Protein AF-A0A9E2LIK5-F1 (afdb_monomer)

Secondary structure (DSSP, 8-state):
-HHHHHHHHHHHHHHTT-S---S--TTS-EEEEEEEEEEEEEPTTB-S-SSS--SS--STT--EEEEEEEEEEEEEETTEEEEEEEEEEEEE-TTT--EEEEEEEEEEEEEE----BTTBEEEEEEEEEEEEEEETTTEEEEEEEEEEEEEEEEEEETTEEEEEEEEEEEEEBGGG-EEEEEEEEEEEEEEEE--SSSS-SSS-TTT-SSTTS----SSSSTTSSS--SSTT-SSS-TTT-SS----TT-TT-HHHHS---SSSSTTSSS--SSSS-SSS-TTT-TT----S-TTSSHHHHS---SSSSTTSS---SSTT-SSS-TTT-SS---TTSSS--HHHHS---SSSSTTSS---SSTT-SSS-TTT-SS---TTGGGGTTTTTS---SSSSTTS-S--SS--SEEE-SSEEEESSPPPB-TTS-PBPGGGHHHHHHHHHHHHT-TTEEEEEEEEE--SSS-HHHHHHHHHHHHHHHHHHHHHTT--GGGEEEEEEETSS-SSPPPTTS-HHHHHHHHHHHS-EEEEEEEEPPPP-

Sequence (541 aa):
MHRTAVILLSLVLTVATTAPAAAVDREDFRFRAGGLLGFRLFDGHQDLYNGSQDVLRNPADTPAHAPLGGLFFGVDYLQLTLEALVEVLPTSLDESDESALAFAGTLGVLWRLPVKLWKFTPYGKFEAGVLGLSADTAGTDLDLHAGLGAGVLFPIHKAWFGRLEGVVQMTDGYEANFATNFSLRVGVGYAWGFNPDRDGDGILNKVDRCPDNPEDKDGFEDLDGCPDADNDADGVTDTTDKCPGVDADARDLFVKTKEDKDGFQDDDGCPDADNDADGVLDETDKCRGVDADAADQFAKTREDKDGFQDLDGCPDADNDADGVLDETDKCRGVDTDAADQFAATREDKDGFQDTDGCPDADNDTDGIPDDTDKCRGTDADLADNFAKTRETINGFEDDDGCPDSGKSKVQMEQAQIKILEKVFFENNEAVIMPVSFNLLNQVALTLKANPQLLLVEVQGHAGTDGEEDYNDKLSAKRANAVRQYLINRGVAPARLVAKWYGFSRPVKTCSSSLARRARHVCEELNRRVEFIILQRREPLP

Radius of gyration: 58.85 Å; Cα contacts (8 Å, |Δi|>4): 1136; chains: 1; bounding box: 123×57×153 Å

Foldseek 3Di:
DVVVVVVVVVVVVCVVVPPPPPDDPQAQKKKKKWKKKWKKWWFPQAPQAPDPWAFFDDDPPGTGMWIKIKMKMWIDGQQKIWMWMKMWTWGAIPPPRFIKIKIWIKIKMWGFDPDPPDQKTKTKMKMWTKIKIDGPPRHIDIKIKIKIKIWIWGDDDDFKIKIWMKMWMWIDGPPPDIIIMIITMIIMMGMDTHDQQQCNLRAGPVQAPCSNAAADPQLAPRRRGDHDQQRLPLPDGLVQAPQRNHDNPDPPCSVQQRDDPPQAPSRHRGHDQQRLPQPAGPVQAPQGDHDDPPDPPSQAQRDDPPQAPNRRRGHDQQRLPLPAGPVQAPQGDHPVPPPDVSVQQHDDPPAAPSHRSGHDQQRLLQLAGPVQAPLRDHPVCVVVSCPQFADALALPPRRHRGHDDDHHQWDDDPWFTDGVDFFDDDDLALHTDPVCLSNLLSVLSNLSSAVQLQAKEKEFEAFPPDDQVSLQVRSQSNSVSSLVSSVVSPRDNRRYDYDYDYHVDAPDDQDPPDDPVSSVVRRVNRGGITMTRPGGRDPDD

Structure (mmCIF, N/CA/C/O backbone):
data_AF-A0A9E2LIK5-F1
#
_entry.id   AF-A0A9E2LIK5-F1
#
loop_
_atom_site.group_PDB
_atom_site.id
_atom_site.type_symbol
_atom_site.label_atom_id
_atom_site.label_alt_id
_atom_site.label_comp_id
_atom_site.label_asym_id
_atom_site.label_entity_id
_atom_site.label_seq_id
_atom_site.pdbx_PDB_ins_code
_atom_site.Cartn_x
_atom_site.Cartn_y
_atom_site.Cartn_z
_atom_site.occupancy
_atom_site.B_iso_or_equiv
_atom_site.auth_seq_id
_atom_site.auth_comp_id
_atom_site.auth_asym_id
_atom_site.auth_atom_id
_atom_site.pdbx_PDB_model_num
ATOM 1 N N . MET A 1 1 ? -69.349 -16.450 73.383 1.00 37.19 1 MET A N 1
ATOM 2 C CA . MET A 1 1 ? -68.294 -15.422 73.158 1.00 37.19 1 MET A CA 1
ATOM 3 C C . MET A 1 1 ? -66.917 -15.732 73.774 1.00 37.19 1 MET A C 1
ATOM 5 O O . MET A 1 1 ? -65.977 -15.905 73.011 1.00 37.19 1 MET A O 1
ATOM 9 N N . HIS A 1 2 ? -66.733 -15.854 75.101 1.00 34.59 2 HIS A N 1
ATOM 10 C CA . HIS A 1 2 ? -65.386 -16.070 75.693 1.00 34.59 2 HIS A CA 1
ATOM 11 C C . HIS A 1 2 ? -64.687 -17.387 75.295 1.00 34.59 2 HIS A C 1
ATOM 13 O O . HIS A 1 2 ? -63.468 -17.415 75.177 1.00 34.59 2 HIS A O 1
ATOM 19 N N . ARG A 1 3 ? -65.424 -18.481 75.061 1.00 35.97 3 ARG A N 1
ATOM 20 C CA . ARG A 1 3 ? -64.816 -19.774 74.689 1.00 35.97 3 ARG A CA 1
ATOM 21 C C . ARG A 1 3 ? -64.273 -19.789 73.256 1.00 35.97 3 ARG A C 1
ATOM 23 O O . ARG A 1 3 ? -63.194 -20.319 73.040 1.00 35.97 3 ARG A O 1
ATOM 30 N N . THR A 1 4 ? -64.965 -19.162 72.307 1.00 38.41 4 THR A N 1
ATOM 31 C CA . THR A 1 4 ? -64.583 -19.125 70.884 1.00 38.41 4 THR A CA 1
ATOM 32 C C . THR A 1 4 ? -63.350 -18.248 70.643 1.00 38.41 4 THR A C 1
ATOM 34 O O . THR A 1 4 ? -62.428 -18.665 69.951 1.00 38.41 4 THR A O 1
ATOM 37 N N . ALA A 1 5 ? -63.273 -17.088 71.309 1.00 35.62 5 ALA A N 1
ATOM 38 C CA . ALA A 1 5 ? -62.098 -16.213 71.267 1.00 35.62 5 ALA A CA 1
ATOM 39 C C . ALA A 1 5 ? -60.850 -16.872 71.890 1.00 35.62 5 ALA A C 1
ATOM 41 O O . ALA A 1 5 ? -59.754 -16.751 71.352 1.00 35.62 5 ALA A O 1
ATOM 42 N N . VAL A 1 6 ? -61.014 -17.624 72.987 1.00 41.56 6 VAL A N 1
ATOM 43 C CA . VAL A 1 6 ? -59.918 -18.382 73.619 1.00 41.56 6 VAL A CA 1
ATOM 44 C C . VAL A 1 6 ? -59.459 -19.551 72.742 1.00 41.56 6 VAL A C 1
ATOM 46 O O . VAL A 1 6 ? -58.263 -19.827 72.691 1.00 41.56 6 VAL A O 1
ATOM 49 N N . ILE A 1 7 ? -60.365 -20.214 72.016 1.00 43.84 7 ILE A N 1
ATOM 50 C CA . ILE A 1 7 ? -60.019 -21.301 71.084 1.00 43.84 7 ILE A CA 1
ATOM 51 C C . ILE A 1 7 ? -59.270 -20.764 69.858 1.00 43.84 7 ILE A C 1
ATOM 53 O O . ILE A 1 7 ? -58.238 -21.329 69.512 1.00 43.84 7 ILE A O 1
ATOM 57 N N . LEU A 1 8 ? -59.710 -19.654 69.253 1.00 39.75 8 LEU A N 1
ATOM 58 C CA . LEU A 1 8 ? -59.010 -19.009 68.129 1.00 39.75 8 LEU A CA 1
ATOM 59 C C . LEU A 1 8 ? -57.620 -18.500 68.536 1.00 39.75 8 LEU A C 1
ATOM 61 O O . LEU A 1 8 ? -56.643 -18.764 67.840 1.00 39.75 8 LEU A O 1
ATOM 65 N N . LEU A 1 9 ? -57.503 -17.862 69.706 1.00 39.47 9 LEU A N 1
ATOM 66 C CA . LEU A 1 9 ? -56.216 -17.416 70.247 1.00 39.47 9 LEU A CA 1
ATOM 67 C C . LEU A 1 9 ? -55.286 -18.602 70.556 1.00 39.47 9 LEU A C 1
ATOM 69 O O . LEU A 1 9 ? -54.087 -18.525 70.302 1.00 39.47 9 LEU A O 1
ATOM 73 N N . SER A 1 10 ? -55.836 -19.720 71.043 1.00 40.44 10 SER A N 1
ATOM 74 C CA . SER A 1 10 ? -55.075 -20.954 71.280 1.00 40.44 10 SER A CA 1
ATOM 75 C C . SER A 1 10 ? -54.650 -21.622 69.971 1.00 40.44 10 SER A C 1
ATOM 77 O O . SER A 1 10 ? -53.532 -22.120 69.891 1.00 40.44 10 SER A O 1
ATOM 79 N N . LEU A 1 11 ? -55.485 -21.601 68.926 1.00 39.38 11 LEU A N 1
ATOM 80 C CA . LEU A 1 11 ? -55.158 -22.147 67.607 1.00 39.38 11 LEU A CA 1
ATOM 81 C C . LEU A 1 11 ? -54.021 -21.349 66.948 1.00 39.38 11 LEU A C 1
ATOM 83 O O . LEU A 1 11 ? -53.072 -21.947 66.453 1.00 39.38 11 LEU A O 1
ATOM 87 N N . VAL A 1 12 ? -54.059 -20.013 67.040 1.00 42.88 12 VAL A N 1
ATOM 88 C CA . VAL A 1 12 ? -52.988 -19.114 66.566 1.00 42.88 12 VAL A CA 1
ATOM 89 C C . VAL A 1 12 ? -51.681 -19.366 67.325 1.00 42.88 12 VAL A C 1
ATOM 91 O O . VAL A 1 12 ? -50.624 -19.479 66.707 1.00 42.88 12 VAL A O 1
ATOM 94 N N . LEU A 1 13 ? -51.741 -19.537 68.652 1.00 40.69 13 LEU A N 1
ATOM 95 C CA . LEU A 1 13 ? -50.559 -19.849 69.465 1.00 40.69 13 LEU A CA 1
ATOM 96 C C . LEU A 1 13 ? -49.998 -21.252 69.178 1.00 40.69 13 LEU A C 1
ATOM 98 O O . LEU A 1 13 ? -48.790 -21.465 69.258 1.00 40.69 13 LEU A O 1
ATOM 102 N N . THR A 1 14 ? -50.861 -22.210 68.829 1.00 41.59 14 THR A N 1
ATOM 103 C CA . THR A 1 14 ? -50.454 -23.585 68.505 1.00 41.59 14 THR A CA 1
ATOM 104 C C . THR A 1 14 ? -49.816 -23.642 67.116 1.00 41.59 14 THR A C 1
ATOM 106 O O . THR A 1 14 ? -48.722 -24.171 66.980 1.00 41.59 14 THR A O 1
ATOM 109 N N . VAL A 1 15 ? -50.402 -22.990 66.106 1.00 40.44 15 VAL A N 1
ATOM 110 C CA . VAL A 1 15 ? -49.812 -22.886 64.755 1.00 40.44 15 VAL A CA 1
ATOM 111 C C . VAL A 1 15 ? -48.464 -22.152 64.786 1.00 40.44 15 VAL A C 1
ATOM 113 O O . VAL A 1 15 ? -47.528 -22.575 64.111 1.00 40.44 15 VAL A O 1
ATOM 116 N N . ALA A 1 16 ? -48.315 -21.130 65.637 1.00 37.94 16 ALA A N 1
ATOM 117 C CA . ALA A 1 16 ? -47.040 -20.438 65.847 1.00 37.94 16 ALA A CA 1
ATOM 118 C C . ALA A 1 16 ? -45.967 -21.291 66.558 1.00 37.94 16 ALA A C 1
ATOM 120 O O . ALA A 1 16 ? -44.785 -20.962 66.486 1.00 37.94 16 ALA A O 1
ATOM 121 N N . THR A 1 17 ? -46.350 -22.372 67.253 1.00 40.81 17 THR A N 1
ATOM 122 C CA . THR A 1 17 ? -45.432 -23.214 68.047 1.00 40.81 17 THR A CA 1
ATOM 123 C C . THR A 1 17 ? -45.209 -24.619 67.481 1.00 40.81 17 THR A C 1
ATOM 125 O O . THR A 1 17 ? -44.238 -25.264 67.870 1.00 40.81 17 THR A O 1
ATOM 128 N N . THR A 1 18 ? -46.048 -25.095 66.552 1.00 39.56 18 THR A N 1
ATOM 129 C CA . THR A 1 18 ? -45.976 -26.458 65.990 1.00 39.56 18 THR A CA 1
ATOM 130 C C . THR A 1 18 ? -45.556 -26.522 64.522 1.00 39.56 18 THR A C 1
ATOM 132 O O . THR A 1 18 ? -45.725 -27.573 63.901 1.00 39.56 18 THR A O 1
ATOM 135 N N . ALA A 1 19 ? -45.003 -25.448 63.945 1.00 36.25 19 ALA A N 1
ATOM 136 C CA . ALA A 1 19 ? -44.315 -25.555 62.658 1.00 36.25 19 ALA A CA 1
ATOM 137 C C . ALA A 1 19 ? -43.250 -26.670 62.767 1.00 36.25 19 ALA A C 1
ATOM 139 O O . ALA A 1 19 ? -42.439 -26.645 63.700 1.00 36.25 19 ALA A O 1
ATOM 140 N N . PRO A 1 20 ? -43.296 -27.702 61.905 1.00 36.31 20 PRO A N 1
ATOM 141 C CA . PRO A 1 20 ? -42.522 -28.915 62.105 1.00 36.31 20 PRO A CA 1
ATOM 142 C C . PRO A 1 20 ? -41.030 -28.593 62.085 1.00 36.31 20 PRO A C 1
ATOM 144 O O . PRO A 1 20 ? -40.502 -28.047 61.121 1.00 36.31 20 PRO A O 1
ATOM 147 N N . ALA A 1 21 ? -40.353 -28.982 63.164 1.00 37.44 21 ALA A N 1
ATOM 148 C CA . ALA A 1 21 ? -38.904 -29.010 63.294 1.00 37.44 21 ALA A CA 1
ATOM 149 C C . ALA A 1 21 ? -38.306 -30.124 62.411 1.00 37.44 21 ALA A C 1
ATOM 151 O O . ALA A 1 21 ? -37.727 -31.087 62.910 1.00 37.44 21 ALA A O 1
ATOM 152 N N . ALA A 1 22 ? -38.489 -30.026 61.096 1.00 35.72 22 ALA A N 1
ATOM 153 C CA . ALA A 1 22 ? -37.882 -30.913 60.118 1.00 35.72 22 ALA A CA 1
ATOM 154 C C . ALA A 1 22 ? -36.786 -30.144 59.372 1.00 35.72 22 ALA A C 1
ATOM 156 O O . ALA A 1 22 ? -37.095 -29.310 58.538 1.00 35.72 22 ALA A O 1
ATOM 157 N N . ALA A 1 23 ? -35.526 -30.413 59.733 1.00 37.66 23 ALA A N 1
ATOM 158 C CA . ALA A 1 23 ? -34.311 -30.254 58.921 1.00 37.66 23 ALA A CA 1
ATOM 159 C C . ALA A 1 23 ? -34.286 -29.111 57.881 1.00 37.66 23 ALA A C 1
ATOM 161 O O . ALA A 1 23 ? -34.082 -29.354 56.695 1.00 37.66 23 ALA A O 1
ATOM 162 N N . VAL A 1 24 ? -34.455 -27.871 58.332 1.00 44.06 24 VAL A N 1
ATOM 163 C CA . VAL A 1 24 ? -34.210 -26.670 57.529 1.00 44.06 24 VAL A CA 1
ATOM 164 C C . VAL A 1 24 ? -33.131 -25.864 58.248 1.00 44.06 24 VAL A C 1
ATOM 166 O O . VAL A 1 24 ? -33.274 -25.592 59.446 1.00 44.06 24 VAL A O 1
ATOM 169 N N . ASP A 1 25 ? -32.029 -25.559 57.556 1.00 47.53 25 ASP A N 1
ATOM 170 C CA . ASP A 1 25 ? -30.930 -24.771 58.116 1.00 47.53 25 ASP A CA 1
ATOM 171 C C . ASP A 1 25 ? -31.473 -23.410 58.570 1.00 47.53 25 ASP A C 1
ATOM 173 O O . ASP A 1 25 ? -32.211 -22.727 57.859 1.00 47.53 25 ASP A O 1
ATOM 177 N N . ARG A 1 26 ? -31.160 -23.024 59.810 1.00 51.38 26 ARG A N 1
ATOM 178 C CA . ARG A 1 26 ? -31.755 -21.848 60.474 1.00 51.38 26 ARG A CA 1
ATOM 179 C C . ARG A 1 26 ? -31.377 -20.506 59.830 1.00 51.38 26 ARG A C 1
ATOM 181 O O . ARG A 1 26 ? -31.877 -19.477 60.282 1.00 51.38 26 ARG A O 1
ATOM 188 N N . GLU A 1 27 ? -30.504 -20.513 58.828 1.00 57.44 27 GLU A N 1
ATOM 189 C CA . GLU A 1 27 ? -29.919 -19.323 58.201 1.00 57.44 27 GLU A CA 1
ATOM 190 C C . GLU A 1 27 ? -30.630 -18.891 56.906 1.00 57.44 27 GLU A C 1
ATOM 192 O O . GLU A 1 27 ? -30.424 -17.769 56.454 1.00 57.44 27 GLU A O 1
ATOM 197 N N . ASP A 1 28 ? -31.542 -19.709 56.369 1.00 61.41 28 ASP A N 1
ATOM 198 C CA . ASP A 1 28 ? -32.180 -19.448 55.066 1.00 61.41 28 ASP A CA 1
ATOM 199 C C . ASP A 1 28 ? -33.485 -18.634 55.152 1.00 61.41 28 ASP A C 1
ATOM 201 O O . ASP A 1 28 ? -34.036 -18.215 54.132 1.00 61.41 28 ASP A O 1
ATOM 205 N N . PHE A 1 29 ? -34.015 -18.417 56.361 1.00 71.81 29 PHE A N 1
ATOM 206 C CA . PHE A 1 29 ? -35.361 -17.874 56.552 1.00 71.81 29 PHE A CA 1
ATOM 207 C C . PHE A 1 29 ? -35.400 -16.702 57.531 1.00 71.81 29 PHE A C 1
ATOM 209 O O . PHE A 1 29 ? -34.891 -16.762 58.657 1.00 71.81 29 PHE A O 1
ATOM 216 N N . ARG A 1 30 ? -36.127 -15.656 57.127 1.00 83.19 30 ARG A N 1
ATOM 217 C CA . ARG A 1 30 ? -36.557 -14.565 58.004 1.00 83.19 30 ARG A CA 1
ATOM 218 C C . ARG A 1 30 ? -38.040 -14.731 58.315 1.00 83.19 30 ARG A C 1
ATOM 220 O O . ARG A 1 30 ? -38.873 -14.837 57.424 1.00 83.19 30 ARG A O 1
ATOM 227 N N . PHE A 1 31 ? -38.380 -14.724 59.593 1.00 86.75 31 PHE A N 1
ATOM 228 C CA . PHE A 1 31 ? -39.749 -14.828 60.080 1.00 86.75 31 PHE A CA 1
ATOM 229 C C . PHE A 1 31 ? -40.314 -13.445 60.390 1.00 86.75 31 PHE A C 1
ATOM 231 O O . PHE A 1 31 ? -39.581 -12.533 60.782 1.00 86.75 31 PHE A O 1
ATOM 238 N N . ARG A 1 32 ? -41.629 -13.292 60.247 1.00 88.62 32 ARG A N 1
ATOM 239 C CA . ARG A 1 32 ? -42.370 -12.071 60.570 1.00 88.62 32 ARG A CA 1
ATOM 240 C C . ARG A 1 32 ? -43.612 -12.420 61.367 1.00 88.62 32 ARG A C 1
ATOM 242 O O . ARG A 1 32 ? -44.295 -13.384 61.051 1.00 88.62 32 ARG A O 1
ATOM 249 N N . ALA A 1 33 ? -43.951 -11.607 62.355 1.00 92.94 33 ALA A N 1
ATOM 250 C CA . ALA A 1 33 ? -45.240 -11.687 63.027 1.00 92.94 33 ALA A CA 1
ATOM 251 C C . ALA A 1 33 ? -45.679 -10.309 63.493 1.00 92.94 33 ALA A C 1
ATOM 253 O O . ALA A 1 33 ? -44.847 -9.450 63.788 1.00 92.94 33 ALA A O 1
ATOM 254 N N . GLY A 1 34 ? -46.982 -10.086 63.571 1.00 93.31 34 GLY A N 1
ATOM 255 C CA . GLY A 1 34 ? -47.489 -8.781 63.956 1.00 93.31 34 GLY A CA 1
ATOM 256 C C . GLY A 1 34 ? -48.996 -8.707 64.049 1.00 93.31 34 GLY A C 1
ATOM 257 O O . GLY A 1 34 ? -49.704 -9.700 63.883 1.00 93.31 34 GLY A O 1
ATOM 258 N N . GLY A 1 35 ? -49.458 -7.493 64.328 1.00 92.12 35 GLY A N 1
ATOM 259 C CA . GLY A 1 35 ? -50.869 -7.151 64.401 1.00 92.12 35 GLY A CA 1
ATOM 260 C C . GLY A 1 35 ? -51.264 -6.188 63.289 1.00 92.12 35 GLY A C 1
ATOM 261 O O . GLY A 1 35 ? -50.487 -5.309 62.907 1.00 92.12 35 GLY A O 1
ATOM 262 N N . LEU A 1 36 ? -52.487 -6.350 62.798 1.00 93.25 36 LEU A N 1
ATOM 263 C CA . LEU A 1 36 ? -53.132 -5.490 61.812 1.00 93.25 36 LEU A CA 1
ATOM 264 C C . LEU A 1 36 ? -54.433 -4.941 62.400 1.00 93.25 36 LEU A C 1
ATOM 266 O O . LEU A 1 36 ? -55.147 -5.637 63.122 1.00 93.25 36 LEU A O 1
ATOM 270 N N . LEU A 1 37 ? -54.736 -3.694 62.071 1.00 92.94 37 LEU A N 1
ATOM 271 C CA . LEU A 1 37 ? -56.013 -3.042 62.313 1.00 92.94 37 LEU A CA 1
ATOM 272 C C . LEU A 1 37 ? -56.524 -2.484 60.990 1.00 92.94 37 LEU A C 1
ATOM 274 O O . LEU A 1 37 ? -55.739 -2.107 60.121 1.00 92.94 37 LEU A O 1
ATOM 278 N N . GLY A 1 38 ? -57.832 -2.403 60.821 1.00 90.75 38 GLY A N 1
ATOM 279 C CA . GLY A 1 38 ? -58.376 -1.917 59.567 1.00 90.75 38 GLY A CA 1
ATOM 280 C C . GLY A 1 38 ? -59.884 -1.882 59.544 1.00 90.75 38 GLY A C 1
ATOM 281 O O . GLY A 1 38 ? -60.548 -1.897 60.581 1.00 90.75 38 GLY A O 1
ATOM 282 N N . PHE A 1 39 ? -60.410 -1.858 58.332 1.00 88.06 39 PHE A N 1
ATOM 283 C CA . PHE A 1 39 ? -61.824 -2.049 58.076 1.00 88.06 39 PHE A CA 1
ATOM 284 C C . PHE A 1 39 ? -62.010 -2.913 56.834 1.00 88.06 39 PHE A C 1
ATOM 286 O O . PHE A 1 39 ? -61.185 -2.885 55.915 1.00 88.06 39 PHE A O 1
ATOM 293 N N . ARG A 1 40 ? -63.113 -3.659 56.812 1.00 87.69 40 ARG A N 1
ATOM 294 C CA . ARG A 1 40 ? -63.616 -4.342 55.622 1.00 87.69 40 ARG A CA 1
ATOM 295 C C . ARG A 1 40 ? -64.909 -3.677 55.182 1.00 87.69 40 ARG A C 1
ATOM 297 O O . ARG A 1 40 ? -65.785 -3.452 56.013 1.00 87.69 40 ARG A O 1
ATOM 304 N N . LEU A 1 41 ? -64.984 -3.352 53.899 1.00 86.19 41 LEU A N 1
ATOM 305 C CA . LEU A 1 41 ? -66.196 -2.974 53.192 1.00 86.19 41 LEU A CA 1
ATOM 306 C C . LEU A 1 41 ? -66.750 -4.230 52.531 1.00 86.19 41 LEU A C 1
ATOM 308 O O . LEU A 1 41 ? -66.063 -4.842 51.711 1.00 86.19 41 LEU A O 1
ATOM 312 N N . PHE A 1 42 ? -67.958 -4.605 52.925 1.00 80.31 42 PHE A N 1
ATOM 313 C CA . PHE A 1 42 ? -68.684 -5.718 52.346 1.00 80.31 42 PHE A CA 1
ATOM 314 C C . PHE A 1 42 ? -69.525 -5.251 51.164 1.00 80.31 42 PHE A C 1
ATOM 316 O O . PHE A 1 42 ? -70.144 -4.182 51.224 1.00 80.31 42 PHE A O 1
ATOM 323 N N . ASP A 1 43 ? -69.525 -6.055 50.105 1.00 75.38 43 ASP A N 1
ATOM 324 C CA . ASP A 1 43 ? -70.428 -5.887 48.970 1.00 75.38 43 ASP A CA 1
ATOM 325 C C . ASP A 1 43 ? -71.893 -6.047 49.414 1.00 75.38 43 ASP A C 1
ATOM 327 O O . ASP A 1 43 ? -72.182 -6.793 50.351 1.00 75.38 43 ASP A O 1
ATOM 331 N N . GLY A 1 44 ? -72.824 -5.370 48.737 1.00 65.50 44 GLY A N 1
ATOM 332 C CA . GLY A 1 44 ? -74.259 -5.505 49.014 1.00 65.50 44 GLY A CA 1
ATOM 333 C C . GLY A 1 44 ? -74.828 -6.891 48.677 1.00 65.50 44 GLY A C 1
ATOM 334 O O . GLY A 1 44 ? -75.908 -7.231 49.145 1.00 65.50 44 GLY A O 1
ATOM 335 N N . HIS A 1 45 ? -74.105 -7.691 47.890 1.00 68.19 45 HIS A N 1
ATOM 336 C CA . HIS A 1 45 ? -74.429 -9.076 47.547 1.00 68.19 45 HIS A CA 1
ATOM 337 C C . HIS A 1 45 ? -73.731 -10.109 48.447 1.00 68.19 45 HIS A C 1
ATOM 339 O O . HIS A 1 45 ? -73.819 -11.308 48.169 1.00 68.19 45 HIS A O 1
ATOM 345 N N . GLN A 1 46 ? -73.014 -9.674 49.493 1.00 71.69 46 GLN A N 1
ATOM 346 C CA . GLN A 1 46 ? -72.372 -10.587 50.436 1.00 71.69 46 GLN A CA 1
ATOM 347 C C . GLN A 1 46 ? -73.426 -11.353 51.241 1.00 71.69 46 GLN A C 1
ATOM 349 O O . GLN A 1 46 ? -74.164 -10.759 52.023 1.00 71.69 46 GLN A O 1
ATOM 354 N N . ASP A 1 47 ? -73.416 -12.677 51.115 1.00 66.44 47 ASP A N 1
ATOM 355 C CA . ASP A 1 47 ? -74.330 -13.569 51.827 1.00 66.44 47 ASP A CA 1
ATOM 356 C C . ASP A 1 47 ? -73.617 -14.265 52.987 1.00 66.44 47 ASP A C 1
ATOM 358 O O . ASP A 1 47 ? -73.373 -15.462 52.957 1.00 66.44 47 ASP A O 1
ATOM 362 N N . LEU A 1 48 ? -73.258 -13.505 54.026 1.00 67.19 48 LEU A N 1
ATOM 363 C CA . LEU A 1 48 ? -72.870 -14.116 55.302 1.00 67.19 48 LEU A CA 1
ATOM 364 C C . LEU A 1 48 ? -74.136 -14.507 56.080 1.00 67.19 48 LEU A C 1
ATOM 366 O O . LEU A 1 48 ? -74.374 -13.930 57.144 1.00 67.19 48 LEU A O 1
ATOM 370 N N . TYR A 1 49 ? -74.952 -15.401 55.502 1.00 61.06 49 TYR A N 1
ATOM 371 C CA . TYR A 1 49 ? -75.888 -16.350 56.127 1.00 61.06 49 TYR A CA 1
ATOM 372 C C . TYR A 1 49 ? -77.146 -16.630 55.273 1.00 61.06 49 TYR A C 1
ATOM 374 O O . TYR A 1 49 ? -78.052 -15.808 55.145 1.00 61.06 49 TYR A O 1
ATOM 382 N N . ASN A 1 50 ? -77.316 -17.893 54.870 1.00 54.91 50 ASN A N 1
ATOM 383 C CA . ASN A 1 50 ? -78.512 -18.393 54.187 1.00 54.91 50 ASN A CA 1
ATOM 384 C C . ASN A 1 50 ? -79.662 -18.714 55.170 1.00 54.91 50 ASN A C 1
ATOM 386 O O . ASN A 1 50 ? -79.797 -19.845 55.652 1.00 54.91 50 ASN A O 1
ATOM 390 N N . GLY A 1 51 ? -80.529 -17.734 55.452 1.00 50.12 51 GLY A N 1
ATOM 391 C CA . GLY A 1 51 ? -81.804 -17.995 56.132 1.00 50.12 51 GLY A CA 1
ATOM 392 C C . GLY A 1 51 ? -82.497 -16.782 56.747 1.00 50.12 51 GLY A C 1
ATOM 393 O O . GLY A 1 51 ? -82.448 -16.623 57.955 1.00 50.12 51 GLY A O 1
ATOM 394 N N . SER A 1 52 ? -83.197 -15.970 55.947 1.00 51.88 52 SER A N 1
ATOM 395 C CA . SER A 1 52 ? -84.104 -14.863 56.344 1.00 51.88 52 SER A CA 1
ATOM 396 C C . SER A 1 52 ? -83.619 -13.840 57.392 1.00 51.88 52 SER A C 1
ATOM 398 O O . SER A 1 52 ? -84.404 -12.972 57.750 1.00 51.88 52 SER A O 1
ATOM 400 N N . GLN A 1 53 ? -82.385 -13.927 57.890 1.00 54.19 53 GLN A N 1
ATOM 401 C CA . GLN A 1 53 ? -81.794 -13.031 58.878 1.00 54.19 53 GLN A CA 1
ATOM 402 C C . GLN A 1 53 ? -80.441 -12.565 58.353 1.00 54.19 53 GLN A C 1
ATOM 404 O O . GLN A 1 53 ? -79.437 -13.259 58.508 1.00 54.19 53 GLN A O 1
ATOM 409 N N . ASP A 1 54 ? -80.422 -11.391 57.734 1.00 56.91 54 ASP A N 1
ATOM 410 C CA . ASP A 1 54 ? -79.185 -10.800 57.241 1.00 56.91 54 ASP A CA 1
ATOM 411 C C . ASP A 1 54 ? -78.382 -10.242 58.424 1.00 56.91 54 ASP A C 1
ATOM 413 O O . ASP A 1 54 ? -78.898 -9.569 59.322 1.00 56.91 54 ASP A O 1
ATOM 417 N N . VAL A 1 55 ? -77.089 -10.562 58.466 1.00 55.38 55 VAL A N 1
ATOM 418 C CA . VAL A 1 55 ? -76.203 -10.174 59.577 1.00 55.38 55 VAL A CA 1
ATOM 419 C C . VAL A 1 55 ? -75.555 -8.812 59.335 1.00 55.38 55 VAL A C 1
ATOM 421 O O . VAL A 1 55 ? -75.027 -8.193 60.252 1.00 55.38 55 VAL A O 1
ATOM 424 N N . LEU A 1 56 ? -75.583 -8.315 58.103 1.00 56.06 56 LEU A N 1
ATOM 425 C CA . LEU A 1 56 ? -74.987 -7.039 57.741 1.00 56.06 56 LEU A CA 1
ATOM 426 C C . LEU A 1 56 ? -76.046 -6.168 57.080 1.00 56.06 56 LEU A C 1
ATOM 428 O O . LEU A 1 56 ? -76.498 -6.434 55.974 1.00 56.06 56 LEU A O 1
ATOM 432 N N . ARG A 1 57 ? -76.424 -5.096 57.773 1.00 45.16 57 ARG A N 1
ATOM 433 C CA . ARG A 1 57 ? -77.376 -4.110 57.275 1.00 45.16 57 ARG A CA 1
ATOM 434 C C . ARG A 1 57 ? -76.867 -3.465 55.985 1.00 45.16 57 ARG A C 1
ATOM 436 O O . ARG A 1 57 ? -75.832 -2.796 56.020 1.00 45.16 57 ARG A O 1
ATOM 443 N N . ASN A 1 58 ? -77.658 -3.514 54.912 1.00 48.75 58 ASN A N 1
ATOM 444 C CA . ASN A 1 58 ? -77.902 -2.310 54.118 1.00 48.75 58 ASN A CA 1
ATOM 445 C C . ASN A 1 58 ? -79.205 -2.360 53.297 1.00 48.75 58 ASN A C 1
ATOM 447 O O . ASN A 1 58 ? -79.560 -3.406 52.760 1.00 48.75 58 ASN A O 1
ATOM 451 N N . PRO A 1 59 ? -79.912 -1.218 53.150 1.00 41.50 59 PRO A N 1
ATOM 452 C CA . PRO A 1 59 ? -80.875 -1.040 52.069 1.00 41.50 59 PRO A CA 1
ATOM 453 C C . PRO A 1 59 ? -80.163 -1.343 50.751 1.00 41.50 59 PRO A C 1
ATOM 455 O O . PRO A 1 59 ? -78.994 -0.982 50.620 1.00 41.50 59 PRO A O 1
ATOM 458 N N . ALA A 1 60 ? -80.850 -1.984 49.804 1.00 42.91 60 ALA A N 1
ATOM 459 C CA . ALA A 1 60 ? -80.312 -2.272 48.476 1.00 42.91 60 ALA A CA 1
ATOM 460 C C . ALA A 1 60 ? -79.390 -1.132 47.976 1.00 42.91 60 ALA A C 1
ATOM 462 O O . ALA A 1 60 ? -79.824 0.021 47.913 1.00 42.91 60 ALA A O 1
ATOM 463 N N . ASP A 1 61 ? -78.132 -1.482 47.678 1.00 48.56 61 ASP A N 1
ATOM 464 C CA . ASP A 1 61 ? -77.063 -0.647 47.096 1.00 48.56 61 ASP A CA 1
ATOM 465 C C . ASP A 1 61 ? -76.118 0.175 48.014 1.00 48.56 61 ASP A C 1
ATOM 467 O O . ASP A 1 61 ? -75.433 1.069 47.508 1.00 48.56 61 ASP A O 1
ATOM 471 N N . THR A 1 62 ? -75.957 -0.114 49.319 1.00 42.8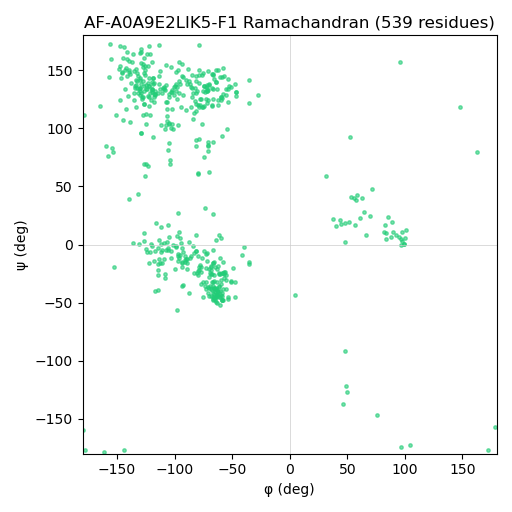1 62 THR A N 1
ATOM 472 C CA . THR A 1 62 ? -74.859 0.492 50.124 1.00 42.81 62 THR A CA 1
ATOM 473 C C . THR A 1 62 ? -73.854 -0.526 50.714 1.00 42.81 62 THR A C 1
ATOM 475 O O . THR A 1 62 ? -74.259 -1.608 51.135 1.00 42.81 62 THR A O 1
ATOM 478 N N . PRO A 1 63 ? -72.536 -0.217 50.797 1.00 52.69 63 PRO A N 1
ATOM 479 C CA . PRO A 1 63 ? -71.540 -1.100 51.432 1.00 52.69 63 PRO A CA 1
ATOM 480 C C . PRO A 1 63 ? -71.626 -1.091 52.967 1.00 52.69 63 PRO A C 1
ATOM 482 O O . PRO A 1 63 ? -71.716 -0.017 53.572 1.00 52.69 63 PRO A O 1
ATOM 485 N N . ALA A 1 64 ? -71.550 -2.258 53.614 1.00 61.12 64 ALA A N 1
ATOM 486 C CA . ALA A 1 64 ? -71.431 -2.364 55.074 1.00 61.12 64 ALA A CA 1
ATOM 487 C C . ALA A 1 64 ? -69.952 -2.315 55.502 1.00 61.12 64 ALA A C 1
ATOM 489 O O . ALA A 1 64 ? -69.098 -2.901 54.845 1.00 61.12 64 ALA A O 1
ATOM 490 N N . HIS A 1 65 ? -69.624 -1.630 56.602 1.00 67.88 65 HIS A N 1
ATOM 491 C CA . HIS A 1 65 ? -68.257 -1.562 57.144 1.00 67.88 65 HIS A CA 1
ATOM 492 C C . HIS A 1 65 ? -68.138 -2.266 58.503 1.00 67.88 65 HIS A C 1
ATOM 494 O O . HIS A 1 65 ? -68.990 -2.073 59.371 1.00 67.88 65 HIS A O 1
ATOM 500 N N . ALA A 1 66 ? -67.064 -3.025 58.722 1.00 69.31 66 ALA A N 1
ATOM 501 C CA . ALA A 1 66 ? -66.739 -3.584 60.036 1.00 69.31 66 ALA A CA 1
ATOM 502 C C . ALA A 1 66 ? -65.279 -3.289 60.410 1.00 69.31 66 ALA A C 1
ATOM 504 O O . ALA A 1 66 ? -64.393 -3.460 59.561 1.00 69.31 66 ALA A O 1
ATOM 505 N N . PRO A 1 67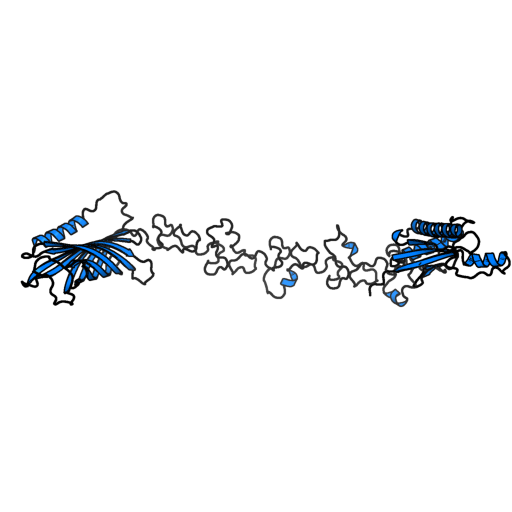 ? -64.997 -2.848 61.655 1.00 74.44 67 PRO A N 1
ATOM 506 C CA . PRO A 1 67 ? -63.628 -2.731 62.129 1.00 74.44 67 PRO A CA 1
ATOM 507 C C . PRO A 1 67 ? -62.995 -4.119 62.189 1.00 74.44 67 PRO A C 1
ATOM 509 O O . PRO A 1 67 ? -63.621 -5.093 62.605 1.00 74.44 67 PRO A O 1
ATOM 512 N N . LEU A 1 68 ? -61.735 -4.194 61.785 1.00 83.69 68 LEU A N 1
ATOM 513 C CA . LEU A 1 68 ? -60.987 -5.434 61.691 1.00 83.69 68 LEU A CA 1
ATOM 514 C C . LEU A 1 68 ? -59.766 -5.381 62.601 1.00 83.69 68 LEU A C 1
ATOM 516 O O . LEU A 1 68 ? -59.024 -4.397 62.596 1.00 83.69 68 LEU A O 1
ATOM 520 N N . GLY A 1 69 ? -59.549 -6.457 63.354 1.00 86.38 69 GLY A N 1
ATOM 521 C CA . GLY A 1 69 ? -58.297 -6.724 64.053 1.00 86.38 69 GLY A CA 1
ATOM 522 C C . GLY A 1 69 ? -57.744 -8.078 63.634 1.00 86.38 69 GLY A C 1
ATOM 523 O O . GLY A 1 69 ? -58.486 -9.055 63.596 1.00 86.38 69 GLY A O 1
ATOM 524 N N . GLY A 1 70 ? -56.453 -8.155 63.322 1.00 90.44 70 GLY A N 1
ATOM 525 C CA . GLY A 1 70 ? -55.836 -9.389 62.848 1.00 90.44 70 GLY A CA 1
ATOM 526 C C . GLY A 1 70 ? -54.430 -9.624 63.378 1.00 90.44 70 GLY A C 1
ATOM 527 O O . GLY A 1 70 ? -53.744 -8.697 63.809 1.00 90.44 70 GLY A O 1
ATOM 528 N N . LEU A 1 71 ? -54.010 -10.884 63.335 1.00 94.56 71 LEU A N 1
ATOM 529 C CA . LEU A 1 71 ? -52.654 -11.336 63.626 1.00 94.56 71 LEU A CA 1
ATOM 530 C C . LEU A 1 71 ? -52.111 -12.083 62.416 1.00 94.56 71 LEU A C 1
ATOM 532 O O . LEU A 1 71 ? -52.811 -12.923 61.852 1.00 94.56 71 LEU A O 1
ATOM 536 N N . PHE A 1 72 ? -50.862 -11.811 62.052 1.00 94.19 72 PHE A N 1
ATOM 537 C CA . PHE A 1 72 ? -50.192 -12.512 60.962 1.00 94.19 72 PHE A CA 1
ATOM 538 C C . PHE A 1 72 ? -48.897 -13.178 61.418 1.00 94.19 72 PHE A C 1
ATOM 540 O O . PHE A 1 72 ? -48.238 -12.718 62.356 1.00 94.19 72 PHE A O 1
ATOM 547 N N . PHE A 1 73 ? -48.527 -14.240 60.710 1.00 94.19 73 PHE A N 1
ATOM 548 C CA . PHE A 1 73 ? -47.234 -14.905 60.781 1.00 94.19 73 PHE A CA 1
ATOM 549 C C . PHE A 1 73 ? -46.754 -15.195 59.361 1.00 94.19 73 PHE A C 1
ATOM 551 O O . PHE A 1 73 ? -47.508 -15.747 58.566 1.00 94.19 73 PHE A O 1
ATOM 558 N N . GLY A 1 74 ? -45.514 -14.845 59.037 1.00 90.62 74 GLY A N 1
ATOM 559 C CA . GLY A 1 74 ? -44.958 -15.036 57.706 1.00 90.62 74 GLY A CA 1
ATOM 560 C C . GLY A 1 74 ? -43.516 -15.519 57.706 1.00 90.62 74 GLY A C 1
ATOM 561 O O . GLY A 1 74 ? -42.781 -15.343 58.680 1.00 90.62 74 GLY A O 1
ATOM 562 N N . VAL A 1 75 ? -43.131 -16.126 56.590 1.00 89.25 75 VAL A N 1
ATOM 563 C CA . VAL A 1 75 ? -41.795 -16.652 56.313 1.00 89.25 75 VAL A CA 1
ATOM 564 C C . VAL A 1 75 ? -41.313 -16.065 54.992 1.00 89.25 75 VAL A C 1
ATOM 566 O O . VAL A 1 75 ? -41.957 -16.241 53.959 1.00 89.25 75 VAL A O 1
ATOM 569 N N . ASP A 1 76 ? -40.190 -15.360 55.035 1.00 85.94 76 ASP A N 1
ATOM 570 C CA . ASP A 1 76 ? -39.520 -14.777 53.879 1.00 85.94 76 ASP A CA 1
ATOM 571 C C . ASP A 1 76 ? -38.568 -15.792 53.239 1.00 85.94 76 ASP A C 1
ATOM 573 O O . ASP A 1 76 ? -37.796 -16.450 53.940 1.00 85.94 76 ASP A O 1
ATOM 577 N N . TYR A 1 77 ? -38.569 -15.837 51.909 1.00 83.06 77 TYR A N 1
ATOM 578 C CA . TYR A 1 77 ? -37.570 -16.523 51.094 1.00 83.06 77 TYR A CA 1
ATOM 579 C C . TYR A 1 77 ? -37.291 -15.676 49.845 1.00 83.06 77 TYR A C 1
ATOM 581 O O . TYR A 1 77 ? -38.212 -15.421 49.065 1.00 83.06 77 TYR A O 1
ATOM 589 N N . LEU A 1 78 ? -36.053 -15.185 49.688 1.00 80.75 78 LEU A N 1
ATOM 590 C CA . LEU A 1 78 ? -35.671 -14.199 48.660 1.00 80.75 78 LEU A CA 1
ATOM 591 C C . LEU A 1 78 ? -36.653 -13.006 48.625 1.00 80.75 78 LEU A C 1
ATOM 593 O O . LEU A 1 78 ? -36.858 -12.359 49.657 1.00 80.75 78 LEU A O 1
ATOM 597 N N . GLN A 1 79 ? -37.305 -12.728 47.489 1.00 86.69 79 GLN A N 1
ATOM 598 C CA . GLN A 1 79 ? -38.303 -11.660 47.324 1.00 86.69 79 GLN A CA 1
ATOM 599 C C . GLN A 1 79 ? -39.746 -12.082 47.675 1.00 86.69 79 GLN A C 1
ATOM 601 O O . GLN A 1 79 ? -40.669 -11.273 47.570 1.00 86.69 79 GLN A O 1
ATOM 606 N N . LEU A 1 80 ? -39.979 -13.317 48.123 1.00 89.00 80 LEU A N 1
ATOM 607 C CA . LEU A 1 80 ? -41.308 -13.817 48.485 1.00 89.00 80 LEU A CA 1
ATOM 608 C C . LEU A 1 80 ? -41.498 -13.863 50.005 1.00 89.00 80 LEU A C 1
ATOM 610 O O . LEU A 1 80 ? -40.539 -14.002 50.767 1.00 89.00 80 LEU A O 1
ATOM 614 N N . THR A 1 81 ? -42.745 -13.740 50.452 1.00 90.56 81 THR A N 1
ATOM 615 C CA . THR A 1 81 ? -43.164 -14.003 51.834 1.00 90.56 81 THR A CA 1
ATOM 616 C C . THR A 1 81 ? -44.424 -14.858 51.808 1.00 90.56 81 THR A C 1
ATOM 618 O O . THR A 1 81 ? -45.453 -14.424 51.295 1.00 90.56 81 THR A O 1
ATOM 621 N N . LEU A 1 82 ? -44.361 -16.058 52.379 1.00 93.81 82 LEU A N 1
ATOM 622 C CA . LEU A 1 82 ? -45.541 -16.879 52.644 1.00 93.81 82 LEU A CA 1
ATOM 623 C C . LEU A 1 82 ? -46.141 -16.449 53.986 1.00 93.81 82 LEU A C 1
ATOM 625 O O . LEU A 1 82 ? -45.423 -16.413 54.980 1.00 93.81 82 LEU A O 1
ATOM 629 N N . GLU A 1 83 ? -47.428 -16.122 54.034 1.00 94.50 83 GLU A N 1
ATOM 630 C CA . GLU A 1 83 ? -48.094 -15.540 55.203 1.00 94.50 83 GLU A CA 1
ATOM 631 C C . GLU A 1 83 ? -49.377 -16.290 55.574 1.00 94.50 83 GLU A C 1
ATOM 633 O O . GLU A 1 83 ? -50.187 -16.620 54.715 1.00 94.50 83 GLU A O 1
ATOM 638 N N . ALA A 1 84 ? -49.589 -16.494 56.872 1.00 94.62 84 ALA A N 1
ATOM 639 C CA . ALA A 1 84 ? -50.868 -16.847 57.468 1.00 94.62 84 ALA A CA 1
ATOM 640 C C . ALA A 1 84 ? -51.420 -15.645 58.247 1.00 94.62 84 ALA A C 1
ATOM 642 O O . ALA A 1 84 ? -50.702 -15.036 59.040 1.00 94.62 84 ALA A O 1
ATOM 643 N N . LEU A 1 85 ? -52.696 -15.323 58.047 1.00 92.94 85 LEU A N 1
ATOM 644 C CA . LEU A 1 85 ? -53.404 -14.199 58.656 1.00 92.94 85 LEU A CA 1
ATOM 645 C C . LEU A 1 85 ? -54.719 -14.692 59.266 1.00 92.94 85 LEU A C 1
ATOM 647 O O . LEU A 1 85 ? -55.485 -15.400 58.617 1.00 92.94 85 LEU A O 1
ATOM 651 N N . VAL A 1 86 ? -54.991 -14.301 60.508 1.00 92.94 86 VAL A N 1
ATOM 652 C CA . VAL A 1 86 ? -56.288 -14.508 61.164 1.00 92.94 86 VAL A CA 1
ATOM 653 C C . VAL A 1 86 ? -56.867 -13.156 61.529 1.00 92.94 86 VAL A C 1
ATOM 655 O O . VAL A 1 86 ? -56.180 -12.332 62.130 1.00 92.94 86 VAL A O 1
ATOM 658 N N . GLU A 1 87 ? -58.131 -12.936 61.190 1.00 90.25 87 GLU A N 1
ATOM 659 C CA . GLU A 1 87 ? -58.842 -11.680 61.394 1.00 90.25 87 GLU A CA 1
ATOM 660 C C . GLU A 1 87 ? -60.130 -11.913 62.178 1.00 90.25 87 GLU A C 1
ATOM 662 O O . GLU A 1 87 ? -60.804 -12.930 62.019 1.00 90.25 87 GLU A O 1
ATOM 667 N N . VAL A 1 88 ? -60.486 -10.942 63.010 1.00 87.38 88 VAL A N 1
ATOM 668 C CA . VAL A 1 88 ? -61.757 -10.875 63.724 1.00 87.38 88 VAL A CA 1
ATOM 669 C C . VAL A 1 88 ? -62.421 -9.534 63.444 1.00 87.38 88 VAL A C 1
ATOM 671 O O . VAL A 1 88 ? -61.774 -8.484 63.457 1.00 87.38 88 VAL A O 1
ATOM 674 N N . LEU A 1 89 ? -63.722 -9.587 63.193 1.00 85.50 89 LEU A N 1
ATOM 675 C CA . LEU A 1 89 ? -64.561 -8.454 62.846 1.00 85.50 89 LEU A CA 1
ATOM 676 C C . LEU A 1 89 ? -65.793 -8.471 63.764 1.00 85.50 89 LEU A C 1
ATOM 678 O O . LEU A 1 89 ? -66.747 -9.215 63.513 1.00 85.50 89 LEU A O 1
ATOM 682 N N . PRO A 1 90 ? -65.777 -7.708 64.869 1.00 79.94 90 PRO A N 1
ATOM 683 C CA . PRO A 1 90 ? -66.966 -7.522 65.692 1.00 79.94 90 PRO A CA 1
ATOM 684 C C . PRO A 1 90 ? -68.092 -6.893 64.859 1.00 79.94 90 PRO A C 1
ATOM 686 O O . PRO A 1 90 ? -67.881 -5.851 64.238 1.00 79.94 90 PRO A O 1
ATOM 689 N N . THR A 1 91 ? -69.271 -7.518 64.850 1.00 74.38 91 THR A N 1
ATOM 690 C CA . THR A 1 91 ? -70.446 -7.070 64.084 1.00 74.38 91 THR A CA 1
ATOM 691 C C . THR A 1 91 ? -71.751 -7.338 64.858 1.00 74.38 91 THR A C 1
ATOM 693 O O . THR A 1 91 ? -71.712 -7.757 66.018 1.00 74.38 91 THR A O 1
ATOM 696 N N . SER A 1 92 ? -72.916 -7.058 64.276 1.00 71.44 92 SER A N 1
ATOM 697 C CA . SER A 1 92 ? -74.233 -7.271 64.897 1.00 71.44 92 SER A CA 1
ATOM 698 C C . SER A 1 92 ? -75.297 -7.645 63.867 1.00 71.44 92 SER A C 1
ATOM 700 O O . SER A 1 92 ? -75.272 -7.077 62.784 1.00 71.44 92 SER A O 1
ATOM 702 N N . LEU A 1 93 ? -76.232 -8.535 64.224 1.00 68.06 93 LEU A N 1
ATOM 703 C CA . LEU A 1 93 ? -77.340 -8.990 63.368 1.00 68.06 93 LEU A CA 1
ATOM 704 C C . LEU A 1 93 ? -78.340 -7.858 63.054 1.00 68.06 93 LEU A C 1
ATOM 706 O O . LEU A 1 93 ? -78.663 -7.082 63.955 1.00 68.06 93 LEU A O 1
ATOM 710 N N . ASP A 1 94 ? -78.883 -7.801 61.828 1.00 63.06 94 ASP A N 1
ATOM 711 C CA . ASP A 1 94 ? -79.778 -6.710 61.389 1.00 63.06 94 ASP A CA 1
ATOM 712 C C . ASP A 1 94 ? -81.188 -6.796 62.013 1.00 63.06 94 ASP A C 1
ATOM 714 O O . ASP A 1 94 ? -81.780 -5.780 62.371 1.00 63.06 94 ASP A O 1
ATOM 718 N N . GLU A 1 95 ? -81.731 -8.004 62.216 1.00 58.81 95 GLU A N 1
ATOM 719 C CA . GLU A 1 95 ? -83.093 -8.173 62.760 1.00 58.81 95 GLU A CA 1
ATOM 720 C C . GLU A 1 95 ? -83.192 -8.093 64.294 1.00 58.81 95 GLU A C 1
ATOM 722 O O . GLU A 1 95 ? -84.271 -7.813 64.826 1.00 58.81 95 GLU A O 1
ATOM 727 N N . SER A 1 96 ? -82.109 -8.375 65.026 1.00 60.91 96 SER A N 1
ATOM 728 C CA . SER A 1 96 ? -82.160 -8.593 66.482 1.00 60.91 96 SER A CA 1
ATOM 729 C C . SER A 1 96 ? -81.224 -7.709 67.313 1.00 60.91 96 SER A C 1
ATOM 731 O O . SER A 1 96 ? -81.270 -7.804 68.542 1.00 60.91 96 SER A O 1
ATOM 733 N N . ASP A 1 97 ? -80.386 -6.867 66.684 1.00 66.31 97 ASP A N 1
ATOM 734 C CA . ASP A 1 97 ? -79.281 -6.123 67.327 1.00 66.31 97 ASP A CA 1
ATOM 735 C C . ASP A 1 97 ? -78.339 -7.032 68.158 1.00 66.31 97 ASP A C 1
ATOM 737 O O . ASP A 1 97 ? -77.592 -6.583 69.036 1.00 66.31 97 ASP A O 1
ATOM 741 N N . GLU A 1 98 ? -78.359 -8.344 67.906 1.00 71.62 98 GLU A N 1
ATOM 742 C CA . GLU A 1 98 ? -77.522 -9.305 68.612 1.00 71.62 98 GLU A CA 1
ATOM 743 C C . GLU A 1 98 ? -76.069 -9.168 68.163 1.00 71.62 98 GLU A C 1
ATOM 745 O O . GLU A 1 98 ? -75.771 -9.070 66.976 1.00 71.62 98 GLU A O 1
ATOM 750 N N . SER A 1 99 ? -75.138 -9.187 69.116 1.00 71.88 99 SER A N 1
ATOM 751 C CA . SER A 1 99 ? -73.711 -9.164 68.799 1.00 71.88 99 SER A CA 1
ATOM 752 C C . SER A 1 99 ? -73.289 -10.448 68.080 1.00 71.88 99 SER A C 1
ATOM 754 O O . SER A 1 99 ? -73.444 -11.544 68.616 1.00 71.88 99 SER A O 1
ATOM 756 N N . ALA A 1 100 ? -72.673 -10.297 66.913 1.00 74.31 100 ALA A N 1
ATOM 757 C CA . ALA A 1 100 ? -72.133 -11.379 66.104 1.00 74.31 100 ALA A CA 1
ATOM 758 C C . ALA A 1 100 ? -70.619 -11.200 65.900 1.00 74.31 100 ALA A C 1
ATOM 760 O O . ALA A 1 100 ? -70.065 -10.104 66.027 1.00 74.31 100 ALA A O 1
ATOM 761 N N . LEU A 1 101 ? -69.916 -12.293 65.612 1.00 77.62 101 LEU A N 1
ATOM 762 C CA . LEU A 1 101 ? -68.483 -12.266 65.335 1.00 77.62 101 LEU A CA 1
ATOM 763 C C . LEU A 1 101 ? -68.222 -12.832 63.945 1.00 77.62 101 LEU A C 1
ATOM 765 O O . LEU A 1 101 ? -68.355 -14.038 63.737 1.00 77.62 101 LEU A O 1
ATOM 769 N N . ALA A 1 102 ? -67.791 -11.973 63.026 1.00 83.56 102 ALA A N 1
ATOM 770 C CA . ALA A 1 102 ? -67.188 -12.419 61.781 1.00 83.56 102 ALA A CA 1
ATOM 771 C C . ALA A 1 102 ? -65.689 -12.678 61.997 1.00 83.56 102 ALA A C 1
ATOM 773 O O . ALA A 1 102 ? -65.029 -12.022 62.809 1.00 83.56 102 ALA A O 1
ATOM 774 N N . PHE A 1 103 ? -65.146 -13.665 61.296 1.00 86.56 103 PHE A N 1
ATOM 775 C CA . PHE A 1 103 ? -63.738 -14.036 61.357 1.00 86.56 103 PHE A CA 1
ATOM 776 C C . PHE A 1 103 ? -63.235 -14.448 59.978 1.00 86.56 103 PHE A C 1
ATOM 778 O O . PHE A 1 103 ? -63.987 -14.978 59.168 1.00 86.56 103 PHE A O 1
ATOM 785 N N . ALA A 1 104 ? -61.952 -14.232 59.709 1.00 89.12 104 ALA A N 1
ATOM 786 C CA . ALA A 1 104 ? -61.314 -14.713 58.491 1.00 89.12 104 ALA A CA 1
ATOM 787 C C . ALA A 1 104 ? -60.015 -15.444 58.821 1.00 89.12 104 ALA A C 1
ATOM 789 O O . ALA A 1 104 ? -59.289 -15.058 59.738 1.00 89.12 104 ALA A O 1
ATOM 790 N N . GLY A 1 105 ? -59.732 -16.508 58.080 1.00 92.12 105 GLY A N 1
ATOM 791 C CA . GLY A 1 105 ? -58.455 -17.212 58.116 1.00 92.12 105 GLY A CA 1
ATOM 792 C C . GLY A 1 105 ? -57.903 -17.302 56.705 1.00 92.12 105 GLY A C 1
ATOM 793 O O . GLY A 1 105 ? -58.558 -17.872 55.837 1.00 92.12 105 GLY A O 1
ATOM 794 N N . THR A 1 106 ? -56.715 -16.754 56.477 1.00 93.94 106 THR A N 1
ATOM 795 C CA . THR A 1 106 ? -56.171 -16.530 55.137 1.00 93.94 106 THR A CA 1
ATOM 796 C C . THR A 1 106 ? -54.724 -17.003 55.052 1.00 93.94 106 THR A C 1
ATOM 798 O O . THR A 1 106 ? -53.923 -16.742 55.948 1.00 93.94 106 THR A O 1
ATOM 801 N N . LEU A 1 107 ? -54.380 -17.673 53.955 1.00 96.12 107 LEU A N 1
ATOM 802 C CA . LEU A 1 107 ? -53.005 -17.918 53.531 1.00 96.12 107 LEU A CA 1
ATOM 803 C C . LEU A 1 107 ? -52.701 -17.037 52.321 1.00 96.12 107 LEU A C 1
ATOM 805 O O . LEU A 1 107 ? -53.527 -16.914 51.419 1.00 96.12 107 LEU A O 1
ATOM 809 N N . GLY A 1 108 ? -51.526 -16.424 52.280 1.00 94.06 108 GLY A N 1
ATOM 810 C CA . GLY A 1 108 ? -51.148 -15.537 51.190 1.00 94.06 108 GLY A CA 1
ATOM 811 C C . GLY A 1 108 ? -49.674 -15.594 50.836 1.00 94.06 108 GLY A C 1
ATOM 812 O O . GLY A 1 108 ? -48.837 -16.030 51.621 1.00 94.06 108 GLY A O 1
ATOM 813 N N . VAL A 1 109 ? -49.370 -15.129 49.630 1.00 96.56 109 VAL A N 1
ATOM 814 C CA . VAL A 1 109 ? -48.012 -14.908 49.139 1.00 96.56 109 VAL A CA 1
ATOM 815 C C . VAL A 1 109 ? -47.864 -13.423 48.852 1.00 96.56 109 VAL A C 1
ATOM 817 O O . VAL A 1 109 ? -48.631 -12.857 48.072 1.00 96.56 109 VAL A O 1
ATOM 820 N N . LEU A 1 110 ? -46.885 -12.788 49.490 1.00 94.88 110 LEU A N 1
ATOM 821 C CA . LEU A 1 110 ? -46.478 -11.423 49.194 1.00 94.88 110 LEU A CA 1
ATOM 822 C C . LEU A 1 110 ? -45.225 -11.480 48.323 1.00 94.88 110 LEU A C 1
ATOM 824 O O . LEU A 1 110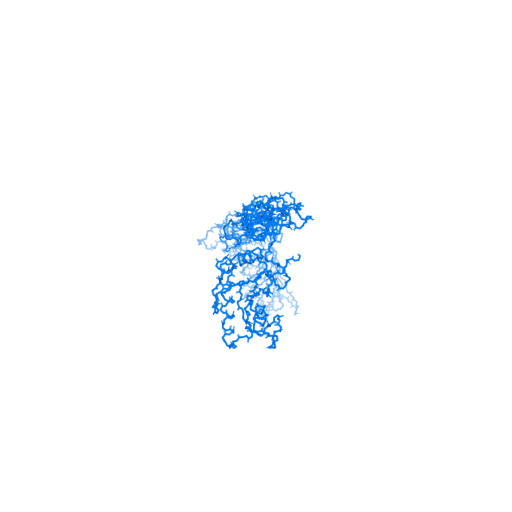 ? -44.240 -12.120 48.689 1.00 94.88 110 LEU A O 1
ATOM 828 N N . TRP A 1 111 ? -45.242 -10.773 47.203 1.00 95.25 111 TRP A N 1
ATOM 829 C CA . TRP A 1 111 ? -44.091 -10.603 46.329 1.00 95.25 111 TRP A CA 1
ATOM 830 C C . TRP A 1 111 ? -43.537 -9.189 46.478 1.00 95.25 111 TRP A C 1
ATOM 832 O O . TRP A 1 111 ? -44.161 -8.223 46.036 1.00 95.25 111 TRP A O 1
ATOM 842 N N . ARG A 1 112 ? -42.385 -9.067 47.146 1.00 90.94 112 ARG A N 1
ATOM 843 C CA . ARG A 1 112 ? -41.667 -7.807 47.369 1.00 90.94 112 ARG A CA 1
ATOM 844 C C . ARG A 1 112 ? -40.992 -7.383 46.070 1.00 90.94 112 ARG A C 1
ATOM 846 O O . ARG A 1 112 ? -40.161 -8.108 45.536 1.00 90.94 112 ARG A O 1
ATOM 853 N N . LEU A 1 113 ? -41.360 -6.214 45.564 1.00 88.81 113 LEU A N 1
ATOM 854 C CA . LEU A 1 113 ? -40.872 -5.731 44.278 1.00 88.81 113 LEU A CA 1
ATOM 855 C C . LEU A 1 113 ? -39.469 -5.116 44.445 1.00 88.81 113 LEU A C 1
ATOM 857 O O . LEU A 1 113 ? -39.291 -4.289 45.347 1.00 88.81 113 LEU A O 1
ATOM 861 N N . PRO A 1 114 ? -38.491 -5.463 43.585 1.00 77.94 114 PRO A N 1
ATOM 862 C CA . PRO A 1 114 ? -37.115 -4.967 43.658 1.00 77.94 114 PRO A CA 1
ATOM 863 C C . PRO A 1 114 ? -37.003 -3.553 43.064 1.00 77.94 114 PRO A C 1
ATOM 865 O O . PRO A 1 114 ? -36.322 -3.315 42.073 1.00 77.94 114 PRO A O 1
ATOM 868 N N . VAL A 1 115 ? -37.726 -2.593 43.642 1.00 80.19 115 VAL A N 1
ATOM 869 C CA . VAL A 1 115 ? -37.711 -1.189 43.210 1.00 80.19 115 VAL A CA 1
ATOM 870 C C . VAL A 1 115 ? -37.108 -0.309 44.302 1.00 80.19 115 VAL A C 1
ATOM 872 O O . VAL A 1 115 ? -37.517 -0.373 45.463 1.00 80.19 115 VAL A O 1
ATOM 875 N N . LYS A 1 116 ? -36.141 0.545 43.940 1.00 66.62 116 LYS A N 1
ATOM 876 C CA . LYS A 1 116 ? -35.494 1.498 44.861 1.00 66.62 116 LYS A CA 1
ATOM 877 C C . LYS A 1 116 ? -36.434 2.675 45.169 1.00 66.62 116 LYS A C 1
ATOM 879 O O . LYS A 1 116 ? -36.263 3.776 44.656 1.00 66.62 116 LYS A O 1
ATOM 884 N N . LEU A 1 117 ? -37.446 2.448 46.013 1.00 70.00 117 LEU A N 1
ATOM 885 C CA . LEU A 1 117 ? -38.411 3.470 46.440 1.00 70.00 117 LEU A CA 1
ATOM 886 C C . LEU A 1 117 ? -38.125 3.950 47.876 1.00 70.00 117 LEU A C 1
ATOM 888 O O . LEU A 1 117 ? -38.843 3.637 48.825 1.00 70.00 117 LEU A O 1
ATOM 892 N N . TRP A 1 118 ? -37.053 4.728 48.057 1.00 75.50 118 TRP A N 1
ATOM 893 C CA . TRP A 1 118 ? -36.585 5.182 49.379 1.00 75.50 118 TRP A CA 1
ATOM 894 C C . TRP A 1 118 ? -36.545 4.023 50.405 1.00 75.50 118 TRP A C 1
ATOM 896 O O . TRP A 1 118 ? -36.100 2.930 50.076 1.00 75.50 118 TRP A O 1
ATOM 906 N N . LYS A 1 119 ? -36.999 4.227 51.650 1.00 82.19 119 LYS A N 1
ATOM 907 C CA . LYS A 1 119 ? -37.072 3.175 52.684 1.00 82.19 119 LYS A CA 1
ATOM 908 C C . LYS A 1 119 ? -38.308 2.264 52.567 1.00 82.19 119 LYS A C 1
ATOM 910 O O . LYS A 1 119 ? -38.572 1.507 53.494 1.00 82.19 119 LYS A O 1
ATOM 915 N N . PHE A 1 120 ? -39.097 2.355 51.500 1.00 89.62 120 PHE A N 1
ATOM 916 C CA . PHE A 1 120 ? -40.353 1.622 51.357 1.00 89.62 120 PHE A CA 1
ATOM 917 C C . PHE A 1 120 ? -40.175 0.390 50.467 1.00 89.62 120 PHE A C 1
ATOM 919 O O . PHE A 1 120 ? -39.585 0.474 49.396 1.00 89.62 120 PHE A O 1
ATOM 926 N N . THR A 1 121 ? -40.732 -0.748 50.880 1.00 90.62 121 THR A N 1
ATOM 927 C CA . THR A 1 121 ? -40.753 -1.976 50.073 1.00 90.62 121 THR A CA 1
ATOM 928 C C . THR A 1 121 ? -42.179 -2.228 49.587 1.00 90.62 121 THR A C 1
ATOM 930 O O . THR A 1 121 ? -43.003 -2.711 50.375 1.00 90.62 121 THR A O 1
ATOM 933 N N . PRO A 1 122 ? -42.519 -1.878 48.334 1.00 94.50 122 PRO A N 1
ATOM 934 C CA . PRO A 1 122 ? -43.818 -2.219 47.774 1.00 94.50 122 PRO A CA 1
ATOM 935 C C . PRO A 1 122 ? -43.909 -3.723 47.505 1.00 94.50 122 PRO A C 1
ATOM 937 O O . PRO A 1 122 ? -42.910 -4.385 47.217 1.00 94.50 122 PRO A O 1
ATOM 940 N N . TYR A 1 123 ? -45.116 -4.272 47.601 1.00 95.00 123 TYR A N 1
ATOM 941 C CA . TYR A 1 123 ? -45.372 -5.672 47.287 1.00 95.00 123 TYR A CA 1
ATOM 942 C C . TYR A 1 123 ? -46.751 -5.878 46.667 1.00 95.00 123 TYR A C 1
ATOM 944 O O . TYR A 1 123 ? -47.711 -5.174 46.992 1.00 95.00 123 TYR A O 1
ATOM 952 N N . GLY A 1 124 ? -46.841 -6.883 45.797 1.00 97.06 124 GLY A N 1
ATOM 953 C CA . GLY A 1 124 ? -48.109 -7.491 45.397 1.00 97.06 124 GLY A CA 1
ATOM 954 C C . GLY A 1 124 ? -48.475 -8.627 46.350 1.00 97.06 124 GLY A C 1
ATOM 955 O O . GLY A 1 124 ? -47.590 -9.259 46.925 1.00 97.06 124 GLY A O 1
ATOM 956 N N . LYS A 1 125 ? -49.767 -8.893 46.536 1.00 96.56 125 LYS A N 1
ATOM 957 C CA . LYS A 1 125 ? -50.276 -9.960 47.401 1.00 96.56 125 LYS A CA 1
ATOM 958 C C . LYS A 1 125 ? -51.322 -10.786 46.665 1.00 96.56 125 LYS A C 1
ATOM 960 O O . LYS A 1 125 ? -52.247 -10.231 46.079 1.00 96.56 125 LYS A O 1
ATOM 965 N N . PHE A 1 126 ? -51.202 -12.102 46.760 1.00 97.12 126 PHE A N 1
ATOM 966 C CA . PHE A 1 126 ? -52.288 -13.036 46.482 1.00 97.12 126 PHE A CA 1
ATOM 967 C C . PHE A 1 126 ? -52.672 -13.713 47.791 1.00 97.12 126 PHE A C 1
ATOM 969 O O . PHE A 1 126 ? -51.789 -14.129 48.542 1.00 97.12 126 PHE A O 1
ATOM 976 N N . GLU A 1 127 ? -53.962 -13.808 48.089 1.00 95.44 127 GLU A N 1
ATOM 977 C CA . GLU A 1 127 ? -54.435 -14.439 49.315 1.00 95.44 127 GLU A CA 1
ATOM 978 C C . GLU A 1 127 ? -55.668 -15.309 49.063 1.00 95.44 127 GLU A C 1
ATOM 980 O O . GLU A 1 127 ? -56.468 -15.022 48.183 1.00 95.44 127 GLU A O 1
ATOM 985 N N . ALA A 1 128 ? -55.810 -16.400 49.805 1.00 95.19 128 ALA A N 1
ATOM 986 C CA . ALA A 1 128 ? -56.969 -17.279 49.743 1.00 95.19 128 ALA A CA 1
ATOM 987 C C . ALA A 1 128 ? -57.263 -17.843 51.130 1.00 95.19 128 ALA A C 1
ATOM 989 O O . ALA A 1 128 ? -56.354 -18.062 51.936 1.00 95.19 128 ALA A O 1
ATOM 990 N N . GLY A 1 129 ? -58.531 -18.078 51.430 1.00 93.19 129 GLY A N 1
ATOM 991 C CA . GLY A 1 129 ? -58.904 -18.486 52.768 1.00 93.19 129 GLY A CA 1
ATOM 992 C C . GLY A 1 129 ? -60.389 -18.683 52.962 1.00 93.19 129 GLY A C 1
ATOM 993 O O . GLY A 1 129 ? -61.141 -18.915 52.021 1.00 93.19 129 GLY A O 1
ATOM 994 N N . VAL A 1 130 ? -60.787 -18.579 54.222 1.00 90.12 130 VAL A N 1
ATOM 995 C CA . VAL A 1 130 ? -62.170 -18.695 54.663 1.00 90.12 130 VAL A CA 1
ATOM 996 C C . VAL A 1 130 ? -62.618 -17.404 55.331 1.00 90.12 130 VAL A C 1
ATOM 998 O O . VAL A 1 130 ? -61.833 -16.752 56.023 1.00 90.12 130 VAL A O 1
ATOM 1001 N N . LEU A 1 131 ? -63.871 -17.037 55.117 1.00 88.00 131 LEU A N 1
ATOM 1002 C CA . LEU A 1 131 ? -64.567 -15.958 55.799 1.00 88.00 131 LEU A CA 1
ATOM 1003 C C . LEU A 1 131 ? -65.794 -16.576 56.454 1.00 88.00 131 LEU A C 1
ATOM 1005 O O . LEU A 1 131 ? -66.616 -17.169 55.776 1.00 88.00 131 LEU A O 1
ATOM 1009 N N . GLY A 1 132 ? -65.891 -16.489 57.771 1.00 82.06 132 GLY A N 1
ATOM 1010 C CA . GLY A 1 132 ? -66.981 -17.100 58.509 1.00 82.06 132 GLY A CA 1
ATOM 1011 C C . GLY A 1 132 ? -67.644 -16.140 59.470 1.00 82.06 132 GLY A C 1
ATOM 1012 O O . GLY A 1 132 ? -67.104 -15.091 59.831 1.00 82.06 132 GLY A O 1
ATOM 1013 N N . LEU A 1 133 ? -68.820 -16.549 59.917 1.00 79.06 133 LEU A N 1
ATOM 1014 C CA . LEU A 1 133 ? -69.634 -15.828 60.876 1.00 79.06 133 LEU A CA 1
ATOM 1015 C C . LEU A 1 133 ? -70.074 -16.776 61.994 1.00 79.06 133 LEU A C 1
ATOM 1017 O O . LEU A 1 133 ? -70.370 -17.943 61.752 1.00 79.06 133 LEU A O 1
ATOM 1021 N N . SER A 1 134 ? -70.110 -16.281 63.232 1.00 75.75 134 SER A N 1
ATOM 1022 C CA . SER A 1 134 ? -70.683 -16.990 64.377 1.00 75.75 134 SER A CA 1
ATOM 1023 C C . SER A 1 134 ? -71.566 -16.057 65.212 1.00 75.75 134 SER A C 1
ATOM 1025 O O . SER A 1 134 ? -71.096 -15.018 65.689 1.00 75.75 134 SER A O 1
ATOM 1027 N N . ALA A 1 135 ? -72.823 -16.455 65.422 1.00 71.44 135 ALA A N 1
ATOM 1028 C CA . ALA A 1 135 ? -73.795 -15.793 66.300 1.00 71.44 135 ALA A CA 1
ATOM 1029 C C . ALA A 1 135 ? -74.580 -16.830 67.130 1.00 71.44 135 ALA A C 1
ATOM 1031 O O . ALA A 1 135 ? -74.654 -18.001 66.746 1.00 71.44 135 ALA A O 1
ATOM 1032 N N . ASP A 1 136 ? -75.147 -16.431 68.275 1.00 70.44 136 ASP A N 1
ATOM 1033 C CA . ASP A 1 136 ? -75.819 -17.371 69.183 1.00 70.44 136 ASP A CA 1
ATOM 1034 C C . ASP A 1 136 ? -77.197 -17.798 68.626 1.00 70.44 136 ASP A C 1
ATOM 1036 O O . ASP A 1 136 ? -77.600 -18.947 68.824 1.00 70.44 136 ASP A O 1
ATOM 1040 N N . THR A 1 137 ? -77.897 -16.920 67.893 1.00 63.75 137 THR A N 1
ATOM 1041 C CA . THR A 1 137 ? -79.185 -17.233 67.235 1.00 63.75 137 THR A CA 1
ATOM 1042 C C . THR A 1 137 ? -79.070 -17.710 65.786 1.00 63.75 137 THR A C 1
ATOM 1044 O O . THR A 1 137 ? -79.842 -18.584 65.392 1.00 63.75 137 THR A O 1
ATOM 1047 N N . ALA A 1 138 ? -78.107 -17.195 65.014 1.00 59.44 138 ALA A N 1
ATOM 1048 C CA . ALA A 1 138 ? -77.950 -17.505 63.586 1.00 59.44 138 ALA A CA 1
ATOM 1049 C C . ALA A 1 138 ? -76.978 -18.670 63.290 1.00 59.44 138 ALA A C 1
ATOM 1051 O O . ALA A 1 138 ? -76.829 -19.084 62.149 1.00 59.44 138 ALA A O 1
ATOM 1052 N N . GLY A 1 139 ? -76.317 -19.256 64.294 1.00 67.81 139 GLY A N 1
ATOM 1053 C CA . GLY A 1 139 ? -75.412 -20.392 64.073 1.00 67.81 139 GLY A CA 1
ATOM 1054 C C . GLY A 1 139 ? -74.059 -19.993 63.466 1.00 67.81 139 GLY A C 1
ATOM 1055 O O . GLY A 1 139 ? -73.498 -18.954 63.821 1.00 67.81 139 GLY A O 1
ATOM 1056 N N . THR A 1 140 ? -73.479 -20.864 62.628 1.00 71.62 140 THR A N 1
ATOM 1057 C CA . THR A 1 140 ? -72.153 -20.663 62.013 1.00 71.62 140 THR A CA 1
ATOM 1058 C C . THR A 1 140 ? -72.189 -20.864 60.507 1.00 71.62 140 THR A C 1
ATOM 1060 O O . THR A 1 140 ? -72.637 -21.922 60.065 1.00 71.62 140 THR A O 1
ATOM 1063 N N . ASP A 1 141 ? -71.629 -19.913 59.766 1.00 75.88 141 ASP A N 1
ATOM 1064 C CA . ASP A 1 141 ? -71.501 -19.947 58.306 1.00 75.88 141 ASP A CA 1
ATOM 1065 C C . ASP A 1 141 ? -70.042 -19.743 57.869 1.00 75.88 141 ASP A C 1
ATOM 1067 O O . ASP A 1 141 ? -69.245 -19.176 58.631 1.00 75.88 141 ASP A O 1
ATOM 1071 N N . LEU A 1 142 ? -69.670 -20.265 56.698 1.00 81.94 142 LEU A N 1
ATOM 1072 C CA . LEU A 1 142 ? -68.291 -20.269 56.210 1.00 81.94 142 LEU A CA 1
ATOM 1073 C C . LEU A 1 142 ? -68.208 -20.235 54.678 1.00 81.94 142 LEU A C 1
ATOM 1075 O O . LEU A 1 142 ? -68.415 -21.254 54.020 1.00 81.94 142 LEU A O 1
ATOM 1079 N N . ASP A 1 143 ? -67.732 -19.113 54.153 1.00 83.94 143 ASP A N 1
ATOM 1080 C CA . ASP A 1 143 ? -67.446 -18.900 52.739 1.00 83.94 143 ASP A CA 1
ATOM 1081 C C . ASP A 1 143 ? -65.962 -19.077 52.429 1.00 83.94 143 ASP A C 1
ATOM 1083 O O . ASP A 1 143 ? -65.080 -18.746 53.232 1.00 83.94 143 ASP A O 1
ATOM 1087 N N . LEU A 1 144 ? -65.661 -19.541 51.217 1.00 87.12 144 LEU A N 1
ATOM 1088 C CA . LEU A 1 144 ? -64.315 -19.442 50.661 1.00 87.12 144 LEU A CA 1
ATOM 1089 C C . LEU A 1 144 ? -64.093 -18.042 50.086 1.00 87.12 144 LEU A C 1
ATOM 1091 O O . LEU A 1 144 ? -64.998 -17.441 49.512 1.00 87.12 144 LEU A O 1
ATOM 1095 N N . HIS A 1 145 ? -62.866 -17.537 50.205 1.00 89.06 145 HIS A N 1
ATOM 1096 C CA . HIS A 1 145 ? -62.462 -16.313 49.525 1.00 89.06 145 HIS A CA 1
ATOM 1097 C C . HIS A 1 145 ? -61.110 -16.447 48.835 1.00 89.06 145 HIS A C 1
ATOM 1099 O O . HIS A 1 145 ? -60.223 -17.173 49.289 1.00 89.06 145 HIS A O 1
ATOM 1105 N N . ALA A 1 146 ? -60.940 -15.679 47.764 1.00 93.12 146 ALA A N 1
ATOM 1106 C CA . ALA A 1 146 ? -59.660 -15.426 47.117 1.00 93.12 146 ALA A CA 1
ATOM 1107 C C . ALA A 1 146 ? -59.503 -13.922 46.893 1.00 93.12 146 ALA A C 1
ATOM 1109 O O . ALA A 1 146 ? -60.479 -13.230 46.629 1.00 93.12 146 ALA A O 1
ATOM 1110 N N . GLY A 1 147 ? -58.294 -13.393 47.004 1.00 93.62 147 GLY A N 1
ATOM 1111 C CA . GLY A 1 147 ? -58.060 -11.962 46.958 1.00 93.62 147 GLY A CA 1
ATOM 1112 C C . GLY A 1 147 ? -56.732 -11.572 46.340 1.00 93.62 147 GLY A C 1
ATOM 1113 O O . GLY A 1 147 ? -55.747 -12.313 46.361 1.00 93.62 147 GLY A O 1
ATOM 1114 N N . LEU A 1 148 ? -56.729 -10.360 45.799 1.00 97.25 148 LEU A N 1
ATOM 1115 C CA . LEU A 1 148 ? -55.557 -9.679 45.278 1.00 97.25 148 LEU A CA 1
ATOM 1116 C C . LEU A 1 148 ? -55.360 -8.391 46.060 1.00 97.25 148 LEU A C 1
ATOM 1118 O O . LEU A 1 148 ? -56.298 -7.627 46.289 1.00 97.25 148 LEU A O 1
ATOM 1122 N N . GLY A 1 149 ? -54.126 -8.153 46.472 1.00 95.75 149 GLY A N 1
ATOM 1123 C CA . GLY A 1 149 ? -53.765 -6.988 47.250 1.00 95.75 149 GLY A CA 1
ATOM 1124 C C . GLY A 1 149 ? -52.484 -6.345 46.770 1.00 95.75 149 GLY A C 1
ATOM 1125 O O . GLY A 1 149 ? -51.675 -6.935 46.056 1.00 95.75 149 GLY A O 1
ATOM 1126 N N . ALA A 1 150 ? -52.299 -5.115 47.212 1.00 97.25 150 ALA A N 1
ATOM 1127 C CA . ALA A 1 150 ? -51.044 -4.407 47.093 1.00 97.25 150 ALA A CA 1
ATOM 1128 C C . ALA A 1 150 ? -50.796 -3.645 48.387 1.00 97.25 150 ALA A C 1
ATOM 1130 O O . ALA A 1 150 ? -51.726 -3.189 49.064 1.00 97.25 150 ALA A O 1
ATOM 1131 N N . GLY A 1 151 ? -49.528 -3.498 48.734 1.00 95.38 151 GLY A N 1
ATOM 1132 C CA . GLY A 1 151 ? -49.167 -2.801 49.946 1.00 95.38 151 GLY A CA 1
ATOM 1133 C C . GLY A 1 151 ? -47.732 -2.335 49.957 1.00 95.38 151 GLY A C 1
ATOM 1134 O O . GLY A 1 151 ? -46.970 -2.501 49.005 1.00 95.38 151 GLY A O 1
ATOM 1135 N N . VAL A 1 152 ? -47.380 -1.727 51.079 1.00 94.88 152 VAL A N 1
ATOM 1136 C CA . VAL A 1 152 ? -46.044 -1.221 51.341 1.00 94.88 152 VAL A CA 1
ATOM 1137 C C . VAL A 1 152 ? -45.606 -1.613 52.744 1.00 94.88 152 VAL A C 1
ATOM 1139 O O . VAL A 1 152 ? -46.376 -1.531 53.706 1.00 94.88 152 VAL A O 1
ATOM 1142 N N . LEU A 1 153 ? -44.360 -2.066 52.852 1.00 92.88 153 LEU A N 1
ATOM 1143 C CA . LEU A 1 153 ? -43.656 -2.242 54.115 1.00 92.88 153 LEU A CA 1
ATOM 1144 C C . LEU A 1 153 ? -42.752 -1.032 54.334 1.00 92.88 153 LEU A C 1
ATOM 1146 O O . LEU A 1 153 ? -42.097 -0.568 53.402 1.00 92.88 153 LEU A O 1
ATOM 1150 N N . PHE A 1 154 ? -42.697 -0.530 55.562 1.00 92.00 154 PHE A N 1
ATOM 1151 C CA . PHE A 1 154 ? -41.818 0.576 55.926 1.00 92.00 154 PHE A CA 1
ATOM 1152 C C . PHE A 1 154 ? -41.098 0.290 57.244 1.00 92.00 154 PHE A C 1
ATOM 1154 O O . PHE A 1 154 ? -41.721 -0.167 58.202 1.00 92.00 154 PHE A O 1
ATOM 1161 N N . PRO A 1 155 ? -39.785 0.533 57.338 1.00 91.12 155 PRO A N 1
ATOM 1162 C CA . PRO A 1 155 ? -39.028 0.264 58.547 1.00 91.12 155 PRO A CA 1
ATOM 1163 C C . PRO A 1 155 ? -39.408 1.265 59.639 1.00 91.12 155 PRO A C 1
ATOM 1165 O O . PRO A 1 155 ? -39.427 2.473 59.412 1.00 91.12 155 PRO A O 1
ATOM 1168 N N . ILE A 1 156 ? -39.665 0.758 60.845 1.00 90.19 156 ILE A N 1
ATOM 1169 C CA . ILE A 1 156 ? -39.852 1.574 62.051 1.00 90.19 156 ILE A CA 1
ATOM 1170 C C . ILE A 1 156 ? -38.536 1.606 62.834 1.00 90.19 156 ILE A C 1
ATOM 1172 O O . ILE A 1 156 ? -37.994 2.679 63.092 1.00 90.19 156 ILE A O 1
ATOM 1176 N N . HIS A 1 157 ? -37.995 0.435 63.198 1.00 85.00 157 HIS A N 1
ATOM 1177 C CA . HIS A 1 157 ? -36.724 0.328 63.922 1.00 85.00 157 HIS A CA 1
ATOM 1178 C C . HIS A 1 157 ? -36.143 -1.093 63.907 1.00 85.00 157 HIS A C 1
ATOM 1180 O O . HIS A 1 157 ? -36.741 -1.989 64.495 1.00 85.00 157 HIS A O 1
ATOM 1186 N N . LYS A 1 158 ? -34.938 -1.288 63.347 1.00 81.81 158 LYS A N 1
ATOM 1187 C CA . LYS A 1 158 ? -34.227 -2.584 63.241 1.00 81.81 158 LYS A CA 1
ATOM 1188 C C . LYS A 1 158 ? -35.124 -3.716 62.712 1.00 81.81 158 LYS A C 1
ATOM 1190 O O . LYS A 1 158 ? -35.225 -3.901 61.510 1.00 81.81 158 LYS A O 1
ATOM 1195 N N . ALA A 1 159 ? -35.770 -4.439 63.620 1.00 84.94 159 ALA A N 1
ATOM 1196 C CA . ALA A 1 159 ? -36.667 -5.560 63.360 1.00 84.94 159 ALA A CA 1
ATOM 1197 C C . ALA A 1 159 ? -38.153 -5.158 63.261 1.00 84.94 159 ALA A C 1
ATOM 1199 O O . ALA A 1 159 ? -38.968 -5.929 62.769 1.00 84.94 159 ALA A O 1
ATOM 1200 N N . TRP A 1 160 ? -38.525 -3.964 63.721 1.00 92.12 160 TRP A N 1
ATOM 1201 C CA . TRP A 1 160 ? -39.887 -3.446 63.648 1.00 92.12 160 TRP A CA 1
ATOM 1202 C C . TRP A 1 160 ? -40.157 -2.795 62.297 1.00 92.12 160 TRP A C 1
ATOM 1204 O O . TRP A 1 160 ? -39.408 -1.914 61.862 1.00 92.12 160 TRP A O 1
ATOM 1214 N N . PHE A 1 161 ? -41.270 -3.172 61.681 1.00 93.25 161 PHE A N 1
ATOM 1215 C CA . PHE A 1 161 ? -41.758 -2.599 60.435 1.00 93.25 161 PHE A CA 1
ATOM 1216 C C . PHE A 1 161 ? -43.241 -2.265 60.552 1.00 93.25 161 PHE A C 1
ATOM 1218 O O . PHE A 1 161 ? -43.996 -2.928 61.260 1.00 93.25 161 PHE A O 1
ATOM 1225 N N . GLY A 1 162 ? -43.656 -1.219 59.858 1.00 95.19 162 GLY A N 1
ATOM 1226 C CA . GLY A 1 162 ? -45.050 -0.937 59.606 1.00 95.19 162 GLY A CA 1
ATOM 1227 C C . GLY A 1 162 ? -45.464 -1.482 58.249 1.00 95.19 162 GLY A C 1
ATOM 1228 O O . GLY A 1 162 ? -44.638 -1.713 57.360 1.00 95.19 162 GLY A O 1
ATOM 1229 N N . ARG A 1 163 ? -46.762 -1.715 58.110 1.00 94.81 163 ARG A N 1
ATOM 1230 C CA . ARG A 1 163 ? -47.387 -2.240 56.903 1.00 94.81 163 ARG A CA 1
ATOM 1231 C C . ARG A 1 163 ? -48.673 -1.484 56.632 1.00 94.81 163 ARG A C 1
ATOM 1233 O O . ARG A 1 163 ? -49.437 -1.228 57.558 1.00 94.81 163 ARG A O 1
ATOM 1240 N N . LEU A 1 164 ? -48.912 -1.177 55.366 1.00 96.12 164 LEU A N 1
ATOM 1241 C CA . LEU A 1 164 ? -50.193 -0.701 54.857 1.00 96.12 164 LEU A CA 1
ATOM 1242 C C . LEU A 1 164 ? -50.549 -1.542 53.632 1.00 96.12 164 LEU A C 1
ATOM 1244 O O . LEU A 1 164 ? -49.712 -1.688 52.743 1.00 96.12 164 LEU A O 1
ATOM 1248 N N . GLU A 1 165 ? -51.754 -2.100 53.589 1.00 96.06 165 GLU A N 1
ATOM 1249 C CA . GLU A 1 165 ? -52.247 -2.847 52.431 1.00 96.06 165 GLU A CA 1
ATOM 1250 C C . GLU A 1 165 ? -53.720 -2.601 52.149 1.00 96.06 165 GLU A C 1
ATOM 1252 O O . GLU A 1 165 ? -54.527 -2.456 53.067 1.00 96.06 165 GLU A O 1
ATOM 1257 N N . GLY A 1 166 ? -54.047 -2.591 50.860 1.00 97.00 166 GLY A N 1
ATOM 1258 C CA . GLY A 1 166 ? -55.404 -2.726 50.353 1.00 97.00 166 GLY A CA 1
ATOM 1259 C C . GLY A 1 166 ? -55.552 -4.087 49.685 1.00 97.00 166 GLY A C 1
ATOM 1260 O O . GLY A 1 166 ? -54.684 -4.485 48.906 1.00 97.00 166 GLY A O 1
ATOM 1261 N N . VAL A 1 167 ? -56.634 -4.798 49.984 1.00 95.62 167 VAL A N 1
ATOM 1262 C CA . VAL A 1 167 ? -56.934 -6.108 49.400 1.00 95.62 167 VAL A CA 1
ATOM 1263 C C . VAL A 1 167 ? -58.373 -6.135 48.915 1.00 95.62 167 VAL A C 1
ATOM 1265 O O . VAL A 1 167 ? -59.286 -5.780 49.656 1.00 95.62 167 VAL A O 1
ATOM 1268 N N . VAL A 1 168 ? -58.567 -6.578 47.679 1.00 95.00 168 VAL A N 1
ATOM 1269 C CA . VAL A 1 168 ? -59.875 -6.909 47.117 1.00 95.00 168 VAL A CA 1
ATOM 1270 C C . VAL A 1 168 ? -60.052 -8.418 47.219 1.00 95.00 168 VAL A C 1
ATOM 1272 O O . VAL A 1 168 ? -59.191 -9.165 46.760 1.00 95.00 168 VAL A O 1
ATOM 1275 N N . GLN A 1 169 ? -61.139 -8.865 47.835 1.00 91.31 169 GLN A N 1
ATOM 1276 C CA . GLN A 1 169 ? -61.456 -10.271 48.066 1.00 91.31 169 GLN A CA 1
ATOM 1277 C C . GLN A 1 169 ? -62.772 -10.622 47.379 1.00 91.31 169 GLN A C 1
ATOM 1279 O O . GLN A 1 169 ? -63.760 -9.914 47.531 1.00 91.31 169 GLN A O 1
ATOM 1284 N N . MET A 1 170 ? -62.778 -11.730 46.657 1.00 89.81 170 MET A N 1
ATOM 1285 C CA . MET A 1 170 ? -63.954 -12.349 46.068 1.00 89.81 170 MET A CA 1
ATOM 1286 C C . MET A 1 170 ? -64.421 -13.491 46.964 1.00 89.81 170 MET A C 1
ATOM 1288 O O . MET A 1 170 ? -63.604 -14.321 47.367 1.00 89.81 170 MET A O 1
ATOM 1292 N N . THR A 1 171 ? -65.714 -13.522 47.247 1.00 84.00 171 THR A N 1
ATOM 1293 C CA . THR A 1 171 ? -66.426 -14.521 48.057 1.00 84.00 171 THR A CA 1
ATOM 1294 C C . THR A 1 171 ? -67.644 -15.036 47.297 1.00 84.00 171 THR A C 1
ATOM 1296 O O . THR A 1 171 ? -68.066 -14.435 46.302 1.00 84.00 171 THR A O 1
ATOM 1299 N N . ASP A 1 172 ? -68.218 -16.140 47.769 1.00 74.25 172 ASP A N 1
ATOM 1300 C CA . ASP A 1 172 ? -69.537 -16.578 47.313 1.00 74.25 172 ASP A CA 1
ATOM 1301 C C . ASP A 1 172 ? -70.597 -15.528 47.716 1.00 74.25 172 ASP A C 1
ATOM 1303 O O . ASP A 1 172 ? -70.509 -14.908 48.778 1.00 74.25 172 ASP A O 1
ATOM 1307 N N . GLY A 1 173 ? -71.552 -15.259 46.823 1.00 65.94 173 GLY A N 1
ATOM 1308 C CA . GLY A 1 173 ? -72.644 -14.302 47.029 1.00 65.94 173 GLY A CA 1
ATOM 1309 C C . GLY A 1 173 ? -74.018 -14.907 46.724 1.00 65.94 173 GLY A C 1
ATOM 1310 O O . GLY A 1 173 ? -74.127 -15.986 46.129 1.00 65.94 173 GLY A O 1
ATOM 1311 N N . TYR A 1 174 ? -75.083 -14.199 47.112 1.00 59.91 174 TYR A N 1
ATOM 1312 C CA . TYR A 1 174 ? -76.466 -14.641 46.884 1.00 59.91 174 TYR A CA 1
ATOM 1313 C C . TYR A 1 174 ? -76.821 -14.640 45.376 1.00 59.91 174 TYR A C 1
ATOM 1315 O O . TYR A 1 174 ? -76.341 -13.807 44.606 1.00 59.91 174 TYR A O 1
ATOM 1323 N N . GLU A 1 175 ? -77.670 -15.577 44.929 1.00 55.38 175 GLU A N 1
ATOM 1324 C CA . GLU A 1 175 ? -78.169 -15.683 43.535 1.00 55.38 175 GLU A CA 1
ATOM 1325 C C . GLU A 1 175 ? -77.098 -15.828 42.419 1.00 55.38 175 GLU A C 1
ATOM 1327 O O . GLU A 1 175 ? -77.272 -15.346 41.301 1.00 55.38 175 GLU A O 1
ATOM 1332 N N . ALA A 1 176 ? -76.025 -16.589 42.677 1.00 52.69 176 ALA A N 1
ATOM 1333 C CA . ALA A 1 176 ? -75.006 -16.995 41.688 1.00 52.69 176 ALA A CA 1
ATOM 1334 C C . ALA A 1 176 ? -74.077 -15.879 41.156 1.00 52.69 176 ALA A C 1
ATOM 1336 O O . ALA A 1 176 ? -73.485 -16.030 40.084 1.00 52.69 176 ALA A O 1
ATOM 1337 N N . ASN A 1 177 ? -73.892 -14.802 41.924 1.00 64.25 177 ASN A N 1
ATOM 1338 C CA . ASN A 1 177 ? -72.850 -13.796 41.698 1.00 64.25 177 ASN A CA 1
ATOM 1339 C C . ASN A 1 177 ? -71.736 -13.910 42.754 1.00 64.25 177 ASN A C 1
ATOM 1341 O O . ASN A 1 177 ? -71.976 -14.371 43.865 1.00 64.25 177 ASN A O 1
ATOM 1345 N N . PHE A 1 178 ? -70.519 -13.474 42.417 1.00 73.31 178 PHE A N 1
ATOM 1346 C CA . PHE A 1 178 ? -69.436 -13.309 43.394 1.00 73.31 178 PHE A CA 1
ATOM 1347 C C . PHE A 1 178 ? -69.592 -11.967 44.118 1.00 73.31 178 PHE A C 1
ATOM 1349 O O . PHE A 1 178 ? -69.796 -10.942 43.464 1.00 73.31 178 PHE A O 1
ATOM 1356 N N . ALA A 1 179 ? -69.443 -11.959 45.441 1.00 79.56 179 ALA A N 1
ATOM 1357 C CA . ALA A 1 179 ? -69.387 -10.733 46.232 1.00 79.56 179 ALA A CA 1
ATOM 1358 C C . ALA A 1 179 ? -67.946 -10.196 46.271 1.00 79.56 179 ALA A C 1
ATOM 1360 O O . ALA A 1 179 ? -66.992 -10.961 46.426 1.00 79.56 179 ALA A O 1
ATOM 1361 N N . THR A 1 180 ? -67.766 -8.881 46.090 1.00 86.56 180 THR A N 1
ATOM 1362 C CA . THR A 1 180 ? -66.437 -8.243 46.055 1.00 86.56 180 THR A CA 1
ATOM 1363 C C . THR A 1 180 ? -66.217 -7.348 47.270 1.00 86.56 180 THR A C 1
ATOM 1365 O O . THR A 1 180 ? -66.665 -6.208 47.330 1.00 86.56 180 THR A O 1
ATOM 1368 N N . ASN A 1 181 ? -65.449 -7.843 48.230 1.00 87.19 181 ASN A N 1
ATOM 1369 C CA . ASN A 1 181 ? -65.132 -7.141 49.464 1.00 87.19 181 ASN A CA 1
ATOM 1370 C C . ASN A 1 181 ? -63.811 -6.372 49.341 1.00 87.19 181 ASN A C 1
ATOM 1372 O O . ASN A 1 181 ? -62.856 -6.843 48.725 1.00 87.19 181 ASN A O 1
ATOM 1376 N N . PHE A 1 182 ? -63.712 -5.209 49.983 1.00 91.00 182 PHE A N 1
ATOM 1377 C CA . PHE A 1 182 ? -62.469 -4.437 50.056 1.00 91.00 182 PHE A CA 1
ATOM 1378 C C . PHE A 1 182 ? -61.997 -4.308 51.500 1.00 91.00 182 PHE A C 1
ATOM 1380 O O . PHE A 1 182 ? -62.749 -3.881 52.371 1.00 91.00 182 PHE A O 1
ATOM 1387 N N . SER A 1 183 ? -60.734 -4.628 51.762 1.00 91.31 183 SER A N 1
ATOM 1388 C CA . SER A 1 183 ? -60.106 -4.461 53.073 1.00 91.31 183 SER A CA 1
ATOM 1389 C C . SER A 1 183 ? -58.958 -3.466 52.983 1.00 91.31 183 SER A C 1
ATOM 1391 O O . SER A 1 183 ? -58.055 -3.645 52.169 1.00 91.31 183 SER A O 1
ATOM 1393 N N . LEU A 1 184 ? -58.950 -2.461 53.861 1.00 94.69 184 LEU A N 1
ATOM 1394 C CA . LEU A 1 184 ? -57.769 -1.636 54.116 1.00 94.69 184 LEU A CA 1
ATOM 1395 C C . LEU A 1 184 ? -57.211 -1.997 55.489 1.00 94.69 184 LEU A C 1
ATOM 1397 O O . LEU A 1 184 ? -57.919 -1.899 56.493 1.00 94.69 184 LEU A O 1
ATOM 1401 N N . ARG A 1 185 ? -55.941 -2.399 55.535 1.00 94.56 185 ARG A N 1
ATOM 1402 C CA . ARG A 1 185 ? -55.259 -2.862 56.747 1.00 94.56 185 ARG A CA 1
ATOM 1403 C C . ARG A 1 185 ? -53.987 -2.053 56.968 1.00 94.56 185 ARG A C 1
ATOM 1405 O O . ARG A 1 185 ? -53.181 -1.873 56.059 1.00 94.56 185 ARG A O 1
ATOM 1412 N N . VAL A 1 186 ? -53.779 -1.609 58.198 1.00 96.50 186 VAL A N 1
ATOM 1413 C CA . VAL A 1 186 ? -52.546 -0.982 58.673 1.00 96.50 186 VAL A CA 1
ATOM 1414 C C . VAL A 1 186 ? -52.050 -1.740 59.893 1.00 96.50 186 VAL A C 1
ATOM 1416 O O . VAL A 1 186 ? -52.829 -2.124 60.760 1.00 96.50 186 VAL A O 1
ATOM 1419 N N . GLY A 1 187 ? -50.752 -1.996 59.978 1.00 94.25 187 GLY A N 1
ATOM 1420 C CA . GLY A 1 187 ? -50.224 -2.819 61.055 1.00 94.25 187 GLY A CA 1
ATOM 1421 C C . GLY A 1 187 ? -48.770 -2.582 61.366 1.00 94.25 187 GLY A C 1
ATOM 1422 O O . GLY A 1 187 ? -48.057 -1.861 60.666 1.00 94.25 187 GLY A O 1
ATOM 1423 N N . VAL A 1 188 ? -48.352 -3.230 62.444 1.00 95.12 188 VAL A N 1
ATOM 1424 C CA . VAL A 1 188 ? -46.976 -3.250 62.922 1.00 95.12 188 VAL A CA 1
ATOM 1425 C C . VAL A 1 188 ? -46.560 -4.703 63.076 1.00 95.12 188 VAL A C 1
ATOM 1427 O O . VAL A 1 188 ? -47.279 -5.512 63.666 1.00 95.12 188 VAL A O 1
ATOM 1430 N N . GLY A 1 189 ? -45.387 -5.023 62.547 1.00 92.81 189 GLY A N 1
ATOM 1431 C CA . GLY A 1 189 ? -44.772 -6.332 62.648 1.00 92.81 189 GLY A CA 1
ATOM 1432 C C . GLY A 1 189 ? -43.359 -6.271 63.196 1.00 92.81 189 GLY A C 1
ATOM 1433 O O . GLY A 1 189 ? -42.687 -5.239 63.161 1.00 92.81 189 GLY A O 1
ATOM 1434 N N . TYR A 1 190 ? -42.920 -7.418 63.686 1.00 91.62 190 TYR A N 1
ATOM 1435 C CA . TYR A 1 190 ? -41.567 -7.698 64.119 1.00 91.62 190 TYR A CA 1
ATOM 1436 C C . TYR A 1 190 ? -40.995 -8.811 63.239 1.00 91.62 190 TYR A C 1
ATOM 1438 O O . TYR A 1 190 ? -41.645 -9.837 63.036 1.00 91.62 190 TYR A O 1
ATOM 1446 N N . ALA A 1 191 ? -39.800 -8.595 62.697 1.00 88.38 191 ALA A N 1
ATOM 1447 C CA . ALA A 1 191 ? -39.070 -9.551 61.877 1.00 88.38 191 ALA A CA 1
ATOM 1448 C C . ALA A 1 191 ? -37.842 -10.083 62.629 1.00 88.38 191 ALA A C 1
ATOM 1450 O O . ALA A 1 191 ? -37.092 -9.310 63.222 1.00 88.38 191 ALA A O 1
ATOM 1451 N N . TRP A 1 192 ? -37.610 -11.392 62.590 1.00 85.19 192 TRP A N 1
ATOM 1452 C CA . TRP A 1 192 ? -36.448 -12.038 63.211 1.00 85.19 192 TRP A CA 1
ATOM 1453 C C . TRP A 1 192 ? -35.912 -13.171 62.331 1.00 85.19 192 TRP A C 1
ATOM 1455 O O . TRP A 1 192 ? -36.585 -13.613 61.406 1.00 85.19 192 TRP A O 1
ATOM 1465 N N . GLY A 1 193 ? -34.698 -13.646 62.610 1.00 75.69 193 GLY A N 1
ATOM 1466 C CA . GLY A 1 193 ? -33.990 -14.600 61.745 1.00 75.69 193 GLY A CA 1
ATOM 1467 C C . GLY A 1 193 ? -33.001 -13.915 60.795 1.00 75.69 193 GLY A C 1
ATOM 1468 O O . GLY A 1 193 ? -32.765 -12.708 60.904 1.00 75.69 193 GLY A O 1
ATOM 1469 N N . PHE A 1 194 ? -32.396 -14.691 59.899 1.00 72.69 194 PHE A N 1
ATOM 1470 C CA . PHE A 1 194 ? -31.319 -14.247 59.006 1.00 72.69 194 PHE A CA 1
ATOM 1471 C C . PHE A 1 194 ? -31.877 -13.761 57.662 1.00 72.69 194 PHE A C 1
ATOM 1473 O O . PHE A 1 194 ? -32.890 -14.272 57.192 1.00 72.69 194 PHE A O 1
ATOM 1480 N N . ASN A 1 195 ? -31.262 -12.728 57.067 1.00 74.06 195 ASN A N 1
ATOM 1481 C CA . ASN A 1 195 ? -31.566 -12.357 55.680 1.00 74.06 195 ASN A CA 1
ATOM 1482 C C . ASN A 1 195 ? -30.775 -13.294 54.764 1.00 74.06 195 ASN A C 1
ATOM 1484 O O . ASN A 1 195 ? -29.553 -13.273 54.895 1.00 74.06 195 ASN A O 1
ATOM 1488 N N . PRO A 1 196 ? -31.405 -14.075 53.877 1.00 76.69 196 PRO A N 1
ATOM 1489 C CA . PRO A 1 196 ? -30.672 -14.972 52.983 1.00 76.69 196 PRO A CA 1
ATOM 1490 C C . PRO A 1 196 ? -29.916 -14.242 51.854 1.00 76.69 196 PRO A C 1
ATOM 1492 O O . PRO A 1 196 ? -28.957 -14.791 51.330 1.00 76.69 196 PRO A O 1
ATOM 1495 N N . ASP A 1 197 ? -30.314 -13.008 51.538 1.00 80.00 197 ASP A N 1
ATOM 1496 C CA . ASP A 1 197 ? -29.743 -12.115 50.515 1.00 80.00 197 ASP A CA 1
ATOM 1497 C C . ASP A 1 197 ? -29.721 -10.702 51.134 1.00 80.00 197 ASP A C 1
ATOM 1499 O O . ASP A 1 197 ? -30.780 -10.141 51.463 1.00 80.00 197 ASP A O 1
ATOM 1503 N N . ARG A 1 198 ? -28.536 -10.218 51.524 1.00 82.31 198 ARG A N 1
ATOM 1504 C CA . ARG A 1 198 ? -28.406 -9.081 52.449 1.00 82.31 198 ARG A CA 1
ATOM 1505 C C . ARG A 1 198 ? -28.426 -7.732 51.737 1.00 82.31 198 ARG A C 1
ATOM 1507 O O . ARG A 1 198 ? -29.077 -6.827 52.275 1.00 82.31 198 ARG A O 1
ATOM 1514 N N . ASP A 1 199 ? -27.753 -7.601 50.609 1.00 82.62 199 ASP A N 1
ATOM 1515 C CA . ASP A 1 199 ? -27.708 -6.396 49.775 1.00 82.62 199 ASP A CA 1
ATOM 1516 C C . ASP A 1 199 ? -28.802 -6.367 48.695 1.00 82.62 199 ASP A C 1
ATOM 1518 O O . ASP A 1 199 ? -29.174 -5.280 48.241 1.00 82.62 199 ASP A O 1
ATOM 1522 N N . GLY A 1 200 ? -29.447 -7.500 48.415 1.00 81.00 200 GLY A N 1
ATOM 1523 C CA . GLY A 1 200 ? -30.651 -7.576 47.597 1.00 81.00 200 GLY A CA 1
ATOM 1524 C C . GLY A 1 200 ? -30.381 -7.663 46.100 1.00 81.00 200 GLY A C 1
ATOM 1525 O O . GLY A 1 200 ? -31.262 -7.270 45.325 1.00 81.00 200 GLY A O 1
ATOM 1526 N N . ASP A 1 201 ? -29.204 -8.126 45.688 1.00 81.62 201 ASP A N 1
ATOM 1527 C CA . ASP A 1 201 ? -28.836 -8.302 44.279 1.00 81.62 201 ASP A CA 1
ATOM 1528 C C . ASP A 1 201 ? -29.405 -9.598 43.649 1.00 81.62 201 ASP A C 1
ATOM 1530 O O . ASP A 1 201 ? -29.454 -9.755 42.419 1.00 81.62 201 ASP A O 1
ATOM 1534 N N . GLY A 1 202 ? -29.972 -10.478 44.482 1.00 82.44 202 GLY A N 1
ATOM 1535 C CA . GLY A 1 202 ? -30.585 -11.747 44.099 1.00 82.44 202 GLY A CA 1
ATOM 1536 C C . GLY A 1 202 ? -29.668 -12.963 44.243 1.00 82.44 202 GLY A C 1
ATOM 1537 O O . GLY A 1 202 ? -30.127 -14.079 43.965 1.00 82.44 202 GLY A O 1
ATOM 1538 N N . ILE A 1 203 ? -28.428 -12.774 44.690 1.00 83.00 203 ILE A N 1
ATOM 1539 C CA . ILE A 1 203 ? -27.464 -13.819 45.008 1.00 83.00 203 ILE A CA 1
ATOM 1540 C C . ILE A 1 203 ? -27.556 -14.096 46.518 1.00 83.00 203 ILE A C 1
ATOM 1542 O O . ILE A 1 203 ? -27.805 -13.233 47.354 1.00 83.00 203 ILE A O 1
ATOM 1546 N N . LEU A 1 204 ? -27.510 -15.373 46.902 1.00 83.06 204 LEU A N 1
ATOM 1547 C CA . LEU A 1 204 ? -27.614 -15.737 48.317 1.00 83.06 204 LEU A CA 1
ATOM 1548 C C . LEU A 1 204 ? -26.269 -15.500 48.997 1.00 83.06 204 LEU A C 1
ATOM 1550 O O . LEU A 1 204 ? -25.267 -15.996 48.494 1.00 83.06 204 LEU A O 1
ATOM 1554 N N . ASN A 1 205 ? -26.263 -14.962 50.221 1.00 82.69 205 ASN A N 1
ATOM 1555 C CA . ASN A 1 205 ? -25.052 -14.710 51.030 1.00 82.69 205 ASN A CA 1
ATOM 1556 C C . ASN A 1 205 ? -24.082 -15.912 51.145 1.00 82.69 205 ASN A C 1
ATOM 1558 O O . ASN A 1 205 ? -22.942 -15.768 51.571 1.00 82.69 205 ASN A O 1
ATOM 1562 N N . LYS A 1 206 ? -24.567 -17.137 50.896 1.00 84.50 206 LYS A N 1
ATOM 1563 C CA . LYS A 1 206 ? -23.787 -18.383 50.942 1.00 84.50 206 LYS A CA 1
ATOM 1564 C C . LYS A 1 206 ? -22.939 -18.617 49.685 1.00 84.50 206 LYS A C 1
ATOM 1566 O O . LYS A 1 206 ? -21.969 -19.369 49.756 1.00 84.50 206 LYS A O 1
ATOM 1571 N N . VAL A 1 207 ? -23.360 -18.065 48.551 1.00 87.81 207 VAL A N 1
ATOM 1572 C CA . VAL A 1 207 ? -22.682 -18.171 47.248 1.00 87.81 207 VAL A CA 1
ATOM 1573 C C . VAL A 1 207 ? -22.153 -16.825 46.754 1.00 87.81 207 VAL A C 1
ATOM 1575 O O . VAL A 1 207 ? -21.278 -16.822 45.903 1.00 87.81 207 VAL A O 1
ATOM 1578 N N . ASP A 1 208 ? -22.641 -15.737 47.338 1.00 88.19 208 ASP A N 1
ATOM 1579 C CA . ASP A 1 208 ? -22.195 -14.363 47.154 1.00 88.19 208 ASP A CA 1
ATOM 1580 C C . ASP A 1 208 ? -20.815 -14.123 47.798 1.00 88.19 208 ASP A C 1
ATOM 1582 O O . ASP A 1 208 ? -20.604 -14.409 48.988 1.00 88.19 208 ASP A O 1
ATOM 1586 N N . ARG A 1 209 ? -19.855 -13.638 47.005 1.00 92.06 209 ARG A N 1
ATOM 1587 C CA . ARG A 1 209 ? -18.503 -13.287 47.460 1.00 92.06 209 ARG A CA 1
ATOM 1588 C C . ARG A 1 209 ? -18.439 -11.923 48.139 1.00 92.06 209 ARG A C 1
ATOM 1590 O O . ARG A 1 209 ? -17.565 -11.744 48.997 1.00 92.06 209 ARG A O 1
ATOM 1597 N N . CYS A 1 210 ? -19.363 -11.015 47.841 1.00 90.31 210 CYS A N 1
ATOM 1598 C CA . CYS A 1 210 ? -19.468 -9.704 48.457 1.00 90.31 210 CYS A CA 1
ATOM 1599 C C . CYS A 1 210 ? -20.851 -9.470 49.103 1.00 90.31 210 CYS A C 1
ATOM 1601 O O . CYS A 1 210 ? -21.505 -8.494 48.762 1.00 90.31 210 CYS A O 1
ATOM 1603 N N . PRO A 1 211 ? -21.218 -10.189 50.193 1.00 87.25 211 PRO A N 1
ATOM 1604 C CA . PRO A 1 211 ? -22.578 -10.194 50.768 1.00 87.25 211 PRO A CA 1
ATOM 1605 C C . PRO A 1 211 ? -23.121 -8.877 51.339 1.00 87.25 211 PRO A C 1
ATOM 1607 O O . PRO A 1 211 ? -24.122 -8.879 52.056 1.00 87.25 211 PRO A O 1
ATOM 1610 N N . ASP A 1 212 ? -22.384 -7.782 51.221 1.00 86.94 212 ASP A N 1
ATOM 1611 C CA . ASP A 1 212 ? -22.757 -6.455 51.702 1.00 86.94 212 ASP A CA 1
ATOM 1612 C C . ASP A 1 212 ? -22.727 -5.402 50.567 1.00 86.94 212 ASP A C 1
ATOM 1614 O O . ASP A 1 212 ? -23.126 -4.258 50.814 1.00 86.94 212 ASP A O 1
ATOM 1618 N N . ASN A 1 213 ? -22.266 -5.761 49.362 1.00 87.06 213 ASN A N 1
ATOM 1619 C CA . ASN A 1 213 ? -22.109 -4.879 48.210 1.00 87.06 213 ASN A CA 1
ATOM 1620 C C . ASN A 1 213 ? -22.817 -5.512 47.006 1.00 87.06 213 ASN A C 1
ATOM 1622 O O . ASN A 1 213 ? -22.306 -6.490 46.481 1.00 87.06 213 ASN A O 1
ATOM 1626 N N . PRO A 1 214 ? -23.925 -4.922 46.533 1.00 88.44 214 PRO A N 1
ATOM 1627 C CA . PRO A 1 214 ? -24.712 -5.540 45.480 1.00 88.44 214 PRO A CA 1
ATOM 1628 C C . PRO A 1 214 ? -23.941 -5.581 44.159 1.00 88.44 214 PRO A C 1
ATOM 1630 O O . PRO A 1 214 ? -23.429 -4.540 43.739 1.00 88.44 214 PRO A O 1
ATOM 1633 N N . GLU A 1 215 ? -23.979 -6.738 43.505 1.00 89.06 215 GLU A N 1
ATOM 1634 C CA . GLU A 1 215 ? -23.548 -6.976 42.123 1.00 89.06 215 GLU A CA 1
ATOM 1635 C C . GLU A 1 215 ? -24.091 -5.927 41.129 1.00 89.06 215 GLU A C 1
ATOM 1637 O O . GLU A 1 215 ? -25.287 -5.575 41.164 1.00 89.06 215 GLU A O 1
ATOM 1642 N N . ASP A 1 216 ? -23.256 -5.475 40.189 1.00 86.94 216 ASP A N 1
ATOM 1643 C CA . ASP A 1 216 ? -23.657 -4.695 39.021 1.00 86.94 216 ASP A CA 1
ATOM 1644 C C . ASP A 1 216 ? -23.693 -5.538 37.748 1.00 86.94 216 ASP A C 1
ATOM 1646 O O . ASP A 1 216 ? -22.713 -5.768 37.074 1.00 86.94 216 ASP A O 1
ATOM 1650 N N . LYS A 1 217 ? -24.910 -5.940 37.376 1.00 84.50 217 LYS A N 1
ATOM 1651 C CA . LYS A 1 217 ? -25.157 -6.835 36.239 1.00 84.50 217 LYS A CA 1
ATOM 1652 C C . LYS A 1 217 ? -24.900 -6.162 34.893 1.00 84.50 217 LYS A C 1
ATOM 1654 O O . LYS A 1 217 ? -25.853 -5.653 34.280 1.00 84.50 217 LYS A O 1
ATOM 1659 N N . ASP A 1 218 ? -23.654 -6.153 34.453 1.00 79.62 218 ASP A N 1
ATOM 1660 C CA . ASP A 1 218 ? -23.196 -5.574 33.193 1.00 79.62 218 ASP A CA 1
ATOM 1661 C C . ASP A 1 218 ? -22.742 -6.636 32.169 1.00 79.62 218 ASP A C 1
ATOM 1663 O O . ASP A 1 218 ? -22.540 -6.314 30.994 1.00 79.62 218 ASP A O 1
ATOM 1667 N N . GLY A 1 219 ? -22.728 -7.914 32.567 1.00 79.50 219 GLY A N 1
ATOM 1668 C CA . GLY A 1 219 ? -22.334 -9.046 31.734 1.00 79.50 219 GLY A CA 1
ATOM 1669 C C . GLY A 1 219 ? -20.903 -9.529 31.975 1.00 79.50 219 GLY A C 1
ATOM 1670 O O . GLY A 1 219 ? -20.500 -10.501 31.324 1.00 79.50 219 GLY A O 1
ATOM 1671 N N . PHE A 1 220 ? -20.167 -8.909 32.895 1.00 80.12 220 PHE A N 1
ATOM 1672 C CA . PHE A 1 220 ? -18.881 -9.367 33.400 1.00 80.12 220 PHE A CA 1
ATOM 1673 C C . PHE A 1 220 ? -19.059 -9.944 34.811 1.00 80.12 220 PHE A C 1
ATOM 1675 O O . PHE A 1 220 ? -19.759 -9.375 35.623 1.00 80.12 220 PHE A O 1
ATOM 1682 N N . GLU A 1 221 ? -18.543 -11.156 35.043 1.00 84.19 221 GLU A N 1
ATOM 1683 C CA . GLU A 1 221 ? -18.587 -11.911 36.317 1.00 84.19 221 GLU A CA 1
ATOM 1684 C C . GLU A 1 221 ? -19.884 -11.910 37.192 1.00 84.19 221 GLU A C 1
ATOM 1686 O O . GLU A 1 221 ? -19.855 -12.516 38.262 1.00 84.19 221 GLU A O 1
ATOM 1691 N N . ASP A 1 222 ? -21.049 -11.509 36.647 1.00 84.12 222 ASP A N 1
ATOM 1692 C CA . ASP A 1 222 ? -22.441 -11.415 37.175 1.00 84.12 222 ASP A CA 1
ATOM 1693 C C . ASP A 1 222 ? -22.955 -12.490 38.177 1.00 84.12 222 ASP A C 1
ATOM 1695 O O . ASP A 1 222 ? -24.066 -12.399 38.721 1.00 84.12 222 ASP A O 1
ATOM 1699 N N . LEU A 1 223 ? -22.259 -13.618 38.310 1.00 85.56 223 LEU A N 1
ATOM 1700 C CA . LEU A 1 223 ? -22.634 -14.764 39.140 1.00 85.56 223 LEU A CA 1
ATOM 1701 C C . LEU A 1 223 ? -21.849 -14.851 40.451 1.00 85.56 223 LEU A C 1
ATOM 1703 O O . LEU A 1 223 ? -22.117 -15.773 41.234 1.00 85.56 223 LEU A O 1
ATOM 1707 N N . ASP A 1 224 ? -20.859 -13.990 40.662 1.00 86.94 224 ASP A N 1
ATOM 1708 C CA . ASP A 1 224 ? -19.952 -14.080 41.799 1.00 86.94 224 ASP A CA 1
ATOM 1709 C C . ASP A 1 224 ? -20.394 -13.233 43.014 1.00 86.94 224 ASP A C 1
ATOM 1711 O O . ASP A 1 224 ? -20.045 -13.590 44.147 1.00 86.94 224 ASP A O 1
ATOM 1715 N N . GLY A 1 225 ? -21.267 -12.242 42.803 1.00 86.94 225 GLY A N 1
ATOM 1716 C CA . GLY A 1 225 ? -21.869 -11.405 43.842 1.00 86.94 225 GLY A CA 1
ATOM 1717 C C . GLY A 1 225 ? -21.044 -10.176 44.207 1.00 86.94 225 GLY A C 1
ATOM 1718 O O . GLY A 1 225 ? -21.371 -9.512 45.184 1.00 86.94 225 GLY A O 1
ATOM 1719 N N . CYS A 1 226 ? -19.954 -9.893 43.498 1.00 90.25 226 CYS A N 1
ATOM 1720 C CA . CYS A 1 226 ? -19.132 -8.716 43.687 1.00 90.25 226 CYS A CA 1
ATOM 1721 C C . CYS A 1 226 ? -19.288 -7.736 42.527 1.00 90.25 226 CYS A C 1
ATOM 1723 O O . CYS A 1 226 ? -19.189 -8.135 41.384 1.00 90.25 226 CYS A O 1
ATOM 1725 N N . PRO A 1 227 ? -19.425 -6.430 42.810 1.00 89.81 227 PRO A N 1
ATOM 1726 C CA . PRO A 1 227 ? -19.430 -5.451 41.742 1.00 89.81 227 PRO A CA 1
ATOM 1727 C C . PRO A 1 227 ? -18.046 -5.300 41.101 1.00 89.81 227 PRO A C 1
ATOM 1729 O O . PRO A 1 227 ? -17.045 -5.161 41.826 1.00 89.81 227 PRO A O 1
ATOM 1732 N N . ASP A 1 228 ? -18.022 -5.221 39.777 1.00 88.44 228 ASP A N 1
ATOM 1733 C CA . ASP A 1 228 ? -16.830 -5.072 38.950 1.00 88.44 228 ASP A CA 1
ATOM 1734 C C . ASP A 1 228 ? -16.771 -3.644 38.395 1.00 88.44 228 ASP A C 1
ATOM 1736 O O . ASP A 1 228 ? -17.674 -3.165 37.730 1.00 88.44 228 ASP A O 1
ATOM 1740 N N . ALA A 1 229 ? -15.737 -2.892 38.786 1.00 88.12 229 ALA A N 1
ATOM 1741 C CA . ALA A 1 229 ? -15.643 -1.457 38.481 1.00 88.12 229 ALA A CA 1
ATOM 1742 C C . ALA A 1 229 ? -14.627 -1.111 37.378 1.00 88.12 229 ALA A C 1
ATOM 1744 O O . ALA A 1 229 ? -14.460 0.075 37.073 1.00 88.12 229 ALA A O 1
ATOM 1745 N N . ASP A 1 230 ? -13.887 -2.115 36.909 1.00 86.56 230 ASP A N 1
ATOM 1746 C CA . ASP A 1 230 ? -12.821 -2.067 35.900 1.00 86.56 230 ASP A CA 1
ATOM 1747 C C . ASP A 1 230 ? -12.657 -3.502 35.364 1.00 86.56 230 ASP A C 1
ATOM 1749 O O . ASP A 1 230 ? -11.879 -4.305 35.900 1.00 86.56 230 ASP A O 1
ATOM 1753 N N . ASN A 1 231 ? -13.488 -3.850 34.383 1.00 86.00 231 ASN A N 1
ATOM 1754 C CA . ASN A 1 231 ? -13.684 -5.224 33.917 1.00 86.00 231 ASN A CA 1
ATOM 1755 C C . ASN A 1 231 ? -12.443 -5.830 33.237 1.00 86.00 231 ASN A C 1
ATOM 1757 O O . ASN A 1 231 ? -12.198 -7.036 33.342 1.00 86.00 231 ASN A O 1
ATOM 1761 N N . ASP A 1 232 ? -11.621 -5.036 32.548 1.00 84.88 232 ASP A N 1
ATOM 1762 C CA . ASP A 1 232 ? -10.393 -5.515 31.890 1.00 84.88 232 ASP A CA 1
ATOM 1763 C C . ASP A 1 232 ? -9.085 -5.133 32.618 1.00 84.88 232 ASP A C 1
ATOM 1765 O O . ASP A 1 232 ? -7.961 -5.481 32.202 1.00 84.88 232 ASP A O 1
ATOM 1769 N N . ALA A 1 233 ? -9.238 -4.552 33.807 1.00 85.75 233 ALA A N 1
ATOM 1770 C CA . ALA A 1 233 ? -8.187 -4.271 34.769 1.00 85.75 233 ALA A CA 1
ATOM 1771 C C . ALA A 1 233 ? -7.053 -3.420 34.180 1.00 85.75 233 ALA A C 1
ATOM 1773 O O . ALA A 1 233 ? -5.859 -3.705 34.404 1.00 85.75 233 ALA A O 1
ATOM 1774 N N . ASP A 1 234 ? -7.389 -2.429 33.363 1.00 82.56 234 ASP A N 1
ATOM 1775 C CA . ASP A 1 234 ? -6.449 -1.510 32.721 1.00 82.56 234 ASP A CA 1
ATOM 1776 C C . ASP A 1 234 ? -6.169 -0.233 33.557 1.00 82.56 234 ASP A C 1
ATOM 1778 O O . ASP A 1 234 ? -5.132 0.440 33.399 1.00 82.56 234 ASP A O 1
ATOM 1782 N N . GLY A 1 235 ? -6.999 -0.003 34.580 1.00 86.56 235 GLY A N 1
ATOM 1783 C CA . GLY A 1 235 ? -6.927 1.105 35.524 1.00 86.56 235 GLY A CA 1
ATOM 1784 C C . GLY A 1 235 ? -7.885 2.263 35.232 1.00 86.56 235 GLY A C 1
ATOM 1785 O O . GLY A 1 235 ? -7.870 3.235 36.001 1.00 86.56 235 GLY A O 1
ATOM 1786 N N . VAL A 1 236 ? -8.694 2.178 34.177 1.00 85.12 236 VAL A N 1
ATOM 1787 C CA . VAL A 1 236 ? -9.815 3.063 33.859 1.00 85.12 236 VAL A CA 1
ATOM 1788 C C . VAL A 1 236 ? -11.105 2.371 34.307 1.00 85.12 236 VAL A C 1
ATOM 1790 O O . VAL A 1 236 ? -11.280 1.174 34.169 1.00 85.12 236 VAL A O 1
ATOM 1793 N N . THR A 1 237 ? -12.017 3.105 34.950 1.00 88.25 237 THR A N 1
ATOM 1794 C CA . THR A 1 237 ? -13.270 2.480 35.413 1.00 88.25 237 THR A CA 1
ATOM 1795 C C . THR A 1 237 ? -14.255 2.310 34.265 1.00 88.25 237 THR A C 1
ATOM 1797 O O . THR A 1 237 ? -14.349 3.229 33.449 1.00 88.25 237 THR A O 1
ATOM 1800 N N . ASP A 1 238 ? -15.120 1.294 34.303 1.00 85.25 238 ASP A N 1
ATOM 1801 C CA . ASP A 1 238 ? -16.077 0.994 33.216 1.00 85.25 238 ASP A CA 1
ATOM 1802 C C . ASP A 1 238 ? -17.003 2.175 32.854 1.00 85.25 238 ASP A C 1
ATOM 1804 O O . ASP A 1 238 ? -17.540 2.286 31.754 1.00 85.25 238 ASP A O 1
ATOM 1808 N N . THR A 1 239 ? -17.212 3.108 33.791 1.00 85.56 239 THR A N 1
ATOM 1809 C CA . THR A 1 239 ? -18.032 4.315 33.569 1.00 85.56 239 THR A CA 1
ATOM 1810 C C . THR A 1 239 ? -17.345 5.423 32.766 1.00 85.56 239 THR A C 1
ATOM 1812 O O . THR A 1 239 ? -18.021 6.336 32.279 1.00 85.56 239 THR A O 1
ATOM 1815 N N . THR A 1 240 ? -16.018 5.391 32.693 1.00 87.88 240 THR A N 1
ATOM 1816 C CA . THR A 1 240 ? -15.166 6.369 31.997 1.00 87.88 240 THR A CA 1
ATOM 1817 C C . THR A 1 240 ? -14.432 5.767 30.813 1.00 87.88 240 THR A C 1
ATOM 1819 O O . THR A 1 240 ? -14.037 6.515 29.924 1.00 87.88 240 THR A O 1
ATOM 1822 N N . ASP A 1 241 ? -14.283 4.451 30.825 1.00 84.81 241 ASP A N 1
ATOM 1823 C CA . ASP A 1 241 ? -13.640 3.652 29.804 1.00 84.81 241 ASP A CA 1
ATOM 1824 C C . ASP A 1 241 ? -14.505 3.579 28.529 1.00 84.81 241 ASP A C 1
ATOM 1826 O O . ASP A 1 241 ? -15.727 3.381 28.575 1.00 84.81 241 ASP A O 1
ATOM 1830 N N . LYS A 1 242 ? -13.882 3.810 27.370 1.00 88.06 242 LYS A N 1
ATOM 1831 C CA . LYS A 1 242 ? -14.523 3.667 26.055 1.00 88.06 242 LYS A CA 1
ATOM 1832 C C . LYS A 1 242 ? -14.615 2.202 25.604 1.00 88.06 242 LYS A C 1
ATOM 1834 O O . LYS A 1 242 ? -15.480 1.892 24.775 1.00 88.06 242 LYS A O 1
ATOM 1839 N N . CYS A 1 243 ? -13.777 1.330 26.149 1.00 85.88 243 CYS A N 1
ATOM 1840 C CA . CYS A 1 243 ? -13.659 -0.094 25.881 1.00 85.88 243 CYS A CA 1
ATOM 1841 C C . CYS A 1 243 ? -13.761 -0.944 27.174 1.00 85.88 243 CYS A C 1
ATOM 1843 O O . CYS A 1 243 ? -12.911 -1.788 27.394 1.00 85.88 243 CYS A O 1
ATOM 1845 N N . PRO A 1 244 ? -14.866 -0.880 27.948 1.00 82.31 244 PRO A N 1
ATOM 1846 C CA . PRO A 1 244 ? -14.976 -1.427 29.315 1.00 82.31 244 PRO A CA 1
ATOM 1847 C C . PRO A 1 244 ? -15.068 -2.966 29.436 1.00 82.31 244 PRO A C 1
ATOM 1849 O O . PRO A 1 244 ? -15.796 -3.489 30.272 1.00 82.31 244 PRO A O 1
ATOM 1852 N N . GLY A 1 245 ? -14.462 -3.748 28.539 1.00 76.19 245 GLY A N 1
ATOM 1853 C CA . GLY A 1 245 ? -14.338 -5.206 28.705 1.00 76.19 245 GLY A CA 1
ATOM 1854 C C . GLY A 1 245 ? -15.626 -6.058 28.674 1.00 76.19 245 GLY A C 1
ATOM 1855 O O . GLY A 1 245 ? -15.560 -7.261 28.929 1.00 76.19 245 GLY A O 1
ATOM 1856 N N . VAL A 1 246 ? -16.796 -5.500 28.334 1.00 68.75 246 VAL A N 1
ATOM 1857 C CA . VAL A 1 246 ? -18.097 -6.207 28.394 1.00 68.75 246 VAL A CA 1
ATOM 1858 C C . VAL A 1 246 ? -18.382 -7.120 27.181 1.00 68.75 246 VAL A C 1
ATOM 1860 O O . VAL A 1 246 ? -19.089 -6.752 26.242 1.00 68.75 246 VAL A O 1
ATOM 1863 N N . ASP A 1 247 ? -17.886 -8.361 27.198 1.00 56.97 247 ASP A N 1
ATOM 1864 C CA . ASP A 1 247 ? -18.455 -9.468 26.403 1.00 56.97 247 ASP A CA 1
ATOM 1865 C C . ASP A 1 247 ? -18.353 -10.812 27.147 1.00 56.97 247 ASP A C 1
ATOM 1867 O O . ASP A 1 247 ? -17.290 -11.435 27.227 1.00 56.97 247 ASP A O 1
ATOM 1871 N N . ALA A 1 248 ? -19.499 -11.293 27.634 1.00 49.44 248 ALA A N 1
ATOM 1872 C CA . ALA A 1 248 ? -19.659 -12.558 28.348 1.00 49.44 248 ALA A CA 1
ATOM 1873 C C . ALA A 1 248 ? -19.196 -13.811 27.560 1.00 49.44 248 ALA A C 1
ATOM 1875 O O . ALA A 1 248 ? -19.033 -14.877 28.163 1.00 49.44 248 ALA A O 1
ATOM 1876 N N . ASP A 1 249 ? -18.984 -13.723 26.236 1.00 47.62 249 ASP A N 1
ATOM 1877 C CA . ASP A 1 249 ? -18.662 -14.869 25.368 1.00 47.62 249 ASP A CA 1
ATOM 1878 C C . ASP A 1 249 ? -17.211 -14.912 24.832 1.00 47.62 249 ASP A C 1
ATOM 1880 O O . ASP A 1 249 ? -16.836 -15.872 24.144 1.00 47.62 249 ASP A O 1
ATOM 1884 N N . ALA A 1 250 ? -16.335 -13.962 25.178 1.00 53.69 250 ALA A N 1
ATOM 1885 C CA . ALA A 1 250 ? -14.990 -13.894 24.600 1.00 53.69 250 ALA A CA 1
ATOM 1886 C C . ALA A 1 250 ? -13.862 -14.033 25.637 1.00 53.69 250 ALA A C 1
ATOM 1888 O O . ALA A 1 250 ? -13.281 -13.060 26.106 1.00 53.69 250 ALA A O 1
ATOM 1889 N N . ARG A 1 251 ? -13.390 -15.271 25.860 1.00 51.91 251 ARG A N 1
ATOM 1890 C CA . ARG A 1 251 ? -12.099 -15.568 26.541 1.00 51.91 251 ARG A CA 1
ATOM 1891 C C . ARG A 1 251 ? -10.856 -14.971 25.839 1.00 51.91 251 ARG A C 1
ATOM 1893 O O . ARG A 1 251 ? -9.741 -15.289 26.238 1.00 51.91 251 ARG A O 1
ATOM 1900 N N . ASP A 1 252 ? -11.049 -14.172 24.791 1.00 50.22 252 ASP A N 1
ATOM 1901 C CA . ASP A 1 252 ? -10.035 -13.603 23.896 1.00 50.22 252 ASP A CA 1
ATOM 1902 C C . ASP A 1 252 ? -10.148 -12.062 23.782 1.00 50.22 252 ASP A C 1
ATOM 1904 O O . ASP A 1 252 ? -9.522 -11.468 22.905 1.00 50.22 252 ASP A O 1
ATOM 1908 N N . LEU A 1 253 ? -10.969 -11.411 24.629 1.00 56.03 253 LEU A N 1
ATOM 1909 C CA . LEU A 1 253 ? -11.168 -9.951 24.615 1.00 56.03 253 LEU A CA 1
ATOM 1910 C C . LEU A 1 253 ? -10.368 -9.181 25.676 1.00 56.03 253 LEU A C 1
ATOM 1912 O O . LEU A 1 253 ? -10.062 -8.025 25.435 1.00 56.03 253 LEU A O 1
ATOM 1916 N N . PHE A 1 254 ? -9.923 -9.818 26.765 1.00 59.22 254 PHE A N 1
ATOM 1917 C CA . PHE A 1 254 ? -9.131 -9.157 27.822 1.00 59.22 254 PHE A CA 1
ATOM 1918 C C . PHE A 1 254 ? -7.828 -8.505 27.312 1.00 59.22 254 PHE A C 1
ATOM 1920 O O . PHE A 1 254 ? -7.289 -7.606 27.937 1.00 59.22 254 PHE A O 1
ATOM 1927 N N . VAL A 1 255 ? -7.287 -8.973 26.180 1.00 61.09 255 VAL A N 1
ATOM 1928 C CA . VAL A 1 255 ? -6.095 -8.377 25.542 1.00 61.09 255 VAL A CA 1
ATOM 1929 C C . VAL A 1 255 ? -6.466 -7.275 24.542 1.00 61.09 255 VAL A C 1
ATOM 1931 O O . VAL A 1 255 ? -5.620 -6.468 24.198 1.00 61.09 255 VAL A O 1
ATOM 1934 N N . LYS A 1 256 ? -7.708 -7.255 24.043 1.00 68.19 256 LYS A N 1
ATOM 1935 C CA . LYS A 1 256 ? -8.157 -6.348 22.973 1.00 68.19 256 LYS A CA 1
ATOM 1936 C C . LYS A 1 256 ? -8.862 -5.096 23.473 1.00 68.19 256 LYS A C 1
ATOM 1938 O O . LYS A 1 256 ? -9.116 -4.216 22.661 1.00 68.19 256 LYS A O 1
ATOM 1943 N N . THR A 1 257 ? -9.260 -5.074 24.736 1.00 72.19 257 THR A N 1
ATOM 1944 C CA . THR A 1 257 ? -9.929 -3.924 25.349 1.00 72.19 257 THR A CA 1
ATOM 1945 C C . THR A 1 257 ? -9.032 -3.205 26.337 1.00 72.19 257 THR A C 1
ATOM 1947 O O . THR A 1 257 ? -9.166 -2.007 26.481 1.00 72.19 257 THR A O 1
ATOM 1950 N N . LYS A 1 258 ? -8.058 -3.921 26.905 1.00 84.00 258 LYS A N 1
ATOM 1951 C CA . LYS A 1 258 ? -7.087 -3.369 27.833 1.00 84.00 258 LYS A CA 1
ATOM 1952 C C . LYS A 1 258 ? -6.227 -2.296 27.169 1.00 84.00 258 LYS A C 1
ATOM 1954 O O . LYS A 1 258 ? -5.446 -2.638 26.283 1.00 84.00 258 LYS A O 1
ATOM 1959 N N . GLU A 1 259 ? -6.282 -1.084 27.707 1.00 84.06 259 GLU A N 1
ATOM 1960 C CA . GLU A 1 259 ? -5.378 0.026 27.393 1.00 84.06 259 GLU A CA 1
ATOM 1961 C C . GLU A 1 259 ? -3.892 -0.381 27.381 1.00 84.06 259 GLU A C 1
ATOM 1963 O O . GLU A 1 259 ? -3.369 -0.974 28.347 1.00 84.06 259 GLU A O 1
ATOM 1968 N N . ASP A 1 260 ? -3.177 0.001 26.322 1.00 85.56 260 ASP A N 1
ATOM 1969 C CA . ASP A 1 260 ? -1.728 -0.098 26.224 1.00 85.56 260 ASP A CA 1
ATOM 1970 C C . ASP A 1 260 ? -1.058 1.268 26.391 1.00 85.56 260 ASP A C 1
ATOM 1972 O O . ASP A 1 260 ? -0.984 2.085 25.496 1.00 85.56 260 ASP A O 1
ATOM 1976 N N . LYS A 1 261 ? -0.481 1.486 27.577 1.00 84.75 261 LYS A N 1
ATOM 1977 C CA . LYS A 1 261 ? 0.165 2.758 27.946 1.00 84.75 261 LYS A CA 1
ATOM 1978 C C . LYS A 1 261 ? 1.464 2.978 27.190 1.00 84.75 261 LYS A C 1
ATOM 1980 O O . LYS A 1 261 ? 2.550 2.632 27.686 1.00 84.75 261 LYS A O 1
ATOM 1985 N N . ASP A 1 262 ? 1.348 3.540 26.006 1.00 80.25 262 ASP A N 1
ATOM 1986 C CA . ASP A 1 262 ? 2.423 3.693 25.048 1.00 80.25 262 ASP A CA 1
ATOM 1987 C C . ASP A 1 262 ? 2.737 5.176 24.746 1.00 80.25 262 ASP A C 1
ATOM 1989 O O . ASP A 1 262 ? 3.774 5.477 24.141 1.00 80.25 262 ASP A O 1
ATOM 1993 N N . GLY A 1 263 ? 1.934 6.091 25.302 1.00 79.38 263 GLY A N 1
ATOM 1994 C CA . GLY A 1 263 ? 2.060 7.535 25.162 1.00 79.38 263 GLY A CA 1
ATOM 1995 C C . GLY A 1 263 ? 1.110 8.142 24.130 1.00 79.38 263 GLY A C 1
ATOM 1996 O O . GLY A 1 263 ? 1.219 9.345 23.875 1.00 79.38 263 GLY A O 1
ATOM 1997 N N . PHE A 1 264 ? 0.207 7.358 23.548 1.00 80.50 264 PHE A N 1
ATOM 1998 C CA . PHE A 1 264 ? -0.864 7.806 22.674 1.00 80.50 264 PHE A CA 1
ATOM 1999 C C . PHE A 1 264 ? -2.209 7.447 23.307 1.00 80.50 264 PHE A C 1
ATOM 2001 O O . PHE A 1 264 ? -2.400 6.337 23.752 1.00 80.50 264 PHE A O 1
ATOM 2008 N N . GLN A 1 265 ? -3.088 8.444 23.451 1.00 82.62 265 GLN A N 1
ATOM 2009 C CA . GLN A 1 265 ? -4.444 8.323 24.020 1.00 82.62 265 GLN A CA 1
ATOM 2010 C C . GLN A 1 265 ? -4.639 7.500 25.325 1.00 82.62 265 GLN A C 1
ATOM 2012 O O . GLN A 1 265 ? -5.789 7.350 25.724 1.00 82.62 265 GLN A O 1
ATOM 2017 N N . ASP A 1 266 ? -3.565 7.235 26.090 1.00 83.75 266 ASP A N 1
ATOM 2018 C CA . ASP A 1 266 ? -3.443 6.579 27.420 1.00 83.75 266 ASP A CA 1
ATOM 2019 C C . ASP A 1 266 ? -4.553 6.808 28.488 1.00 83.75 266 ASP A C 1
ATOM 2021 O O . ASP A 1 266 ? -4.575 6.145 29.533 1.00 83.75 266 ASP A O 1
ATOM 2025 N N . ASP A 1 267 ? -5.397 7.827 28.321 1.00 84.75 267 ASP A N 1
ATOM 2026 C CA . ASP A 1 267 ? -6.452 8.232 29.254 1.00 84.75 267 ASP A CA 1
ATOM 2027 C C . ASP A 1 267 ? -7.850 7.704 28.860 1.00 84.75 267 ASP A C 1
ATOM 2029 O O . ASP A 1 267 ? -8.827 8.029 29.550 1.00 84.75 267 ASP A O 1
ATOM 2033 N N . ASP A 1 268 ? -7.992 6.983 27.742 1.00 83.38 268 ASP A N 1
ATOM 2034 C CA . ASP A 1 268 ? -9.297 6.658 27.162 1.00 83.38 268 ASP A CA 1
ATOM 2035 C C . ASP A 1 268 ? -9.806 5.223 27.386 1.00 83.38 268 ASP A C 1
ATOM 2037 O O . ASP A 1 268 ? -11.019 5.002 27.239 1.00 83.38 268 ASP A O 1
ATOM 2041 N N . GLY A 1 269 ? -8.932 4.333 27.865 1.00 83.69 269 GLY A N 1
ATOM 2042 C CA . GLY A 1 269 ? -9.256 2.961 28.256 1.00 83.69 269 GLY A CA 1
ATOM 2043 C C . GLY A 1 269 ? -9.301 1.991 27.074 1.00 83.69 269 GLY A C 1
ATOM 2044 O O . GLY A 1 269 ? -9.798 0.882 27.205 1.00 83.69 269 GLY A O 1
ATOM 2045 N N . CYS A 1 270 ? -8.848 2.397 25.889 1.00 85.81 270 CYS A N 1
ATOM 2046 C CA . CYS A 1 270 ? -8.825 1.560 24.701 1.00 85.81 270 CYS A CA 1
ATOM 2047 C C . CYS A 1 270 ? -7.392 1.386 24.199 1.00 85.81 270 CYS A C 1
ATOM 2049 O O . CYS A 1 270 ? -6.653 2.351 24.113 1.00 85.81 270 CYS A O 1
ATOM 2051 N N . PRO A 1 271 ? -7.007 0.184 23.745 1.00 86.56 271 PRO A N 1
ATOM 2052 C CA . PRO A 1 271 ? -5.704 0.003 23.143 1.00 86.56 271 PRO A CA 1
ATOM 2053 C C . PRO A 1 271 ? -5.612 0.680 21.778 1.00 86.56 271 PRO A C 1
ATOM 2055 O O . PRO A 1 271 ? -6.499 0.520 20.925 1.00 86.56 271 PRO A O 1
ATOM 2058 N N . ASP A 1 272 ? -4.479 1.318 21.534 1.00 85.06 272 ASP A N 1
ATOM 2059 C CA . ASP A 1 272 ? -4.152 2.011 20.301 1.00 85.06 272 ASP A CA 1
ATOM 2060 C C . ASP A 1 272 ? -3.135 1.200 19.492 1.00 85.06 272 ASP A C 1
ATOM 2062 O O . ASP A 1 272 ? -1.931 1.415 19.476 1.00 85.06 272 ASP A O 1
ATOM 2066 N N . ALA A 1 273 ? -3.639 0.200 18.772 1.00 85.31 273 ALA A N 1
ATOM 2067 C CA . ALA A 1 273 ? -2.776 -0.729 18.040 1.00 85.31 273 ALA A CA 1
ATOM 2068 C C . ALA A 1 273 ? -2.132 -0.151 16.752 1.00 85.31 273 ALA A C 1
ATOM 2070 O O . ALA A 1 273 ? -1.384 -0.875 16.092 1.00 85.31 273 ALA A O 1
ATOM 2071 N N . ASP A 1 274 ? -2.500 1.071 16.355 1.00 84.81 274 ASP A N 1
ATOM 2072 C CA . ASP A 1 274 ? -2.069 1.789 15.137 1.00 84.81 274 ASP A CA 1
ATOM 2073 C C . ASP A 1 274 ? -2.199 3.304 15.397 1.00 84.81 274 ASP A C 1
ATOM 2075 O O . ASP A 1 274 ? -3.225 3.931 15.096 1.00 84.81 274 ASP A O 1
ATOM 2079 N N . ASN A 1 275 ? -1.181 3.872 16.043 1.00 85.44 275 ASN A N 1
ATOM 2080 C CA . ASN A 1 275 ? -1.204 5.218 16.617 1.00 85.44 275 ASN A CA 1
ATOM 2081 C C . ASN A 1 275 ? -1.313 6.338 15.576 1.00 85.44 275 ASN A C 1
ATOM 2083 O O . ASN A 1 275 ? -1.885 7.400 15.845 1.00 85.44 275 ASN A O 1
ATOM 2087 N N . ASP A 1 276 ? -0.762 6.156 14.378 1.00 83.38 276 ASP A N 1
ATOM 2088 C CA . ASP A 1 276 ? -0.785 7.184 13.333 1.00 83.38 276 ASP A CA 1
ATOM 2089 C C . ASP A 1 276 ? -1.761 6.900 12.174 1.00 83.38 276 ASP A C 1
ATOM 2091 O O . ASP A 1 276 ? -1.962 7.739 11.275 1.00 83.38 276 ASP A O 1
ATOM 2095 N N . ALA A 1 277 ? -2.483 5.784 12.283 1.00 83.75 277 ALA A N 1
ATOM 2096 C CA . ALA A 1 277 ? -3.577 5.373 11.423 1.00 83.75 277 ALA A CA 1
ATOM 2097 C C . ALA A 1 277 ? -3.161 5.238 9.952 1.00 83.75 277 ALA A C 1
ATOM 2099 O O . ALA A 1 277 ? -3.879 5.700 9.038 1.00 83.75 277 ALA A O 1
ATOM 2100 N N . ASP A 1 278 ? -1.996 4.643 9.711 1.00 82.38 278 ASP A N 1
ATOM 2101 C CA . ASP A 1 278 ? -1.452 4.358 8.384 1.00 82.38 278 ASP A CA 1
ATOM 2102 C C . ASP A 1 278 ? -1.793 2.934 7.872 1.00 82.38 278 ASP A C 1
ATOM 2104 O O . ASP A 1 278 ? -1.823 2.669 6.652 1.00 82.38 278 ASP A O 1
ATOM 2108 N N . GLY A 1 279 ? -2.235 2.066 8.790 1.00 85.06 279 GLY A N 1
ATOM 2109 C CA . GLY A 1 279 ? -2.644 0.687 8.554 1.00 85.06 279 GLY A CA 1
ATOM 2110 C C . GLY A 1 279 ? -1.568 -0.367 8.833 1.00 85.06 279 GLY A C 1
ATOM 2111 O O . GLY A 1 279 ? -1.824 -1.545 8.549 1.00 85.06 279 GLY A O 1
ATOM 2112 N N . VAL A 1 280 ? -0.405 0.023 9.348 1.00 84.31 280 VAL A N 1
ATOM 2113 C CA . VAL A 1 280 ? 0.625 -0.834 9.938 1.00 84.31 280 VAL A CA 1
ATOM 2114 C C . VAL A 1 280 ? 0.448 -0.789 11.457 1.00 84.31 280 VAL A C 1
ATOM 2116 O O . VAL A 1 280 ? 0.169 0.245 12.037 1.00 84.31 280 VAL A O 1
ATOM 2119 N N . LEU A 1 281 ? 0.519 -1.947 12.119 1.00 86.75 281 LEU A N 1
ATOM 2120 C CA . LEU A 1 281 ? 0.348 -1.988 13.574 1.00 86.75 281 LEU A CA 1
ATOM 2121 C C . LEU A 1 281 ? 1.633 -1.536 14.268 1.00 86.75 281 LEU A C 1
ATOM 2123 O O . LEU A 1 281 ? 2.715 -1.939 13.832 1.00 86.75 281 LEU A O 1
ATOM 2127 N N . ASP A 1 282 ? 1.506 -0.870 15.412 1.00 84.06 282 ASP A N 1
ATOM 2128 C CA . ASP A 1 282 ? 2.604 -0.347 16.239 1.00 84.06 282 ASP A CA 1
ATOM 2129 C C . ASP A 1 282 ? 3.700 -1.381 16.574 1.00 84.06 282 ASP A C 1
ATOM 2131 O O . ASP A 1 282 ? 4.881 -1.054 16.701 1.00 84.06 282 ASP A O 1
ATOM 2135 N N . GLU A 1 283 ? 3.347 -2.667 16.698 1.00 84.69 283 GLU A N 1
ATOM 2136 C CA . GLU A 1 283 ? 4.315 -3.753 16.940 1.00 84.69 283 GLU A CA 1
ATOM 2137 C C . GLU A 1 283 ? 5.262 -4.008 15.753 1.00 84.69 283 GLU A C 1
ATOM 2139 O O . GLU A 1 283 ? 6.348 -4.579 15.916 1.00 84.69 283 GLU A O 1
ATOM 2144 N N . THR A 1 284 ? 4.814 -3.653 14.551 1.00 87.69 284 THR A N 1
ATOM 2145 C CA . THR A 1 284 ? 5.501 -3.871 13.272 1.00 87.69 284 THR A CA 1
ATOM 2146 C C . THR A 1 284 ? 5.954 -2.582 12.599 1.00 87.69 284 THR A C 1
ATOM 2148 O O . THR A 1 284 ? 6.809 -2.654 11.718 1.00 87.69 284 THR A O 1
ATOM 2151 N N . ASP A 1 285 ? 5.423 -1.449 13.039 1.00 85.56 285 ASP A N 1
ATOM 2152 C CA . ASP A 1 285 ? 5.715 -0.114 12.544 1.00 85.56 285 ASP A CA 1
ATOM 2153 C C . ASP A 1 285 ? 7.066 0.396 13.089 1.00 85.56 285 ASP A C 1
ATOM 2155 O O . ASP A 1 285 ? 7.338 0.405 14.298 1.00 85.56 285 ASP A O 1
ATOM 2159 N N . LYS A 1 286 ? 7.964 0.798 12.182 1.00 88.06 286 LYS A N 1
ATOM 2160 C CA . LYS A 1 286 ? 9.289 1.333 12.530 1.00 88.06 286 LYS A CA 1
ATOM 2161 C C . LYS A 1 286 ? 9.251 2.779 13.024 1.00 88.06 286 LYS A C 1
ATOM 2163 O O . LYS A 1 286 ? 10.195 3.186 13.714 1.00 88.06 286 LYS A O 1
ATOM 2168 N N . CYS A 1 287 ? 8.233 3.551 12.679 1.00 84.75 287 CYS A N 1
ATOM 2169 C CA . CYS A 1 287 ? 8.077 4.941 13.079 1.00 84.75 287 CYS A CA 1
ATOM 2170 C C . CYS A 1 287 ? 6.681 5.232 13.623 1.00 84.75 287 CYS A C 1
ATOM 2172 O O . CYS A 1 287 ? 6.179 6.336 13.437 1.00 84.75 287 CYS A O 1
ATOM 2174 N N . ARG A 1 288 ? 6.197 4.305 14.459 1.00 82.06 288 ARG A N 1
ATOM 2175 C CA . ARG A 1 288 ? 5.038 4.459 15.344 1.00 82.06 288 ARG A CA 1
ATOM 2176 C C . ARG A 1 288 ? 4.785 5.901 15.773 1.00 82.06 288 ARG A C 1
ATOM 2178 O O . ARG A 1 288 ? 5.671 6.583 16.316 1.00 82.06 288 ARG A O 1
ATOM 2185 N N . GLY A 1 289 ? 3.547 6.340 15.582 1.00 73.25 289 GLY A N 1
ATOM 2186 C CA . GLY A 1 289 ? 3.054 7.589 16.143 1.00 73.25 289 GLY A CA 1
ATOM 2187 C C . GLY A 1 289 ? 3.291 7.637 17.655 1.00 73.25 289 GLY A C 1
ATOM 2188 O O . GLY A 1 289 ? 3.038 6.673 18.371 1.00 73.25 289 GLY A O 1
ATOM 2189 N N . VAL A 1 290 ? 3.803 8.759 18.159 1.00 68.19 290 VAL A N 1
ATOM 2190 C CA . VAL A 1 290 ? 3.881 9.048 19.600 1.00 68.19 290 VAL A CA 1
ATOM 2191 C C . VAL A 1 290 ? 3.360 10.464 19.825 1.00 68.19 290 VAL A C 1
ATOM 2193 O O . VAL A 1 290 ? 3.700 11.371 19.060 1.00 68.19 290 VAL A O 1
ATOM 2196 N N . ASP A 1 291 ? 2.512 10.695 20.830 1.00 60.91 291 ASP A N 1
ATOM 2197 C CA . ASP A 1 291 ? 1.940 12.031 21.023 1.00 60.91 291 ASP A CA 1
ATOM 2198 C C . ASP A 1 291 ? 2.983 13.040 21.541 1.00 60.91 291 ASP A C 1
ATOM 2200 O O . ASP A 1 291 ? 3.759 12.782 22.466 1.00 60.91 291 ASP A O 1
ATOM 2204 N N . ALA A 1 292 ? 2.935 14.244 20.964 1.00 50.38 292 ALA A N 1
ATOM 2205 C CA . ALA A 1 292 ? 3.285 15.463 21.684 1.00 50.38 292 ALA A CA 1
ATOM 2206 C C . ALA A 1 292 ? 2.582 16.731 21.159 1.00 50.38 292 ALA A C 1
ATOM 2208 O O . ALA A 1 292 ? 2.579 17.705 21.897 1.00 50.38 292 ALA A O 1
ATOM 2209 N N . ASP A 1 293 ? 2.048 16.779 19.929 1.00 47.50 293 ASP A N 1
ATOM 2210 C CA . ASP A 1 293 ? 1.183 17.862 19.411 1.00 47.50 293 ASP A CA 1
ATOM 2211 C C . ASP A 1 293 ? 0.751 17.534 17.955 1.00 47.50 293 ASP A C 1
ATOM 2213 O O . ASP A 1 293 ? 1.549 17.562 17.012 1.00 47.50 293 ASP A O 1
ATOM 2217 N N . ALA A 1 294 ? -0.543 17.253 17.768 1.00 56.06 294 ALA A N 1
ATOM 2218 C CA . ALA A 1 294 ? -1.186 16.587 16.620 1.00 56.06 294 ALA A CA 1
ATOM 2219 C C . ALA A 1 294 ? -1.190 17.302 15.239 1.00 56.06 294 ALA A C 1
ATOM 2221 O O . ALA A 1 294 ? -2.078 17.056 14.423 1.00 56.06 294 ALA A O 1
ATOM 2222 N N . ALA A 1 295 ? -0.242 18.190 14.928 1.00 53.44 295 ALA A N 1
ATOM 2223 C CA . ALA A 1 295 ? -0.234 18.907 13.640 1.00 53.44 295 ALA A CA 1
ATOM 2224 C C . ALA A 1 295 ? 1.032 18.731 12.783 1.00 53.44 295 ALA A C 1
ATOM 2226 O O . ALA A 1 295 ? 0.979 19.045 11.597 1.00 53.44 295 ALA A O 1
ATOM 2227 N N . ASP A 1 296 ? 2.149 18.243 13.336 1.00 52.12 296 ASP A N 1
ATOM 2228 C CA . ASP A 1 296 ? 3.452 18.238 12.633 1.00 52.12 296 ASP A CA 1
ATOM 2229 C C . ASP A 1 296 ? 4.133 16.851 12.580 1.00 52.12 296 ASP A C 1
ATOM 2231 O O . ASP A 1 296 ? 5.246 16.733 12.066 1.00 52.12 296 ASP A O 1
ATOM 2235 N N . GLN A 1 297 ? 3.498 15.790 13.098 1.00 60.69 297 GLN A N 1
ATOM 2236 C CA . GLN A 1 297 ? 4.108 14.447 13.144 1.00 60.69 297 GLN A CA 1
ATOM 2237 C C . GLN A 1 297 ? 3.413 13.385 12.287 1.00 60.69 297 GLN A C 1
ATOM 2239 O O . GLN A 1 297 ? 4.124 12.546 11.757 1.00 60.69 297 GLN A O 1
ATOM 2244 N N . PHE A 1 298 ? 2.108 13.488 11.996 1.00 66.81 298 PHE A N 1
ATOM 2245 C CA . PHE A 1 298 ? 1.436 12.519 11.110 1.00 66.81 298 PHE A CA 1
ATOM 2246 C C . PHE A 1 298 ? 2.105 12.386 9.737 1.00 66.81 298 PHE A C 1
ATOM 2248 O O . PHE A 1 298 ? 2.217 11.294 9.217 1.00 66.81 298 PHE A O 1
ATOM 2255 N N . ALA A 1 299 ? 2.590 13.481 9.143 1.00 68.06 299 ALA A N 1
ATOM 2256 C CA . ALA A 1 299 ? 3.284 13.425 7.851 1.00 68.06 299 ALA A CA 1
ATOM 2257 C C . ALA A 1 299 ? 4.701 12.821 7.923 1.00 68.06 299 ALA A C 1
ATOM 2259 O O . ALA A 1 299 ? 5.344 12.683 6.892 1.00 68.06 299 ALA A O 1
ATOM 2260 N N . LYS A 1 300 ? 5.223 12.562 9.127 1.00 72.81 300 LYS A N 1
ATOM 2261 C CA . LYS A 1 300 ? 6.576 12.033 9.364 1.00 72.81 300 LYS A CA 1
ATOM 2262 C C . LYS A 1 300 ? 6.573 10.585 9.851 1.00 72.81 300 LYS A C 1
ATOM 2264 O O . LYS A 1 300 ? 7.647 10.001 9.925 1.00 72.81 300 LYS A O 1
ATOM 2269 N N . THR A 1 301 ? 5.411 10.075 10.240 1.00 75.75 301 THR A N 1
ATOM 2270 C CA . THR A 1 301 ? 5.233 8.719 10.762 1.00 75.75 301 THR A CA 1
ATOM 2271 C C . THR A 1 301 ? 4.372 7.901 9.815 1.00 75.75 301 THR A C 1
ATOM 2273 O O . THR A 1 301 ? 4.735 6.790 9.502 1.00 75.75 301 THR A O 1
ATOM 2276 N N . ARG A 1 302 ? 3.328 8.506 9.234 1.00 83.94 302 ARG A N 1
ATOM 2277 C CA . ARG A 1 302 ? 2.377 7.794 8.386 1.00 83.94 302 ARG A CA 1
ATOM 2278 C C . ARG A 1 302 ? 3.024 7.328 7.084 1.00 83.94 302 ARG A C 1
ATOM 2280 O O . ARG A 1 302 ? 3.383 8.177 6.265 1.00 83.94 302 ARG A O 1
ATOM 2287 N N . GLU A 1 303 ? 3.012 6.021 6.860 1.00 85.50 303 GLU A N 1
ATOM 2288 C CA . GLU A 1 303 ? 3.375 5.354 5.608 1.00 85.50 303 GLU A CA 1
ATOM 2289 C C . GLU A 1 303 ? 2.736 6.004 4.367 1.00 85.50 303 GLU A C 1
ATOM 2291 O O . GLU A 1 303 ? 1.507 6.213 4.293 1.00 85.50 303 GLU A O 1
ATOM 2296 N N . ASP A 1 304 ? 3.557 6.266 3.347 1.00 85.31 304 ASP A N 1
ATOM 2297 C CA . ASP A 1 304 ? 3.114 6.690 2.028 1.00 85.31 304 ASP A CA 1
ATOM 2298 C C . ASP A 1 304 ? 3.226 5.548 1.016 1.00 85.31 304 ASP A C 1
ATOM 2300 O O . ASP A 1 304 ? 4.274 5.206 0.508 1.00 85.31 304 ASP A O 1
ATOM 2304 N N . LYS A 1 305 ? 2.068 4.972 0.674 1.00 85.19 305 LYS A N 1
ATOM 2305 C CA . LYS A 1 305 ? 1.968 3.803 -0.216 1.00 85.19 305 LYS A CA 1
ATOM 2306 C C . LYS A 1 305 ? 2.303 4.148 -1.659 1.00 85.19 305 LYS A C 1
ATOM 2308 O O . LYS A 1 305 ? 1.401 4.365 -2.484 1.00 85.19 305 LYS A O 1
ATOM 2313 N N . ASP A 1 306 ? 3.583 4.214 -1.950 1.00 81.31 306 ASP A N 1
ATOM 2314 C CA . ASP A 1 306 ? 4.138 4.702 -3.196 1.00 81.31 306 ASP A CA 1
ATOM 2315 C C . ASP A 1 306 ? 4.857 3.595 -3.995 1.00 81.31 306 ASP A C 1
ATOM 2317 O O . ASP A 1 306 ? 5.181 3.782 -5.179 1.00 81.31 306 ASP A O 1
ATOM 2321 N N . GLY A 1 307 ? 4.920 2.398 -3.402 1.00 80.81 307 GLY A N 1
ATOM 2322 C CA . GLY A 1 307 ? 5.473 1.190 -3.982 1.00 80.81 307 GLY A CA 1
ATOM 2323 C C . GLY A 1 307 ? 6.907 0.916 -3.553 1.00 80.81 307 GLY A C 1
ATOM 2324 O O . GLY A 1 307 ? 7.514 0.042 -4.170 1.00 80.81 307 GLY A O 1
ATOM 2325 N N . PHE A 1 308 ? 7.437 1.630 -2.564 1.00 83.00 308 PHE A N 1
ATOM 2326 C CA . PHE A 1 308 ? 8.723 1.387 -1.926 1.00 83.00 308 PHE A CA 1
ATOM 2327 C C . PHE A 1 308 ? 8.508 1.187 -0.428 1.00 83.00 308 PHE A C 1
ATOM 2329 O O . PHE A 1 308 ? 7.821 1.974 0.193 1.00 83.00 308 PHE A O 1
ATOM 2336 N N . GLN A 1 309 ? 9.021 0.088 0.128 1.00 82.94 309 GLN A N 1
ATOM 2337 C CA . GLN A 1 309 ? 8.964 -0.225 1.564 1.00 82.94 309 GLN A CA 1
ATOM 2338 C C . GLN A 1 309 ? 7.597 -0.090 2.285 1.00 82.94 309 GLN A C 1
ATOM 2340 O O . GLN A 1 309 ? 7.586 -0.249 3.500 1.00 82.94 309 GLN A O 1
ATOM 2345 N N . ASP A 1 310 ? 6.472 -0.068 1.546 1.00 84.06 310 ASP A N 1
ATOM 2346 C CA . ASP A 1 310 ? 5.042 0.040 1.944 1.00 84.06 310 ASP A CA 1
ATOM 2347 C C . ASP A 1 310 ? 4.542 -0.765 3.182 1.00 84.06 310 ASP A C 1
ATOM 2349 O O . ASP A 1 310 ? 3.361 -0.713 3.551 1.00 84.06 310 ASP A O 1
ATOM 2353 N N . LEU A 1 311 ? 5.361 -1.660 3.734 1.00 85.25 311 LEU A N 1
ATOM 2354 C CA . LEU A 1 311 ? 5.048 -2.543 4.858 1.00 85.25 311 LEU A CA 1
ATOM 2355 C C . LEU A 1 311 ? 5.829 -2.205 6.130 1.00 85.25 311 LEU A C 1
ATOM 2357 O O . LEU A 1 311 ? 5.724 -2.967 7.097 1.00 85.25 311 LEU A O 1
ATOM 2361 N N . ASP A 1 312 ? 6.672 -1.177 6.111 1.00 84.44 312 ASP A N 1
ATOM 2362 C CA . ASP A 1 312 ? 7.528 -0.842 7.240 1.00 84.44 312 ASP A CA 1
ATOM 2363 C C . ASP A 1 312 ? 6.971 0.255 8.155 1.00 84.44 312 ASP A C 1
ATOM 2365 O O . ASP A 1 312 ? 7.477 0.398 9.276 1.00 84.44 312 ASP A O 1
ATOM 2369 N N . GLY A 1 313 ? 5.874 0.886 7.728 1.00 84.69 313 GLY A N 1
ATOM 2370 C CA . GLY A 1 313 ? 5.111 1.849 8.509 1.00 84.69 313 GLY A CA 1
ATOM 2371 C C . GLY A 1 313 ? 5.717 3.238 8.452 1.00 84.69 313 GLY A C 1
ATOM 2372 O O . GLY A 1 313 ? 5.423 4.034 9.326 1.00 84.69 313 GLY A O 1
ATOM 2373 N N . CYS A 1 314 ? 6.609 3.521 7.497 1.00 86.56 314 CYS A N 1
ATOM 2374 C CA . CYS A 1 314 ? 7.318 4.783 7.428 1.00 86.56 314 CYS A CA 1
ATOM 2375 C C . CYS A 1 314 ? 7.214 5.464 6.081 1.00 86.56 314 CYS A C 1
ATOM 2377 O O . CYS A 1 314 ? 7.325 4.819 5.052 1.00 86.56 314 CYS A O 1
ATOM 2379 N N . PRO A 1 315 ? 7.079 6.801 6.070 1.00 87.31 315 PRO A N 1
ATOM 2380 C CA . PRO A 1 315 ? 7.128 7.527 4.828 1.00 87.31 315 PRO A CA 1
ATOM 2381 C C . PRO A 1 315 ? 8.553 7.550 4.278 1.00 87.31 315 PRO A C 1
ATOM 2383 O O . PRO A 1 315 ? 9.500 7.932 4.984 1.00 87.31 315 PRO A O 1
ATOM 2386 N N . ASP A 1 316 ? 8.683 7.244 2.997 1.00 86.06 316 ASP A N 1
ATOM 2387 C CA . ASP A 1 316 ? 9.933 7.281 2.260 1.00 86.06 316 ASP A CA 1
ATOM 2388 C C . ASP A 1 316 ? 9.926 8.493 1.319 1.00 86.06 316 ASP A C 1
ATOM 2390 O O . ASP A 1 316 ? 9.148 8.610 0.385 1.00 86.06 316 ASP A O 1
ATOM 2394 N N . ALA A 1 317 ? 10.768 9.483 1.627 1.00 86.50 317 ALA A N 1
ATOM 2395 C CA . ALA A 1 317 ? 10.792 10.755 0.891 1.00 86.50 317 ALA A CA 1
ATOM 2396 C C . ALA A 1 317 ? 11.842 10.811 -0.239 1.00 86.50 317 ALA A C 1
ATOM 2398 O O . ALA A 1 317 ? 11.908 11.814 -0.957 1.00 86.50 317 ALA A O 1
ATOM 2399 N N . ASP A 1 318 ? 12.716 9.806 -0.297 1.00 85.31 318 ASP A N 1
ATOM 2400 C CA . ASP A 1 318 ? 13.822 9.641 -1.249 1.00 85.31 318 ASP A CA 1
ATOM 2401 C C . ASP A 1 318 ? 14.091 8.131 -1.377 1.00 85.31 318 ASP A C 1
ATOM 2403 O O . ASP A 1 318 ? 14.962 7.568 -0.698 1.00 85.31 318 ASP A O 1
ATOM 2407 N N . ASN A 1 319 ? 13.258 7.464 -2.179 1.00 86.69 319 ASN A N 1
ATOM 2408 C CA . ASN A 1 319 ? 13.181 6.005 -2.266 1.00 86.69 319 ASN A CA 1
ATOM 2409 C C . ASN A 1 319 ? 14.495 5.345 -2.692 1.00 86.69 319 ASN A C 1
ATOM 2411 O O . ASN A 1 319 ? 14.785 4.208 -2.307 1.00 86.69 319 ASN A O 1
ATOM 2415 N N . ASP A 1 320 ? 15.318 6.013 -3.500 1.00 83.50 320 ASP A N 1
ATOM 2416 C CA . ASP A 1 320 ? 16.577 5.436 -3.969 1.00 83.50 320 ASP A CA 1
ATOM 2417 C C . ASP A 1 320 ? 17.844 5.998 -3.305 1.00 83.50 320 ASP A C 1
ATOM 2419 O O . ASP A 1 320 ? 18.943 5.429 -3.463 1.00 83.50 320 ASP A O 1
ATOM 2423 N N . ALA A 1 321 ? 17.663 6.990 -2.434 1.00 84.31 321 ALA A N 1
ATOM 2424 C CA . ALA A 1 321 ? 18.669 7.622 -1.599 1.00 84.31 321 ALA A CA 1
ATOM 2425 C C . ALA A 1 321 ? 19.776 8.328 -2.399 1.00 84.31 321 ALA A C 1
ATOM 2427 O O . ALA A 1 321 ? 20.962 8.248 -2.034 1.00 84.31 321 ALA A O 1
ATOM 2428 N N . ASP A 1 322 ? 19.415 9.003 -3.489 1.00 83.00 322 ASP A N 1
ATOM 2429 C CA . ASP A 1 322 ? 20.334 9.781 -4.325 1.00 83.00 322 ASP A CA 1
ATOM 2430 C C . ASP A 1 322 ? 20.471 11.266 -3.895 1.00 83.00 322 ASP A C 1
ATOM 2432 O O . ASP A 1 322 ? 21.437 11.973 -4.255 1.00 83.00 322 ASP A O 1
ATOM 2436 N N . GLY A 1 323 ? 19.572 11.708 -3.008 1.00 85.56 323 GLY A N 1
ATOM 2437 C CA . GLY A 1 323 ? 19.491 13.054 -2.454 1.00 85.56 323 GLY A CA 1
ATOM 2438 C C . GLY A 1 323 ? 18.531 14.005 -3.179 1.00 85.56 323 GLY A C 1
ATOM 2439 O O . GLY A 1 323 ? 18.530 15.196 -2.839 1.00 85.56 323 GLY A O 1
ATOM 2440 N N . VAL A 1 324 ? 17.758 13.524 -4.151 1.00 86.00 324 VAL A N 1
ATOM 2441 C CA . VAL A 1 324 ? 16.610 14.185 -4.777 1.00 86.00 324 VAL A CA 1
ATOM 2442 C C . VAL A 1 324 ? 15.340 13.574 -4.182 1.00 86.00 324 VAL A C 1
ATOM 2444 O O . VAL A 1 324 ? 15.225 12.373 -4.017 1.00 86.00 324 VAL A O 1
ATOM 2447 N N . LEU A 1 325 ? 14.381 14.412 -3.782 1.00 88.12 325 LEU A N 1
ATOM 2448 C CA . LEU A 1 325 ? 13.143 13.903 -3.185 1.00 88.12 325 LEU A CA 1
ATOM 2449 C C . LEU A 1 325 ? 12.234 13.314 -4.264 1.00 88.12 325 LEU A C 1
ATOM 2451 O O . LEU A 1 325 ? 12.135 13.908 -5.344 1.00 88.12 325 LEU A O 1
ATOM 2455 N N . ASP A 1 326 ? 11.465 12.277 -3.927 1.00 85.12 326 ASP A N 1
ATOM 2456 C CA . ASP A 1 326 ? 10.583 11.558 -4.866 1.00 85.12 326 ASP A CA 1
ATOM 2457 C C . ASP A 1 326 ? 9.546 12.464 -5.558 1.00 85.12 326 ASP A C 1
ATOM 2459 O O . ASP A 1 326 ? 9.086 12.189 -6.666 1.00 85.12 326 ASP A O 1
ATOM 2463 N N . GLU A 1 327 ? 9.169 13.586 -4.930 1.00 85.62 327 GLU A N 1
ATOM 2464 C CA . GLU A 1 327 ? 8.270 14.591 -5.520 1.00 85.62 327 GLU A CA 1
ATOM 2465 C C . GLU A 1 327 ? 8.884 15.357 -6.707 1.00 85.62 327 GLU A C 1
ATOM 2467 O O . GLU A 1 327 ? 8.164 15.938 -7.529 1.00 85.62 327 GLU A O 1
ATOM 2472 N N . THR A 1 328 ? 10.212 15.384 -6.777 1.00 88.75 328 THR A N 1
ATOM 2473 C CA . THR A 1 328 ? 11.012 16.090 -7.785 1.00 88.75 328 THR A CA 1
ATOM 2474 C C . THR A 1 328 ? 11.875 15.167 -8.636 1.00 88.75 328 THR A C 1
ATOM 2476 O O . THR A 1 328 ? 12.345 15.611 -9.684 1.00 88.75 328 THR A O 1
ATOM 2479 N N . ASP A 1 329 ? 12.038 13.917 -8.218 1.00 86.50 329 ASP A N 1
ATOM 2480 C CA . ASP A 1 329 ? 12.787 12.879 -8.909 1.00 86.50 329 ASP A CA 1
ATOM 2481 C C . ASP A 1 329 ? 11.973 12.299 -10.084 1.00 86.50 329 ASP A C 1
ATOM 2483 O O . ASP A 1 329 ? 10.819 11.871 -9.947 1.00 86.50 329 ASP A O 1
ATOM 2487 N N . LYS A 1 330 ? 12.556 12.312 -11.288 1.00 88.50 330 LYS A N 1
ATOM 2488 C CA . LYS A 1 330 ? 11.911 11.784 -12.500 1.00 88.50 330 LYS A CA 1
ATOM 2489 C C . LYS A 1 330 ? 11.945 10.256 -12.595 1.00 88.50 330 LYS A C 1
ATOM 2491 O O . LYS A 1 330 ? 11.183 9.704 -13.401 1.00 88.50 330 LYS A O 1
ATOM 2496 N N . CYS A 1 331 ? 12.801 9.582 -11.840 1.00 85.06 331 CYS A N 1
ATOM 2497 C CA . CYS A 1 331 ? 12.985 8.137 -11.862 1.00 85.06 331 CYS A CA 1
ATOM 2498 C C . CYS A 1 331 ? 13.172 7.534 -10.466 1.00 85.06 331 CYS A C 1
ATOM 2500 O O . CYS A 1 331 ? 13.856 6.524 -10.337 1.00 85.06 331 CYS A O 1
ATOM 2502 N N . ARG A 1 332 ? 12.417 8.055 -9.494 1.00 84.81 332 ARG A N 1
ATOM 2503 C CA . ARG A 1 332 ? 12.243 7.494 -8.150 1.00 84.81 332 ARG A CA 1
ATOM 2504 C C . ARG A 1 332 ? 12.236 5.961 -8.088 1.00 84.81 332 ARG A C 1
ATOM 2506 O O . ARG A 1 332 ? 11.620 5.284 -8.927 1.00 84.81 332 ARG A O 1
ATOM 2513 N N . GLY A 1 333 ? 12.845 5.419 -7.038 1.00 76.81 333 GLY A N 1
ATOM 2514 C CA . GLY A 1 333 ? 12.885 3.982 -6.764 1.00 76.81 333 GLY A CA 1
ATOM 2515 C C . GLY A 1 333 ? 11.507 3.364 -6.480 1.00 76.81 333 GLY A C 1
ATOM 2516 O O . GLY A 1 333 ? 10.606 4.023 -5.961 1.00 76.81 333 GLY A O 1
ATOM 2517 N N . VAL A 1 334 ? 11.342 2.075 -6.814 1.00 77.25 334 VAL A N 1
ATOM 2518 C CA . VAL A 1 334 ? 10.179 1.242 -6.438 1.00 77.25 334 VAL A CA 1
ATOM 2519 C C . VAL A 1 334 ? 10.601 -0.201 -6.108 1.00 77.25 334 VAL A C 1
ATOM 2521 O O . VAL A 1 334 ? 11.538 -0.745 -6.695 1.00 77.25 334 VAL A O 1
ATOM 2524 N N . ASP A 1 335 ? 9.852 -0.886 -5.240 1.00 65.06 335 ASP A N 1
ATOM 2525 C CA . ASP A 1 335 ? 10.096 -2.270 -4.787 1.00 65.06 335 ASP A CA 1
ATOM 2526 C C . ASP A 1 335 ? 9.980 -3.322 -5.898 1.00 65.06 335 ASP A C 1
ATOM 2528 O O . ASP A 1 335 ? 10.451 -4.458 -5.762 1.00 65.06 335 ASP A O 1
ATOM 2532 N N . THR A 1 336 ? 9.308 -2.995 -7.008 1.00 61.62 336 THR A N 1
ATOM 2533 C CA . THR A 1 336 ? 9.065 -3.955 -8.097 1.00 61.62 336 THR A CA 1
ATOM 2534 C C . THR A 1 336 ? 10.312 -4.298 -8.904 1.00 61.62 336 THR A C 1
ATOM 2536 O O . THR A 1 336 ? 10.276 -5.220 -9.732 1.00 61.62 336 THR A O 1
ATOM 2539 N N . ASP A 1 337 ? 11.415 -3.601 -8.657 1.00 55.91 337 ASP A N 1
ATOM 2540 C CA . ASP A 1 337 ? 12.647 -3.796 -9.390 1.00 55.91 337 ASP A CA 1
ATOM 2541 C C . ASP A 1 337 ? 13.428 -4.965 -8.792 1.00 55.91 337 ASP A C 1
ATOM 2543 O O . ASP A 1 337 ? 13.866 -4.985 -7.644 1.00 55.91 337 ASP A O 1
ATOM 2547 N N . ALA A 1 338 ? 13.530 -6.023 -9.595 1.00 51.62 338 ALA A N 1
ATOM 2548 C CA . ALA A 1 338 ? 14.080 -7.308 -9.206 1.00 51.62 338 ALA A CA 1
ATOM 2549 C C . ALA A 1 338 ? 15.498 -7.175 -8.620 1.00 51.62 338 ALA A C 1
ATOM 2551 O O . ALA A 1 338 ? 16.469 -7.146 -9.369 1.00 51.62 338 ALA A O 1
ATOM 2552 N N . ALA A 1 339 ? 15.592 -7.191 -7.289 1.00 47.78 339 ALA A N 1
ATOM 2553 C CA . ALA A 1 339 ? 16.826 -7.224 -6.510 1.00 47.78 339 ALA A CA 1
ATOM 2554 C C . ALA A 1 339 ? 17.846 -6.128 -6.889 1.00 47.78 339 ALA A C 1
ATOM 2556 O O . ALA A 1 339 ? 18.753 -6.356 -7.689 1.00 47.78 339 ALA A O 1
ATOM 2557 N N . ASP A 1 340 ? 17.767 -4.998 -6.180 1.00 54.22 340 ASP A N 1
ATOM 2558 C CA . ASP A 1 340 ? 18.917 -4.120 -5.914 1.00 54.22 340 ASP A CA 1
ATOM 2559 C C . ASP A 1 340 ? 19.434 -3.330 -7.141 1.00 54.22 340 ASP A C 1
ATOM 2561 O O . ASP A 1 340 ? 20.634 -3.268 -7.418 1.00 54.22 340 ASP A O 1
ATOM 2565 N N . GLN A 1 341 ? 18.517 -2.690 -7.876 1.00 58.72 341 GLN A N 1
ATOM 2566 C CA . GLN A 1 341 ? 18.837 -1.664 -8.879 1.00 58.72 341 GLN A CA 1
ATOM 2567 C C . GLN A 1 341 ? 18.700 -0.231 -8.352 1.00 58.72 341 GLN A C 1
ATOM 2569 O O . GLN A 1 341 ? 18.563 0.680 -9.153 1.00 58.72 341 GLN A O 1
ATOM 2574 N N . PHE A 1 342 ? 18.871 0.008 -7.048 1.00 62.84 342 PHE A N 1
ATOM 2575 C CA . PHE A 1 342 ? 19.062 1.377 -6.548 1.00 62.84 342 PHE A CA 1
ATOM 2576 C C . PHE A 1 342 ? 20.113 2.150 -7.367 1.00 62.84 342 PHE A C 1
ATOM 2578 O O . PHE A 1 342 ? 20.023 3.347 -7.553 1.00 62.84 342 PHE A O 1
ATOM 2585 N N . ALA A 1 343 ? 21.131 1.465 -7.896 1.00 63.81 343 ALA A N 1
ATOM 2586 C CA . ALA A 1 343 ? 22.149 2.086 -8.744 1.00 63.81 343 ALA A CA 1
ATOM 2587 C C . ALA A 1 343 ? 21.677 2.484 -10.159 1.00 63.81 343 ALA A C 1
ATOM 2589 O O . ALA A 1 343 ? 22.434 3.150 -10.852 1.00 63.81 343 ALA A O 1
ATOM 2590 N N . ALA A 1 344 ? 20.519 2.012 -10.626 1.00 72.00 344 ALA A N 1
ATOM 2591 C CA . ALA A 1 344 ? 19.992 2.309 -11.961 1.00 72.00 344 ALA A CA 1
ATOM 2592 C C . ALA A 1 344 ? 18.985 3.468 -11.966 1.00 72.00 344 ALA A C 1
ATOM 2594 O O . ALA A 1 344 ? 18.622 3.924 -13.048 1.00 72.00 344 ALA A O 1
ATOM 2595 N N . THR A 1 345 ? 18.533 3.891 -10.787 1.00 76.25 345 THR A N 1
ATOM 2596 C CA . THR A 1 345 ? 17.670 5.059 -10.583 1.00 76.25 345 THR A CA 1
ATOM 2597 C C . THR A 1 345 ? 18.427 6.205 -9.929 1.00 76.25 345 THR A C 1
ATOM 2599 O O . THR A 1 345 ? 18.152 7.336 -10.274 1.00 76.25 345 THR A O 1
ATOM 2602 N N . ARG A 1 346 ? 19.457 5.918 -9.115 1.00 84.19 346 ARG A N 1
ATOM 2603 C CA . ARG A 1 346 ? 20.276 6.962 -8.491 1.00 84.19 346 ARG A CA 1
ATOM 2604 C C . ARG A 1 346 ? 20.963 7.852 -9.513 1.00 84.19 346 ARG A C 1
ATOM 2606 O O . ARG A 1 346 ? 21.783 7.358 -10.292 1.00 84.19 346 ARG A O 1
ATOM 2613 N N . GLU A 1 347 ? 20.760 9.150 -9.354 1.00 87.38 347 GLU A N 1
AT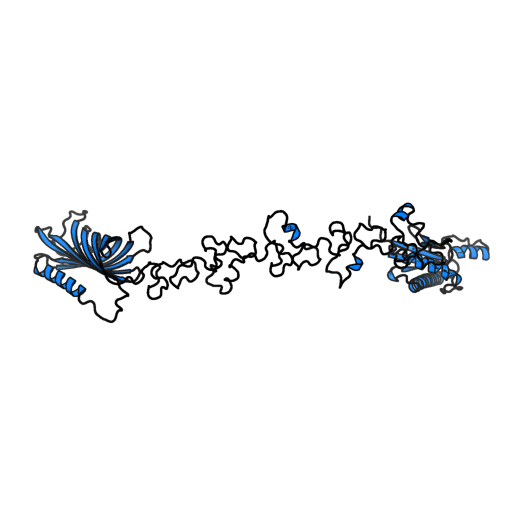OM 2614 C CA . GLU A 1 347 ? 21.521 10.217 -9.994 1.00 87.38 347 GLU A CA 1
ATOM 2615 C C . GLU A 1 347 ? 23.045 10.006 -9.909 1.00 87.38 347 GLU A C 1
ATOM 2617 O O . GLU A 1 347 ? 23.631 9.851 -8.820 1.00 87.38 347 GLU A O 1
ATOM 2622 N N . ASP A 1 348 ? 23.724 10.080 -11.056 1.00 87.50 348 ASP A N 1
ATOM 2623 C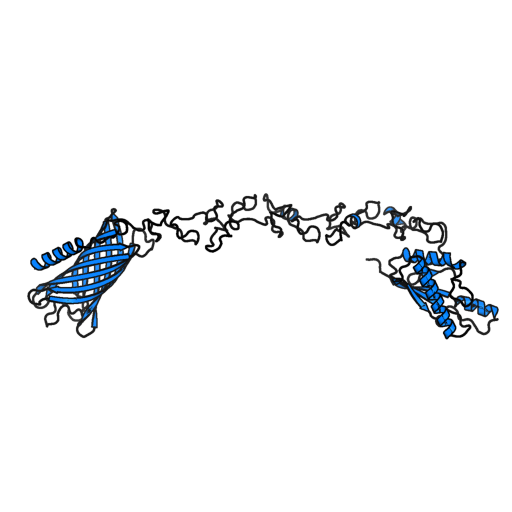 CA . ASP A 1 348 ? 25.177 10.091 -11.139 1.00 87.50 348 ASP A CA 1
ATOM 2624 C C . ASP A 1 348 ? 25.711 11.506 -11.376 1.00 87.50 348 ASP A C 1
ATOM 2626 O O . ASP A 1 348 ? 25.796 12.014 -12.477 1.00 87.50 348 ASP A O 1
ATOM 2630 N N . LYS A 1 349 ? 26.160 12.142 -10.289 1.00 87.50 349 LYS A N 1
ATOM 2631 C CA . LYS A 1 349 ? 26.647 13.533 -10.306 1.00 87.50 349 LYS A CA 1
ATOM 2632 C C . LYS A 1 349 ? 27.941 13.688 -11.105 1.00 87.50 349 LYS A C 1
ATOM 2634 O O . LYS A 1 349 ? 29.048 13.612 -10.544 1.00 87.50 349 LYS A O 1
ATOM 2639 N N . ASP A 1 350 ? 27.805 13.925 -12.397 1.00 86.62 350 ASP A N 1
ATOM 2640 C CA . ASP A 1 350 ? 28.882 13.923 -13.377 1.00 86.62 350 ASP A CA 1
ATOM 2641 C C . ASP A 1 350 ? 29.029 15.272 -14.119 1.00 86.62 350 ASP A C 1
ATOM 2643 O O . ASP A 1 350 ? 30.057 15.503 -14.780 1.00 86.62 350 ASP A O 1
ATOM 2647 N N . GLY A 1 351 ? 28.091 16.201 -13.885 1.00 87.19 351 GLY A N 1
ATOM 2648 C CA . GLY A 1 351 ? 28.053 17.547 -14.453 1.00 87.19 351 GLY A CA 1
ATOM 2649 C C . GLY A 1 351 ? 27.078 17.716 -15.621 1.00 87.19 351 GLY A C 1
ATOM 2650 O O . GLY A 1 351 ? 27.162 18.735 -16.325 1.00 87.19 351 GLY A O 1
ATOM 2651 N N . PHE A 1 352 ? 26.192 16.750 -15.840 1.00 90.00 352 PHE A N 1
ATOM 2652 C CA . PHE A 1 352 ? 25.086 16.792 -16.784 1.00 90.00 352 PHE A CA 1
ATOM 2653 C C . PHE A 1 352 ? 23.798 16.438 -16.043 1.00 90.00 352 PHE A C 1
ATOM 2655 O O . PHE A 1 352 ? 23.778 15.471 -15.311 1.00 90.00 352 PHE A O 1
ATOM 2662 N N . GLN A 1 353 ? 22.778 17.292 -16.148 1.00 88.12 353 GLN A N 1
ATOM 2663 C CA . GLN A 1 353 ? 21.451 17.112 -15.531 1.00 88.12 353 GLN A CA 1
ATOM 2664 C C . GLN A 1 353 ? 21.365 16.619 -14.059 1.00 88.12 353 GLN A C 1
ATOM 2666 O O . GLN A 1 353 ? 20.250 16.330 -13.643 1.00 88.12 353 GLN A O 1
ATOM 2671 N N . ASP A 1 354 ? 22.431 16.763 -13.250 1.00 87.69 354 ASP A N 1
ATOM 2672 C CA . ASP A 1 354 ? 22.632 16.446 -11.806 1.00 87.69 354 ASP A CA 1
ATOM 2673 C C . ASP A 1 354 ? 21.487 16.739 -10.780 1.00 87.69 354 ASP A C 1
ATOM 2675 O O . ASP A 1 354 ? 21.662 16.602 -9.563 1.00 87.69 354 ASP A O 1
ATOM 2679 N N . THR A 1 355 ? 20.364 17.311 -11.207 1.00 87.94 355 THR A N 1
ATOM 2680 C CA . THR A 1 355 ? 19.243 17.781 -10.382 1.00 87.94 355 THR A CA 1
ATOM 2681 C C . THR A 1 355 ? 17.922 17.096 -10.694 1.00 87.94 355 THR A C 1
ATOM 2683 O O . THR A 1 355 ? 16.917 17.485 -10.096 1.00 87.94 355 THR A O 1
ATOM 2686 N N . ASP A 1 356 ? 17.881 16.183 -11.664 1.00 87.44 356 ASP A N 1
ATOM 2687 C CA . ASP A 1 356 ? 16.631 15.558 -12.083 1.00 87.44 356 ASP A CA 1
ATOM 2688 C C . ASP A 1 356 ? 16.365 14.170 -11.491 1.00 87.44 356 ASP A C 1
ATOM 2690 O O . ASP A 1 356 ? 15.249 13.666 -11.664 1.00 87.44 356 ASP A O 1
ATOM 2694 N N . GLY A 1 357 ? 17.321 13.666 -10.704 1.00 86.25 357 GLY A N 1
ATOM 2695 C CA . GLY A 1 357 ? 17.204 12.435 -9.930 1.00 86.25 357 GLY A CA 1
ATOM 2696 C C . GLY A 1 357 ? 17.520 11.205 -10.766 1.00 86.25 357 GLY A C 1
ATOM 2697 O O . GLY A 1 357 ? 17.247 10.102 -10.328 1.00 86.25 357 GLY A O 1
ATOM 2698 N N . CYS A 1 358 ? 18.040 11.374 -11.987 1.00 88.19 358 CYS A N 1
ATOM 2699 C CA . CYS A 1 358 ? 18.215 10.278 -12.921 1.00 88.19 358 CYS A CA 1
ATOM 2700 C C . CYS A 1 358 ? 19.639 10.111 -13.402 1.00 88.19 358 CYS A C 1
ATOM 2702 O O . CYS A 1 358 ? 20.286 11.082 -13.762 1.00 88.19 358 CYS A O 1
ATOM 2704 N N . PRO A 1 359 ? 20.116 8.860 -13.517 1.00 89.06 359 PRO A N 1
ATOM 2705 C CA . PRO A 1 359 ? 21.420 8.623 -14.076 1.00 89.06 359 PRO A CA 1
ATOM 2706 C C . PRO A 1 359 ? 21.408 8.887 -15.575 1.00 89.06 359 PRO A C 1
ATOM 2708 O O . PRO A 1 359 ? 20.567 8.361 -16.323 1.00 89.06 359 PRO A O 1
ATOM 2711 N N . ASP A 1 360 ? 22.417 9.609 -16.027 1.00 88.69 360 ASP A N 1
ATOM 2712 C CA . ASP A 1 360 ? 22.672 9.870 -17.425 1.00 88.69 360 ASP A CA 1
ATOM 2713 C C . ASP A 1 360 ? 23.814 8.971 -17.901 1.00 88.69 360 ASP A C 1
ATOM 2715 O O . ASP A 1 360 ? 24.984 9.158 -17.607 1.00 88.69 360 ASP A O 1
ATOM 2719 N N . ALA A 1 361 ? 23.464 7.911 -18.631 1.00 89.44 361 ALA A N 1
ATOM 2720 C CA . ALA A 1 361 ? 24.447 6.912 -19.058 1.00 89.44 361 ALA A CA 1
ATOM 2721 C C . ALA A 1 361 ? 25.180 7.256 -20.374 1.00 89.44 361 ALA A C 1
ATOM 2723 O O . ALA A 1 361 ? 26.058 6.491 -20.780 1.00 89.44 361 ALA A O 1
ATOM 2724 N N . ASP A 1 362 ? 24.734 8.291 -21.090 1.00 90.44 362 ASP A N 1
ATOM 2725 C CA . ASP A 1 362 ? 25.225 8.745 -22.407 1.00 90.44 362 ASP A CA 1
ATOM 2726 C C . ASP A 1 362 ? 24.841 10.228 -22.582 1.00 90.44 362 ASP A C 1
ATOM 2728 O O . ASP A 1 362 ? 23.854 10.568 -23.253 1.00 90.44 362 ASP A O 1
ATOM 2732 N N . ASN A 1 363 ? 25.587 11.095 -21.896 1.00 91.75 363 ASN A N 1
ATOM 2733 C CA . ASN A 1 363 ? 25.321 12.526 -21.725 1.00 91.75 363 ASN A CA 1
ATOM 2734 C C . ASN A 1 363 ? 25.121 13.281 -23.049 1.00 91.75 363 ASN A C 1
ATOM 2736 O O . ASN A 1 363 ? 24.199 14.091 -23.199 1.00 91.75 363 ASN A O 1
ATOM 2740 N N . ASP A 1 364 ? 25.970 13.036 -24.047 1.00 90.50 364 ASP A N 1
ATOM 2741 C CA . ASP A 1 364 ? 25.879 13.716 -25.340 1.00 90.50 364 ASP A CA 1
ATOM 2742 C C . ASP A 1 364 ? 25.095 12.955 -26.418 1.00 90.50 364 ASP A C 1
ATOM 2744 O O . ASP A 1 364 ? 24.831 13.480 -27.518 1.00 90.50 364 ASP A O 1
ATOM 2748 N N . THR A 1 365 ? 24.571 11.786 -26.054 1.00 88.75 365 THR A N 1
ATOM 2749 C CA . THR A 1 365 ? 23.640 10.949 -26.811 1.00 88.75 365 THR A CA 1
ATOM 2750 C C . THR A 1 365 ? 24.217 10.396 -28.111 1.00 88.75 365 THR A C 1
ATOM 2752 O O . THR A 1 365 ? 23.488 10.223 -29.101 1.00 88.75 365 THR A O 1
ATOM 2755 N N . ASP A 1 366 ? 25.524 10.193 -28.201 1.00 88.31 366 ASP A N 1
ATOM 2756 C CA . ASP A 1 366 ? 26.164 9.657 -29.401 1.00 88.31 366 ASP A CA 1
ATOM 2757 C C . ASP A 1 366 ? 26.122 8.118 -29.503 1.00 88.31 366 ASP A C 1
ATOM 2759 O O . ASP A 1 366 ? 26.397 7.556 -30.573 1.00 88.31 366 ASP A O 1
ATOM 2763 N N . GLY A 1 367 ? 25.650 7.443 -28.450 1.00 87.81 367 GLY A N 1
ATOM 2764 C CA . GLY A 1 367 ? 25.497 5.997 -28.368 1.00 87.81 367 GLY A CA 1
ATOM 2765 C C . GLY A 1 367 ? 26.683 5.250 -27.770 1.00 87.81 367 GLY A C 1
ATOM 2766 O O . GLY A 1 367 ? 26.686 4.009 -27.855 1.00 87.81 367 GLY A O 1
ATOM 2767 N N . ILE A 1 368 ? 27.668 5.959 -27.221 1.00 90.94 368 ILE A N 1
ATOM 2768 C CA . ILE A 1 368 ? 28.776 5.421 -26.439 1.00 90.94 368 ILE A CA 1
ATOM 2769 C C . ILE A 1 368 ? 28.531 5.786 -24.966 1.00 90.94 368 ILE A C 1
ATOM 2771 O O . ILE A 1 368 ? 28.352 6.949 -24.650 1.00 90.94 368 ILE A O 1
ATOM 2775 N N . PRO A 1 369 ? 28.468 4.803 -24.048 1.00 91.75 369 PRO A N 1
ATOM 2776 C CA . PRO A 1 369 ? 28.211 5.108 -22.644 1.00 91.75 369 PRO A CA 1
ATOM 2777 C C . PRO A 1 369 ? 29.353 5.881 -21.979 1.00 91.75 369 PRO A C 1
ATOM 2779 O O . PRO A 1 369 ? 30.525 5.587 -22.245 1.00 91.75 369 PRO A O 1
ATOM 2782 N N . ASP A 1 370 ? 29.018 6.761 -21.038 1.00 91.19 370 ASP A N 1
ATOM 2783 C CA . ASP A 1 370 ? 29.938 7.727 -20.416 1.00 91.19 370 ASP A CA 1
ATOM 2784 C C . ASP A 1 370 ? 31.120 7.097 -19.661 1.00 91.19 370 ASP A C 1
ATOM 2786 O O . ASP A 1 370 ? 32.190 7.698 -19.527 1.00 91.19 370 ASP A O 1
ATOM 2790 N N . ASP A 1 371 ? 30.978 5.851 -19.196 1.00 91.12 371 ASP A N 1
ATOM 2791 C CA . ASP A 1 371 ? 32.062 5.090 -18.563 1.00 91.12 371 ASP A CA 1
ATOM 2792 C C . ASP A 1 371 ? 33.159 4.666 -19.558 1.00 91.12 371 ASP A C 1
ATOM 2794 O O . ASP A 1 371 ? 34.304 4.388 -19.172 1.00 91.12 371 ASP A O 1
ATOM 2798 N N . THR A 1 372 ? 32.814 4.632 -20.844 1.00 93.81 372 THR A N 1
ATOM 2799 C CA . THR A 1 372 ? 33.697 4.305 -21.966 1.00 93.81 372 THR A CA 1
ATOM 2800 C C . THR A 1 372 ? 33.949 5.476 -22.910 1.00 93.81 372 THR A C 1
ATOM 2802 O O . THR A 1 372 ? 34.893 5.401 -23.703 1.00 93.81 372 THR A O 1
ATOM 2805 N N . ASP A 1 373 ? 33.179 6.551 -22.781 1.00 93.00 373 ASP A N 1
ATOM 2806 C CA . ASP A 1 373 ? 33.290 7.759 -23.578 1.00 93.00 373 ASP A CA 1
ATOM 2807 C C . ASP A 1 373 ? 34.389 8.694 -23.041 1.00 93.00 373 ASP A C 1
ATOM 2809 O O . ASP A 1 373 ? 34.414 9.103 -21.876 1.00 93.00 373 ASP A O 1
ATOM 2813 N N . LYS A 1 374 ? 35.355 9.047 -23.893 1.00 94.62 374 LYS A N 1
ATOM 2814 C CA . LYS A 1 374 ? 36.428 9.983 -23.515 1.00 94.62 374 LYS A CA 1
ATOM 2815 C C . LYS A 1 374 ? 35.991 11.447 -23.556 1.00 94.62 374 LYS A C 1
ATOM 2817 O O . LYS A 1 374 ? 36.698 12.295 -22.997 1.00 94.62 374 LYS A O 1
ATOM 2822 N N . CYS A 1 375 ? 34.910 11.741 -24.261 1.00 93.50 375 CYS A N 1
ATOM 2823 C CA . CYS A 1 375 ? 34.376 13.058 -24.534 1.00 93.50 375 CYS A CA 1
ATOM 2824 C C . CYS A 1 375 ? 32.938 13.281 -24.032 1.00 93.50 375 CYS A C 1
ATOM 2826 O O . CYS A 1 375 ? 32.525 14.420 -24.166 1.00 93.50 375 CYS A O 1
ATOM 2828 N N . ARG A 1 376 ? 32.277 12.304 -23.393 1.00 90.94 376 ARG A N 1
ATOM 2829 C CA . ARG A 1 376 ? 30.939 12.233 -22.744 1.00 90.94 376 ARG A CA 1
ATOM 2830 C C . ARG A 1 376 ? 29.954 13.412 -22.804 1.00 90.94 376 ARG A C 1
ATOM 2832 O O . ARG A 1 376 ? 28.774 13.221 -23.031 1.00 90.94 376 ARG A O 1
ATOM 2839 N N . GLY A 1 377 ? 30.395 14.649 -22.617 1.00 91.12 377 GLY A N 1
ATOM 2840 C CA . GLY A 1 377 ? 29.535 15.829 -22.579 1.00 91.12 377 GLY A CA 1
ATOM 2841 C C . GLY A 1 377 ? 29.149 16.245 -21.167 1.00 91.12 377 GLY A C 1
ATOM 2842 O O . GLY A 1 377 ? 29.235 15.480 -20.212 1.00 91.12 377 GLY A O 1
ATOM 2843 N N . THR A 1 378 ? 28.799 17.523 -21.039 1.00 91.44 378 THR A N 1
ATOM 2844 C CA . THR A 1 378 ? 28.356 18.162 -19.794 1.00 91.44 378 THR A CA 1
ATOM 2845 C C . THR A 1 378 ? 27.279 19.203 -20.093 1.00 91.44 378 THR A C 1
ATOM 2847 O O . THR A 1 378 ? 27.116 19.635 -21.241 1.00 91.44 378 THR A O 1
ATOM 2850 N N . ASP A 1 379 ? 26.623 19.736 -19.061 1.00 88.50 379 ASP A N 1
ATOM 2851 C CA . ASP A 1 379 ? 25.685 20.860 -19.201 1.00 88.50 379 ASP A CA 1
ATOM 2852 C C . ASP A 1 379 ? 26.310 22.095 -19.880 1.00 88.50 379 ASP A C 1
ATOM 2854 O O . ASP A 1 379 ? 25.621 22.903 -20.513 1.00 88.50 379 ASP A O 1
ATOM 2858 N N . ALA A 1 380 ? 27.633 22.267 -19.788 1.00 87.38 380 ALA A N 1
ATOM 2859 C CA . ALA A 1 380 ? 28.330 23.370 -20.445 1.00 87.38 380 ALA A CA 1
ATOM 2860 C C . ALA A 1 380 ? 28.338 23.241 -21.982 1.00 87.38 380 ALA A C 1
ATOM 2862 O O . ALA A 1 380 ? 28.413 24.258 -22.685 1.00 87.38 380 ALA A O 1
ATOM 2863 N N . ASP A 1 381 ? 28.231 22.017 -22.502 1.00 88.50 381 ASP A N 1
ATOM 2864 C CA . ASP A 1 381 ? 28.306 21.690 -23.930 1.00 88.50 381 ASP A CA 1
ATOM 2865 C C . ASP A 1 381 ? 26.941 21.805 -24.637 1.00 88.50 381 ASP A C 1
ATOM 2867 O O . ASP A 1 381 ? 26.873 21.933 -25.865 1.00 88.50 381 ASP A O 1
ATOM 2871 N N . LEU A 1 382 ? 25.843 21.932 -23.875 1.00 84.31 382 LEU A N 1
ATOM 2872 C CA . LEU A 1 382 ? 24.506 22.257 -24.398 1.00 84.31 382 LEU A CA 1
ATOM 2873 C C . LEU A 1 382 ? 24.521 23.493 -25.316 1.00 84.31 382 LEU A C 1
ATOM 2875 O O . LEU A 1 382 ? 23.768 23.574 -26.290 1.00 84.31 382 LEU A O 1
ATOM 2879 N N . ALA A 1 383 ? 25.408 24.457 -25.046 1.00 86.88 383 ALA A N 1
ATOM 2880 C CA . ALA A 1 383 ? 25.521 25.701 -25.804 1.00 86.88 383 ALA A CA 1
ATOM 2881 C C . ALA A 1 383 ? 25.876 25.501 -27.291 1.00 86.88 383 ALA A C 1
ATOM 2883 O O . ALA A 1 383 ? 25.553 26.366 -28.112 1.00 86.88 383 ALA A O 1
ATOM 2884 N N . ASP A 1 384 ? 26.531 24.394 -27.655 1.00 84.56 384 ASP A N 1
ATOM 2885 C CA . ASP A 1 384 ? 26.842 24.058 -29.047 1.00 84.56 384 ASP A CA 1
ATOM 2886 C C . ASP A 1 384 ? 26.159 22.781 -29.551 1.00 84.56 384 ASP A C 1
ATOM 2888 O O . ASP A 1 384 ? 26.506 22.280 -30.622 1.00 84.56 384 ASP A O 1
ATOM 2892 N N . ASN A 1 385 ? 25.105 22.342 -28.854 1.00 83.25 385 ASN A N 1
ATOM 2893 C CA . ASN A 1 385 ? 24.407 21.078 -29.097 1.00 83.25 385 ASN A CA 1
ATOM 2894 C C . ASN A 1 385 ? 25.374 19.887 -29.108 1.00 83.25 385 ASN A C 1
ATOM 2896 O O . ASN A 1 385 ? 25.249 19.013 -29.972 1.00 83.25 385 ASN A O 1
ATOM 2900 N N . PHE A 1 386 ? 26.345 19.890 -28.189 1.00 87.50 386 PHE A N 1
ATOM 2901 C CA . PHE A 1 386 ? 27.311 18.807 -28.011 1.00 87.50 386 PHE A CA 1
ATOM 2902 C C . PHE A 1 386 ? 28.185 18.537 -29.241 1.00 87.50 386 PHE A C 1
ATOM 2904 O O . PHE A 1 386 ? 28.733 17.455 -29.438 1.00 87.50 386 PHE A O 1
ATOM 2911 N N . ALA A 1 387 ? 28.341 19.526 -30.124 1.00 84.44 387 ALA A N 1
ATOM 2912 C CA . ALA A 1 387 ? 29.051 19.334 -31.386 1.00 84.44 387 ALA A CA 1
ATOM 2913 C C . ALA A 1 387 ? 30.554 19.060 -31.200 1.00 84.44 387 ALA A C 1
ATOM 2915 O O . ALA A 1 387 ? 31.223 18.668 -32.157 1.00 84.44 387 ALA A O 1
ATOM 2916 N N . LYS A 1 388 ? 31.100 19.335 -30.009 1.00 87.06 388 LYS A N 1
ATOM 2917 C CA . LYS A 1 388 ? 32.504 19.080 -29.660 1.00 87.06 388 LYS A CA 1
ATOM 2918 C C . LYS A 1 388 ? 32.725 17.830 -28.815 1.00 87.06 388 LYS A C 1
ATOM 2920 O O . LYS A 1 388 ? 33.880 17.564 -28.490 1.00 87.06 388 LYS A O 1
ATOM 2925 N N . THR A 1 389 ? 31.667 17.112 -28.478 1.00 90.12 389 THR A N 1
ATOM 2926 C CA . THR A 1 389 ? 31.749 15.919 -27.640 1.00 90.12 389 THR A CA 1
ATOM 2927 C C . THR A 1 389 ? 31.282 14.699 -28.418 1.00 90.12 389 THR A C 1
ATOM 2929 O O . THR A 1 389 ? 32.025 13.739 -28.454 1.00 90.12 389 THR A O 1
ATOM 2932 N N . ARG A 1 390 ? 30.219 14.820 -29.229 1.00 91.00 390 ARG A N 1
ATOM 2933 C CA . ARG A 1 390 ? 29.658 13.677 -29.964 1.00 91.00 390 ARG A CA 1
ATOM 2934 C C . ARG A 1 390 ? 30.607 13.059 -30.987 1.00 91.00 390 ARG A C 1
ATOM 2936 O O . ARG A 1 390 ? 31.117 13.746 -31.887 1.00 91.00 390 ARG A O 1
ATOM 2943 N N . GLU A 1 391 ? 30.682 11.737 -30.957 1.00 92.75 391 GLU A N 1
ATOM 2944 C CA . GLU A 1 391 ? 31.384 10.871 -31.894 1.00 92.75 391 GLU A CA 1
ATOM 2945 C C . GLU A 1 391 ? 31.031 11.165 -33.362 1.00 92.75 391 GLU A C 1
ATOM 2947 O O . GLU A 1 391 ? 29.872 11.316 -33.783 1.00 92.75 391 GLU A O 1
ATOM 2952 N N . THR A 1 392 ? 32.065 11.198 -34.205 1.00 92.31 392 THR A N 1
ATOM 2953 C CA . THR A 1 392 ? 31.930 11.382 -35.650 1.00 92.31 392 THR A CA 1
ATOM 2954 C C . THR A 1 392 ? 32.153 10.068 -36.390 1.00 92.31 392 THR A C 1
ATOM 2956 O O . THR A 1 392 ? 33.213 9.845 -36.966 1.00 92.31 392 THR A O 1
ATOM 2959 N N . ILE A 1 393 ? 31.079 9.289 -36.556 1.00 91.69 393 ILE A N 1
ATOM 2960 C CA . ILE A 1 393 ? 31.084 7.982 -37.241 1.00 91.69 393 ILE A CA 1
ATOM 2961 C C . ILE A 1 393 ? 31.581 8.092 -38.697 1.00 91.69 393 ILE A C 1
ATOM 2963 O O . ILE A 1 393 ? 30.813 8.346 -39.641 1.00 91.69 393 ILE A O 1
ATOM 2967 N N . ASN A 1 394 ? 32.875 7.880 -38.913 1.00 90.81 394 ASN A N 1
ATOM 2968 C CA . ASN A 1 394 ? 33.568 8.069 -40.185 1.00 90.81 394 ASN A CA 1
ATOM 2969 C C . ASN A 1 394 ? 34.543 6.926 -40.536 1.00 90.81 394 ASN A C 1
ATOM 2971 O O . ASN A 1 394 ? 35.101 6.910 -41.644 1.00 90.81 394 ASN A O 1
ATOM 2975 N N . GLY A 1 395 ? 34.646 5.894 -39.698 1.00 88.25 395 GLY A N 1
ATOM 2976 C CA . GLY A 1 395 ? 35.514 4.738 -39.915 1.00 88.25 395 GLY A CA 1
ATOM 2977 C C . GLY A 1 395 ? 36.925 4.896 -39.352 1.00 88.25 395 GLY A C 1
ATOM 2978 O O . GLY A 1 395 ? 37.792 4.093 -39.716 1.00 88.25 395 GLY A O 1
ATOM 2979 N N . PHE A 1 396 ? 37.157 5.928 -38.551 1.00 90.19 396 PHE A N 1
ATOM 2980 C CA . PHE A 1 396 ? 38.350 6.177 -37.748 1.00 90.19 396 PHE A CA 1
ATOM 2981 C C . PHE A 1 396 ? 37.861 6.290 -36.303 1.00 90.19 396 PHE A C 1
ATOM 2983 O O . PHE A 1 396 ? 36.774 6.801 -36.137 1.00 90.19 396 PHE A O 1
ATOM 2990 N N . GLU A 1 397 ? 38.573 5.674 -35.355 1.00 90.75 397 GLU A N 1
ATOM 2991 C CA . GLU A 1 397 ? 38.335 5.704 -33.892 1.00 90.75 397 GLU A CA 1
ATOM 2992 C C . GLU A 1 397 ? 36.877 5.703 -33.356 1.00 90.75 397 GLU A C 1
ATOM 2994 O O . GLU A 1 397 ? 36.701 5.946 -32.177 1.00 90.75 397 GLU A O 1
ATOM 2999 N N . ASP A 1 398 ? 35.888 5.233 -34.141 1.00 90.62 398 ASP A N 1
ATOM 3000 C CA . ASP A 1 398 ? 34.430 5.307 -33.873 1.00 90.62 398 ASP A CA 1
ATOM 3001 C C . ASP A 1 398 ? 33.905 4.588 -32.591 1.00 90.62 398 ASP A C 1
ATOM 3003 O O . ASP A 1 398 ? 32.697 4.382 -32.454 1.00 90.62 398 ASP A O 1
ATOM 3007 N N . ASP A 1 399 ? 34.786 4.094 -31.720 1.00 90.75 399 ASP A N 1
ATOM 3008 C CA . ASP A 1 399 ? 34.459 3.428 -30.453 1.00 90.75 399 ASP A CA 1
ATOM 3009 C C . ASP A 1 399 ? 34.923 4.255 -29.230 1.00 90.75 399 ASP A C 1
ATOM 3011 O O . ASP A 1 399 ? 34.867 3.739 -28.114 1.00 90.75 399 ASP A O 1
ATOM 3015 N N . ASP A 1 400 ? 35.465 5.468 -29.414 1.00 91.00 400 ASP A N 1
ATOM 3016 C CA . ASP A 1 400 ? 36.087 6.244 -28.333 1.00 91.00 400 ASP A CA 1
ATOM 3017 C C . ASP A 1 400 ? 35.301 7.463 -27.833 1.00 91.00 400 ASP A C 1
ATOM 3019 O O . ASP A 1 400 ? 35.715 8.056 -26.828 1.00 91.00 400 ASP A O 1
ATOM 3023 N N . GLY A 1 401 ? 34.174 7.764 -28.483 1.00 91.25 401 GLY A N 1
ATOM 3024 C CA . GLY A 1 401 ? 33.210 8.768 -28.039 1.00 91.25 401 GLY A CA 1
ATOM 3025 C C . GLY A 1 401 ? 33.575 10.185 -28.447 1.00 91.25 401 GLY A C 1
ATOM 3026 O O . GLY A 1 401 ? 32.928 11.128 -28.034 1.00 91.25 401 GLY A O 1
ATOM 3027 N N . CYS A 1 402 ? 34.637 10.387 -29.231 1.00 93.69 402 CYS A N 1
ATOM 3028 C CA . CYS A 1 402 ? 35.157 11.720 -29.503 1.00 93.69 402 CYS A CA 1
ATOM 3029 C C . CYS A 1 402 ? 34.969 12.148 -30.965 1.00 93.69 402 CYS A C 1
ATOM 3031 O O . CYS A 1 402 ? 35.057 11.363 -31.908 1.00 93.69 402 CYS A O 1
ATOM 3033 N N . PRO A 1 403 ? 34.792 13.453 -31.234 1.00 92.19 403 PRO A N 1
ATOM 3034 C CA . PRO A 1 403 ? 34.633 13.926 -32.596 1.00 92.19 403 PRO A CA 1
ATOM 3035 C C . PRO A 1 403 ? 35.950 13.850 -33.368 1.00 92.19 403 PRO A C 1
ATOM 3037 O O . PRO A 1 403 ? 36.939 14.530 -33.072 1.00 92.19 403 PRO A O 1
ATOM 3040 N N . ASP A 1 404 ? 35.910 13.108 -34.463 1.00 90.94 404 ASP A N 1
ATOM 3041 C CA . ASP A 1 404 ? 37.050 12.900 -35.334 1.00 90.94 404 ASP A CA 1
ATOM 3042 C C . ASP A 1 404 ? 37.166 13.858 -36.522 1.00 90.94 404 ASP A C 1
ATOM 3044 O O . ASP A 1 404 ? 36.203 14.378 -37.099 1.00 90.94 404 ASP A O 1
ATOM 3048 N N . SER A 1 405 ? 38.406 14.026 -36.994 1.00 86.94 405 SER A N 1
ATOM 3049 C CA . SER A 1 405 ? 38.670 14.782 -38.216 1.00 86.94 405 SER A CA 1
ATOM 3050 C C . SER A 1 405 ? 38.307 13.967 -39.464 1.00 86.94 405 SER A C 1
ATOM 3052 O O . SER A 1 405 ? 39.047 13.092 -39.909 1.00 86.94 405 SER A O 1
ATOM 3054 N N . GLY A 1 406 ? 37.180 14.287 -40.095 1.00 86.06 406 GLY A N 1
ATOM 3055 C CA . GLY A 1 406 ? 36.736 13.555 -41.278 1.00 86.06 406 GLY A CA 1
ATOM 3056 C C . GLY A 1 406 ? 35.343 13.953 -41.738 1.00 86.06 406 GLY A C 1
ATOM 3057 O O . GLY A 1 406 ? 34.727 14.875 -41.214 1.00 86.06 406 GLY A O 1
ATOM 3058 N N . LYS A 1 407 ? 34.841 13.279 -42.776 1.00 87.44 407 LYS A N 1
ATOM 3059 C CA . LYS A 1 407 ? 33.424 13.354 -43.150 1.00 87.44 407 LYS A CA 1
ATOM 3060 C C . LYS A 1 407 ? 32.851 11.952 -43.141 1.00 87.44 407 LYS A C 1
ATOM 3062 O O . LYS A 1 407 ? 33.380 11.081 -43.832 1.00 87.44 407 LYS A O 1
ATOM 3067 N N . SER A 1 408 ? 31.741 11.776 -42.432 1.00 91.81 408 SER A N 1
ATOM 3068 C CA . SER A 1 408 ? 30.958 10.551 -42.523 1.00 91.81 408 SER A CA 1
ATOM 3069 C C . SER A 1 408 ? 30.485 10.322 -43.960 1.00 91.81 408 SER A C 1
ATOM 3071 O O . SER A 1 408 ? 30.154 11.257 -44.700 1.00 91.81 408 SER A O 1
ATOM 3073 N N . LYS A 1 409 ? 30.442 9.053 -44.361 1.00 94.31 409 LYS A N 1
ATOM 3074 C CA . LYS A 1 409 ? 29.830 8.604 -45.617 1.00 94.31 409 LYS A CA 1
ATOM 3075 C C . LYS A 1 409 ? 28.327 8.401 -45.464 1.00 94.31 409 LYS A C 1
ATOM 3077 O O . LYS A 1 409 ? 27.661 8.044 -46.438 1.00 94.31 409 LYS A O 1
ATOM 3082 N N . VAL A 1 410 ? 27.806 8.616 -44.262 1.00 93.94 410 VAL A N 1
ATOM 3083 C CA . VAL A 1 410 ? 26.403 8.507 -43.902 1.00 93.94 410 VAL A CA 1
ATOM 3084 C C . VAL A 1 410 ? 25.911 9.878 -43.447 1.00 93.94 410 VAL A C 1
ATOM 3086 O O . VAL A 1 410 ? 26.614 10.625 -42.776 1.00 93.94 410 VAL A O 1
ATOM 3089 N N . GLN A 1 411 ? 24.703 10.243 -43.858 1.00 92.81 411 GLN A N 1
ATOM 3090 C CA . GLN A 1 411 ? 24.024 11.454 -43.416 1.00 92.81 411 GLN A CA 1
ATOM 3091 C C . GLN 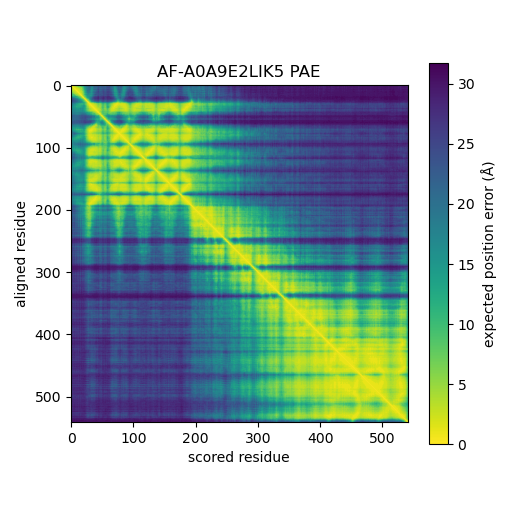A 1 411 ? 22.630 11.092 -42.925 1.00 92.81 411 GLN A C 1
ATOM 3093 O O . GLN A 1 411 ? 21.849 10.464 -43.644 1.00 92.81 411 GLN A O 1
ATOM 3098 N N . MET A 1 412 ? 22.316 11.512 -41.705 1.00 89.31 412 MET A N 1
ATOM 3099 C CA . MET A 1 412 ? 20.983 11.370 -41.141 1.00 89.31 412 MET A CA 1
ATOM 3100 C C . MET A 1 412 ? 20.052 12.439 -41.719 1.00 89.31 412 MET A C 1
ATOM 3102 O O . MET A 1 412 ? 20.291 13.634 -41.569 1.00 89.31 412 MET A O 1
ATOM 3106 N N . GLU A 1 413 ? 18.982 12.010 -42.389 1.00 91.12 413 GLU A N 1
ATOM 3107 C CA . GLU A 1 413 ? 17.888 12.874 -42.841 1.00 91.12 413 GLU A CA 1
ATOM 3108 C C . GLU A 1 413 ? 16.594 12.520 -42.074 1.00 91.12 413 GLU A C 1
ATOM 3110 O O . GLU A 1 413 ? 16.520 11.531 -41.341 1.00 91.12 413 GLU A O 1
ATOM 3115 N N . GLN A 1 414 ? 15.534 13.322 -42.229 1.00 86.00 414 GLN A N 1
ATOM 3116 C CA . GLN A 1 414 ? 14.264 13.084 -41.524 1.00 86.00 414 GLN A CA 1
ATOM 3117 C C . GLN A 1 414 ? 13.633 11.723 -41.868 1.00 86.00 414 GLN A C 1
ATOM 3119 O O . GLN A 1 414 ? 13.125 11.045 -40.979 1.00 86.00 414 GLN A O 1
ATOM 3124 N N . ALA A 1 415 ? 13.686 11.314 -43.140 1.00 92.00 415 ALA A N 1
ATOM 3125 C CA . ALA A 1 415 ? 12.992 10.125 -43.646 1.00 92.00 415 ALA A CA 1
ATOM 3126 C C . ALA A 1 415 ? 13.922 8.970 -44.060 1.00 92.00 415 ALA A C 1
ATOM 3128 O O . ALA A 1 415 ? 13.442 7.893 -44.414 1.00 92.00 415 ALA A O 1
ATOM 3129 N N . GLN A 1 416 ? 15.241 9.168 -44.063 1.00 95.19 416 GLN A N 1
ATOM 3130 C CA . GLN A 1 416 ? 16.189 8.161 -44.544 1.00 95.19 416 GLN A CA 1
ATOM 3131 C C . GLN A 1 416 ? 17.578 8.316 -43.928 1.00 95.19 416 GLN A C 1
ATOM 3133 O O . GLN A 1 416 ? 17.963 9.397 -43.483 1.00 95.19 416 GLN A O 1
ATOM 3138 N N . ILE A 1 417 ? 18.343 7.229 -43.980 1.00 95.81 417 ILE A N 1
ATOM 3139 C CA . ILE A 1 417 ? 19.781 7.217 -43.719 1.00 95.81 417 ILE A CA 1
ATOM 3140 C C . ILE A 1 417 ? 20.474 7.279 -45.078 1.00 95.81 417 ILE A C 1
ATOM 3142 O O . ILE A 1 417 ? 20.518 6.301 -45.831 1.00 95.81 417 ILE A O 1
ATOM 3146 N N . LYS A 1 418 ? 20.972 8.457 -45.439 1.00 96.00 418 LYS A N 1
ATOM 3147 C CA . LYS A 1 418 ? 21.532 8.696 -46.763 1.00 96.00 418 LYS A CA 1
ATOM 3148 C C . LYS A 1 418 ? 22.992 8.288 -46.812 1.00 96.00 418 LYS A C 1
ATOM 3150 O O . LYS A 1 418 ? 23.837 8.877 -46.150 1.00 96.00 418 LYS A O 1
ATOM 3155 N N . ILE A 1 419 ? 23.293 7.322 -47.667 1.00 95.62 419 ILE A N 1
ATOM 3156 C CA . ILE A 1 419 ? 24.669 6.954 -47.996 1.00 95.62 419 ILE A CA 1
ATOM 3157 C C . ILE A 1 419 ? 25.211 7.863 -49.107 1.00 95.62 419 ILE A C 1
ATOM 3159 O O . ILE A 1 419 ? 24.536 8.124 -50.103 1.00 95.62 419 ILE A O 1
ATOM 3163 N N . LEU A 1 420 ? 26.437 8.354 -48.937 1.00 93.56 420 LEU A N 1
ATOM 3164 C CA . LEU A 1 420 ? 27.139 9.207 -49.906 1.00 93.56 420 LEU A CA 1
ATOM 3165 C C . LEU A 1 420 ? 27.955 8.399 -50.923 1.00 93.56 420 LEU A C 1
ATOM 3167 O O . LEU A 1 420 ? 28.392 8.929 -51.945 1.00 93.56 420 LEU A O 1
ATOM 3171 N N . GLU A 1 421 ? 28.137 7.108 -50.651 1.00 92.88 421 GLU A N 1
ATOM 3172 C CA . GLU A 1 421 ? 28.823 6.145 -51.505 1.00 92.88 421 GLU A CA 1
ATOM 3173 C C . GLU A 1 421 ? 27.891 4.985 -51.883 1.00 92.8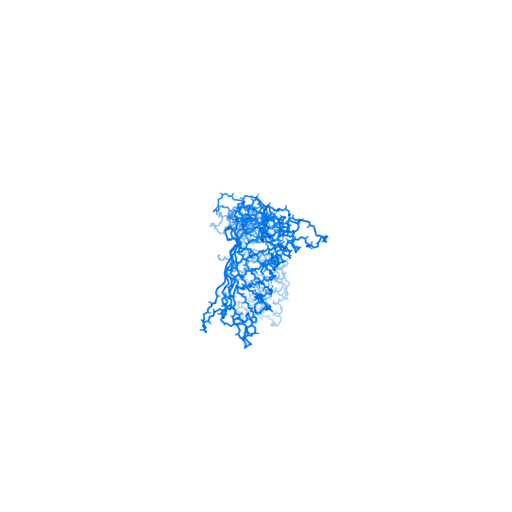8 421 GLU A C 1
ATOM 3175 O O . GLU A 1 421 ? 26.840 4.769 -51.283 1.00 92.88 421 GLU A O 1
ATOM 3180 N N . LYS A 1 422 ? 28.281 4.217 -52.904 1.00 92.25 422 LYS A N 1
ATOM 3181 C CA . LYS A 1 422 ? 27.516 3.067 -53.395 1.00 92.25 422 LYS A CA 1
ATOM 3182 C C . LYS A 1 422 ? 27.933 1.778 -52.681 1.00 92.25 422 LYS A C 1
ATOM 3184 O O . LYS A 1 422 ? 29.119 1.520 -52.484 1.00 92.25 422 LYS A O 1
ATOM 3189 N N . VAL A 1 423 ? 26.955 0.917 -52.391 1.00 96.19 423 VAL A N 1
ATOM 3190 C CA . VAL A 1 423 ? 27.210 -0.477 -51.998 1.00 96.19 423 VAL A CA 1
ATOM 3191 C C . VAL A 1 423 ? 27.499 -1.314 -53.247 1.00 96.19 423 VAL A C 1
ATOM 3193 O O . VAL A 1 423 ? 26.667 -1.412 -54.153 1.00 96.19 423 VAL A O 1
ATOM 3196 N N . PHE A 1 424 ? 28.687 -1.909 -53.301 1.00 94.75 424 PHE A N 1
ATOM 3197 C CA . PHE A 1 424 ? 29.165 -2.742 -54.393 1.00 94.75 424 PHE A CA 1
ATOM 3198 C C . PHE A 1 424 ? 28.925 -4.221 -54.093 1.00 94.75 424 PHE A C 1
ATOM 3200 O O . PHE A 1 424 ? 29.116 -4.692 -52.971 1.00 94.75 424 PHE A O 1
ATOM 3207 N N . PHE A 1 425 ? 28.537 -4.954 -55.132 1.00 94.75 425 PHE A N 1
ATOM 3208 C CA . PHE A 1 425 ? 28.318 -6.393 -55.094 1.00 94.75 425 PHE A CA 1
ATOM 3209 C C . PHE A 1 425 ? 29.110 -7.059 -56.213 1.00 94.75 425 PHE A C 1
ATOM 3211 O O . PHE A 1 425 ? 29.320 -6.446 -57.264 1.00 94.75 425 PHE A O 1
ATOM 3218 N N . GLU A 1 426 ? 29.476 -8.322 -56.015 1.00 93.44 426 GLU A N 1
ATOM 3219 C CA . GLU A 1 426 ? 30.022 -9.153 -57.085 1.00 93.44 426 GLU A CA 1
ATOM 3220 C C . GLU A 1 426 ? 29.040 -9.260 -58.263 1.00 93.44 426 GLU A C 1
ATOM 3222 O O . GLU A 1 426 ? 27.813 -9.119 -58.128 1.00 93.44 426 GLU A O 1
ATOM 3227 N N . ASN A 1 427 ? 29.593 -9.461 -59.459 1.00 86.31 427 ASN A N 1
ATOM 3228 C CA . ASN A 1 427 ? 28.818 -9.412 -60.693 1.00 86.31 427 ASN A CA 1
ATOM 3229 C C . ASN A 1 427 ? 27.683 -10.448 -60.678 1.00 86.31 427 ASN A C 1
ATOM 3231 O O . ASN A 1 427 ? 27.933 -11.634 -60.509 1.00 86.31 427 ASN A O 1
ATOM 3235 N N . ASN A 1 428 ? 26.442 -10.001 -60.909 1.00 83.88 428 ASN A N 1
ATOM 3236 C CA . ASN A 1 428 ? 25.230 -10.833 -60.862 1.00 83.88 428 ASN A CA 1
ATOM 3237 C C . ASN A 1 428 ? 24.981 -11.579 -59.537 1.00 83.88 428 ASN A C 1
ATOM 3239 O O . ASN A 1 428 ? 24.135 -12.470 -59.478 1.00 83.88 428 ASN A O 1
ATOM 3243 N N . GLU A 1 429 ? 25.644 -11.174 -58.455 1.00 91.56 429 GLU A N 1
ATOM 3244 C CA . GLU A 1 429 ? 25.534 -11.816 -57.150 1.00 91.56 429 GLU A CA 1
ATOM 3245 C C . GLU A 1 429 ? 25.079 -10.833 -56.061 1.00 91.56 429 GLU A C 1
ATOM 3247 O O . GLU A 1 429 ? 24.961 -9.616 -56.267 1.00 91.56 429 GLU A O 1
ATOM 3252 N N . ALA A 1 430 ? 24.773 -11.391 -54.888 1.00 94.38 430 ALA A N 1
ATOM 3253 C CA . ALA A 1 430 ? 24.451 -10.658 -53.664 1.00 94.38 430 ALA A CA 1
ATOM 3254 C C . ALA A 1 430 ? 25.600 -10.696 -52.639 1.00 94.38 430 ALA A C 1
ATOM 3256 O O . ALA A 1 430 ? 25.391 -10.408 -51.464 1.00 94.38 430 ALA A O 1
ATOM 3257 N N . VAL A 1 431 ? 26.810 -11.048 -53.081 1.00 96.44 431 VAL A N 1
ATOM 3258 C CA . VAL A 1 431 ? 28.026 -10.995 -52.264 1.00 96.44 431 VAL A CA 1
ATOM 3259 C C . VAL A 1 431 ? 28.509 -9.547 -52.216 1.00 96.44 431 VAL A C 1
ATOM 3261 O O . VAL A 1 431 ? 28.787 -8.959 -53.258 1.00 96.44 431 VAL A O 1
ATOM 3264 N N . ILE A 1 432 ? 28.560 -8.958 -51.019 1.00 97.62 432 ILE A N 1
ATOM 3265 C CA . ILE A 1 432 ? 29.012 -7.575 -50.805 1.00 97.62 432 ILE A CA 1
ATOM 3266 C C . ILE A 1 432 ? 30.531 -7.516 -50.973 1.00 97.62 432 ILE A C 1
ATOM 3268 O O . ILE A 1 432 ? 31.256 -8.308 -50.371 1.00 97.62 432 ILE A O 1
ATOM 3272 N N . MET A 1 433 ? 31.016 -6.558 -51.762 1.00 97.12 433 MET A N 1
ATOM 3273 C CA . MET A 1 433 ? 32.450 -6.378 -51.978 1.00 97.12 433 MET A CA 1
ATOM 3274 C C . MET A 1 433 ? 33.123 -5.703 -50.768 1.00 97.12 433 MET A C 1
ATOM 3276 O O . MET A 1 433 ? 32.540 -4.780 -50.191 1.00 97.12 433 MET A O 1
ATOM 3280 N N . PRO A 1 434 ? 34.386 -6.048 -50.438 1.00 96.88 434 PRO A N 1
ATOM 3281 C CA . PRO A 1 434 ? 35.096 -5.474 -49.290 1.00 96.88 434 PRO A CA 1
ATOM 3282 C C . PRO A 1 434 ? 35.184 -3.943 -49.272 1.00 96.88 434 PRO A C 1
ATOM 3284 O O . PRO A 1 434 ? 35.171 -3.336 -48.205 1.00 96.88 434 PRO A O 1
ATOM 3287 N N . VAL A 1 435 ? 35.211 -3.304 -50.448 1.00 95.44 435 VAL A N 1
ATOM 3288 C CA . VAL A 1 435 ? 35.221 -1.836 -50.584 1.00 95.44 435 VAL A CA 1
ATOM 3289 C C . VAL A 1 435 ? 34.013 -1.163 -49.912 1.00 95.44 435 VAL A C 1
ATOM 3291 O O . VAL A 1 435 ? 34.101 -0.009 -49.509 1.00 95.44 435 VAL A O 1
ATOM 3294 N N . SER A 1 436 ? 32.898 -1.880 -49.744 1.00 96.69 436 SER A N 1
ATOM 3295 C CA . SER A 1 436 ? 31.679 -1.359 -49.119 1.00 96.69 436 SER A CA 1
ATOM 3296 C C . SER A 1 436 ? 31.585 -1.614 -47.617 1.00 96.69 436 SER A C 1
ATOM 3298 O O . SER A 1 436 ? 30.665 -1.100 -46.988 1.00 96.69 436 SER A O 1
ATOM 3300 N N . PHE A 1 437 ? 32.510 -2.371 -47.018 1.00 95.31 437 PHE A N 1
ATOM 3301 C CA . PHE A 1 437 ? 32.431 -2.710 -45.594 1.00 95.31 437 PHE A CA 1
ATOM 3302 C C . PHE A 1 437 ? 32.557 -1.486 -44.693 1.00 95.31 437 PHE A C 1
ATOM 3304 O O . PHE A 1 437 ? 31.790 -1.366 -43.749 1.00 95.31 437 PHE A O 1
ATOM 3311 N N . ASN A 1 438 ? 33.457 -0.551 -45.006 1.00 94.00 438 ASN A N 1
ATOM 3312 C CA . ASN A 1 438 ? 33.609 0.683 -44.230 1.00 94.00 438 ASN A CA 1
ATOM 3313 C C . ASN A 1 438 ? 32.321 1.533 -44.247 1.00 94.00 438 ASN A C 1
ATOM 3315 O O . ASN A 1 438 ? 31.845 1.919 -43.187 1.00 94.00 438 ASN A O 1
ATOM 3319 N N . LEU A 1 439 ? 31.687 1.714 -45.414 1.00 96.12 439 LEU A N 1
ATOM 3320 C CA . LEU A 1 439 ? 30.386 2.388 -45.518 1.00 96.12 439 LEU A CA 1
ATOM 3321 C C . LEU A 1 439 ? 29.304 1.676 -44.690 1.00 96.12 439 LEU A C 1
ATOM 3323 O O . LEU A 1 439 ? 28.562 2.315 -43.954 1.00 96.12 439 LEU A O 1
ATOM 3327 N N . LEU A 1 440 ? 29.197 0.351 -44.814 1.00 97.19 440 LEU A N 1
ATOM 3328 C CA . LEU A 1 440 ? 28.170 -0.415 -44.105 1.00 97.19 440 LEU A CA 1
ATOM 3329 C C . LEU A 1 440 ? 28.415 -0.489 -42.592 1.00 97.19 440 LEU A C 1
ATOM 3331 O O . LEU A 1 440 ? 27.452 -0.600 -41.841 1.00 97.19 440 LEU A O 1
ATOM 3335 N N . ASN A 1 441 ? 29.670 -0.412 -42.142 1.00 95.50 441 ASN A N 1
ATOM 3336 C CA . ASN A 1 441 ? 29.996 -0.290 -40.721 1.00 95.50 441 ASN A CA 1
ATOM 3337 C C . ASN A 1 441 ? 29.504 1.045 -40.171 1.00 95.50 441 ASN A C 1
ATOM 3339 O O . ASN A 1 441 ? 28.838 1.040 -39.146 1.00 95.50 441 ASN A O 1
ATOM 3343 N N . GLN A 1 442 ? 29.735 2.149 -40.890 1.00 95.56 442 GLN A N 1
ATOM 3344 C CA . GLN A 1 442 ? 29.202 3.451 -40.488 1.00 95.56 442 GLN A CA 1
ATOM 3345 C C . GLN A 1 442 ? 27.674 3.422 -40.411 1.00 95.56 442 GLN A C 1
ATOM 3347 O O . GLN A 1 442 ? 27.113 3.863 -39.422 1.00 95.56 442 GLN A O 1
ATOM 3352 N N . VAL A 1 443 ? 26.985 2.810 -41.385 1.00 96.62 443 VAL A N 1
ATOM 3353 C CA . VAL A 1 443 ? 25.519 2.644 -41.309 1.00 96.62 443 VAL A CA 1
ATOM 3354 C C . VAL A 1 443 ? 25.105 1.849 -40.063 1.00 96.62 443 VAL A C 1
ATOM 3356 O O . VAL A 1 443 ? 24.124 2.204 -39.413 1.00 96.62 443 VAL A O 1
ATOM 3359 N N . ALA A 1 444 ? 25.831 0.779 -39.720 1.00 96.12 444 ALA A N 1
ATOM 3360 C CA . ALA A 1 444 ? 25.543 -0.024 -38.533 1.00 96.12 444 ALA A CA 1
ATOM 3361 C C . ALA A 1 444 ? 25.741 0.772 -37.234 1.00 96.12 444 ALA A C 1
ATOM 3363 O O . ALA A 1 444 ? 24.864 0.740 -36.374 1.00 96.12 444 ALA A O 1
ATOM 3364 N N . LEU A 1 445 ? 26.850 1.506 -37.118 1.00 93.44 445 LEU A N 1
ATOM 3365 C CA . LEU A 1 445 ? 27.144 2.362 -35.970 1.00 93.44 445 LEU A CA 1
ATOM 3366 C C . LEU A 1 445 ? 26.122 3.495 -35.850 1.00 93.44 445 LEU A C 1
ATOM 3368 O O . LEU A 1 445 ? 25.536 3.657 -34.789 1.00 93.44 445 LEU A O 1
ATOM 3372 N N . THR A 1 446 ? 25.774 4.174 -36.949 1.00 93.56 446 THR A N 1
ATOM 3373 C CA . THR A 1 446 ? 24.732 5.214 -36.948 1.00 93.56 446 THR A CA 1
ATOM 3374 C C . THR A 1 446 ? 23.388 4.670 -36.461 1.00 93.56 446 THR A C 1
ATOM 3376 O O . THR A 1 446 ? 22.671 5.347 -35.733 1.00 93.56 446 THR A O 1
ATOM 3379 N N . LEU A 1 447 ? 23.027 3.435 -36.823 1.00 94.25 447 LEU A N 1
ATOM 3380 C CA . LEU A 1 447 ? 21.812 2.797 -36.309 1.00 94.25 447 LEU A CA 1
ATOM 3381 C C . LEU A 1 447 ? 21.902 2.499 -34.806 1.00 94.25 447 LEU A C 1
ATOM 3383 O O . LEU A 1 447 ? 20.899 2.665 -34.110 1.00 94.25 447 LEU A O 1
ATOM 3387 N N . LYS A 1 448 ? 23.061 2.055 -34.303 1.00 91.25 448 LYS A N 1
ATOM 3388 C CA . LYS A 1 448 ? 23.287 1.812 -32.868 1.00 91.25 448 LYS A CA 1
ATOM 3389 C C . LYS A 1 448 ? 23.181 3.111 -32.062 1.00 91.25 448 LYS A C 1
ATOM 3391 O O . LYS A 1 448 ? 22.361 3.146 -31.157 1.00 91.25 448 LYS A O 1
ATOM 3396 N N . ALA A 1 449 ? 23.871 4.158 -32.512 1.00 89.38 449 ALA A N 1
ATOM 3397 C CA . ALA A 1 449 ? 23.858 5.521 -31.974 1.00 89.38 449 ALA A CA 1
ATOM 3398 C C . ALA A 1 449 ? 22.490 6.215 -32.006 1.00 89.38 449 ALA A C 1
ATOM 3400 O O . ALA A 1 449 ? 22.299 7.291 -31.460 1.00 89.38 449 ALA A O 1
ATOM 3401 N N . ASN A 1 450 ? 21.519 5.642 -32.719 1.00 90.31 450 ASN A N 1
ATOM 3402 C CA . ASN A 1 450 ? 20.190 6.220 -32.846 1.00 90.31 450 ASN A CA 1
ATOM 3403 C C . ASN A 1 450 ? 19.117 5.189 -32.462 1.00 90.31 450 ASN A C 1
ATOM 3405 O O . ASN A 1 450 ? 18.382 4.718 -33.345 1.00 90.31 450 ASN A O 1
ATOM 3409 N N . PRO A 1 451 ? 19.003 4.802 -31.175 1.00 90.44 451 PRO A N 1
ATOM 3410 C CA . PRO A 1 451 ? 18.038 3.803 -30.703 1.00 90.44 451 PRO A CA 1
ATOM 3411 C C . PRO A 1 451 ? 16.574 4.202 -30.958 1.00 90.44 451 PRO A C 1
ATOM 3413 O O . PRO A 1 451 ? 15.724 3.333 -31.167 1.00 90.44 451 PRO A O 1
ATOM 3416 N N . GLN A 1 452 ? 16.281 5.500 -31.069 1.00 89.88 452 GLN A N 1
ATOM 3417 C CA . GLN A 1 452 ? 14.973 6.047 -31.435 1.00 89.88 452 GLN A CA 1
ATOM 3418 C C . GLN A 1 452 ? 14.500 5.639 -32.840 1.00 89.88 452 GLN A C 1
ATOM 3420 O O . GLN A 1 452 ? 13.307 5.726 -33.134 1.00 89.88 452 GLN A O 1
ATOM 3425 N N . LEU A 1 453 ? 15.388 5.176 -33.729 1.00 92.75 453 LEU A N 1
ATOM 3426 C CA . LEU A 1 453 ? 15.003 4.606 -35.025 1.00 92.75 453 LEU A CA 1
ATOM 3427 C C . LEU A 1 453 ? 14.511 3.168 -34.833 1.00 92.75 453 LEU A C 1
ATOM 3429 O O . LEU A 1 453 ? 15.291 2.212 -34.874 1.00 92.75 453 LEU A O 1
ATOM 3433 N N . LEU A 1 454 ? 13.206 3.022 -34.629 1.00 94.69 454 LEU A N 1
ATOM 3434 C CA . LEU A 1 454 ? 12.579 1.745 -34.293 1.00 94.69 454 LEU A CA 1
ATOM 3435 C C . LEU A 1 454 ? 12.555 0.768 -35.473 1.00 94.69 454 LEU A C 1
ATOM 3437 O O . LEU A 1 454 ? 12.725 -0.431 -35.269 1.00 94.69 454 LEU A O 1
ATOM 3441 N N . LEU A 1 455 ? 12.364 1.264 -36.702 1.00 96.88 455 LEU A N 1
ATOM 3442 C CA . LEU A 1 455 ? 12.307 0.418 -37.896 1.00 96.88 455 LEU A CA 1
ATOM 3443 C C . LEU A 1 455 ? 12.867 1.124 -39.134 1.00 96.88 455 LEU A C 1
ATOM 3445 O O . LEU A 1 455 ? 12.377 2.182 -39.536 1.00 96.88 455 LEU A O 1
ATOM 3449 N N . VAL A 1 456 ? 13.849 0.491 -39.779 1.00 98.06 456 VAL A N 1
ATOM 3450 C CA . VAL A 1 456 ? 14.477 0.942 -41.026 1.00 98.06 456 VAL A CA 1
ATOM 3451 C C . VAL A 1 456 ? 14.324 -0.118 -42.118 1.00 98.06 456 VAL A C 1
ATOM 3453 O O . VAL A 1 456 ? 14.616 -1.302 -41.935 1.00 98.06 456 VAL A O 1
ATOM 3456 N N . GLU A 1 457 ? 13.864 0.320 -43.284 1.00 98.25 457 GLU A N 1
ATOM 3457 C CA . GLU A 1 457 ? 13.731 -0.481 -44.491 1.00 98.25 457 GLU A CA 1
ATOM 3458 C C . GLU A 1 457 ? 15.004 -0.412 -45.339 1.00 98.25 457 GLU A C 1
ATOM 3460 O O . GLU A 1 457 ? 15.346 0.633 -45.889 1.00 98.25 457 GLU A O 1
ATOM 3465 N N . VAL A 1 458 ? 15.675 -1.551 -45.494 1.00 98.44 458 VAL A N 1
ATOM 3466 C CA . VAL A 1 458 ? 16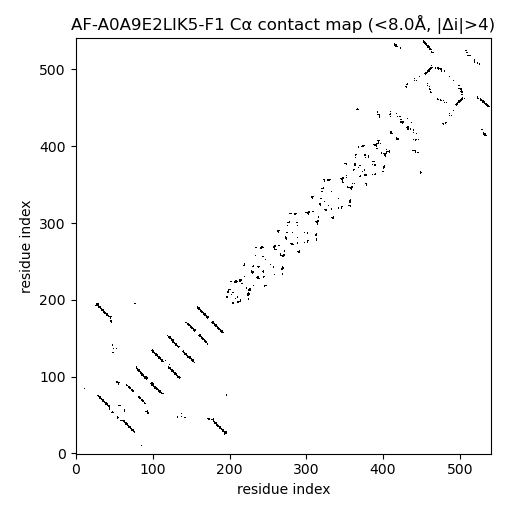.784 -1.749 -46.430 1.00 98.44 458 VAL A CA 1
ATOM 3467 C C . VAL A 1 458 ? 16.198 -2.088 -47.798 1.00 98.44 458 VAL A C 1
ATOM 3469 O O . VAL A 1 458 ? 15.679 -3.189 -48.003 1.00 98.44 458 VAL A O 1
ATOM 3472 N N . GLN A 1 459 ? 16.273 -1.153 -48.739 1.00 97.75 459 GLN A N 1
ATOM 3473 C CA . GLN A 1 459 ? 15.707 -1.295 -50.076 1.00 97.75 459 GLN A CA 1
ATOM 3474 C C . GLN A 1 459 ? 16.752 -1.764 -51.085 1.00 97.75 459 GLN A C 1
ATOM 3476 O O . GLN A 1 459 ? 17.819 -1.168 -51.201 1.00 97.75 459 GLN A O 1
ATOM 3481 N N . GLY A 1 460 ? 16.429 -2.795 -51.863 1.00 96.81 460 GLY A N 1
ATOM 3482 C CA . GLY A 1 460 ? 17.212 -3.224 -53.021 1.00 96.81 460 GLY A CA 1
ATOM 3483 C C . GLY A 1 460 ? 16.583 -2.769 -54.336 1.00 96.81 460 GLY A C 1
ATOM 3484 O O . GLY A 1 460 ? 15.404 -3.033 -54.580 1.00 96.81 460 GLY A O 1
ATOM 3485 N N . HIS A 1 461 ? 17.390 -2.167 -55.212 1.00 95.25 461 HIS A N 1
ATOM 3486 C CA . HIS A 1 461 ? 16.975 -1.712 -56.544 1.00 95.25 461 HIS A CA 1
ATOM 3487 C C . HIS A 1 461 ? 17.893 -2.272 -57.642 1.00 95.25 461 HIS A C 1
ATOM 3489 O O . HIS A 1 461 ? 19.096 -2.468 -57.442 1.00 95.25 461 HIS A O 1
ATOM 3495 N N . ALA A 1 462 ? 17.327 -2.525 -58.818 1.00 91.69 462 ALA A N 1
ATOM 3496 C CA . ALA A 1 462 ? 17.992 -3.063 -60.000 1.00 91.69 462 ALA A CA 1
ATOM 3497 C C . ALA A 1 462 ? 17.811 -2.137 -61.218 1.00 91.69 462 ALA A C 1
ATOM 3499 O O . ALA A 1 462 ? 16.969 -1.240 -61.224 1.00 91.69 462 ALA A O 1
ATOM 3500 N N . GLY A 1 463 ? 18.640 -2.346 -62.244 1.00 88.50 463 GLY A N 1
ATOM 3501 C CA . GLY A 1 463 ? 18.507 -1.669 -63.536 1.00 88.50 463 GLY A CA 1
ATOM 3502 C C . GLY A 1 463 ? 17.420 -2.308 -64.401 1.00 88.50 463 GLY A C 1
ATOM 3503 O O . GLY A 1 463 ? 16.893 -3.371 -64.072 1.00 88.50 463 GLY A O 1
ATOM 3504 N N . THR A 1 464 ? 17.097 -1.666 -65.523 1.00 86.75 464 THR A N 1
ATOM 3505 C CA . THR A 1 464 ? 16.089 -2.178 -66.476 1.00 86.75 464 THR A CA 1
ATOM 3506 C C . THR A 1 464 ? 16.622 -3.255 -67.429 1.00 86.75 464 THR A C 1
ATOM 3508 O O . THR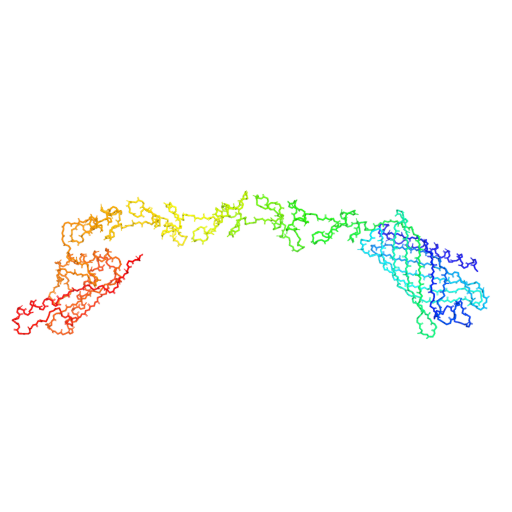 A 1 464 ? 15.872 -3.823 -68.221 1.00 86.75 464 THR A O 1
ATOM 3511 N N . ASP A 1 465 ? 17.922 -3.539 -67.390 1.00 82.31 465 ASP A N 1
ATOM 3512 C CA . ASP A 1 465 ? 18.554 -4.565 -68.204 1.00 82.31 465 ASP A CA 1
ATOM 3513 C C . ASP A 1 465 ? 18.382 -5.965 -67.595 1.00 82.31 465 ASP A C 1
ATOM 3515 O O . ASP A 1 465 ? 18.671 -6.191 -66.423 1.00 82.31 465 ASP A O 1
ATOM 3519 N N . GLY A 1 466 ? 17.945 -6.925 -68.414 1.00 81.94 466 GLY A N 1
ATOM 3520 C CA . GLY A 1 466 ? 17.704 -8.310 -67.995 1.00 81.94 466 GLY A CA 1
ATOM 3521 C C . GLY A 1 466 ? 16.220 -8.646 -67.829 1.00 81.94 466 GLY A C 1
ATOM 3522 O O . GLY A 1 466 ? 15.348 -7.878 -68.225 1.00 81.94 466 GLY A O 1
ATOM 3523 N N . GLU A 1 467 ? 15.943 -9.836 -67.297 1.00 88.31 467 GLU A N 1
ATOM 3524 C CA . GLU A 1 467 ? 14.582 -10.311 -67.024 1.00 88.31 467 GLU A CA 1
ATOM 3525 C C . GLU A 1 467 ? 14.060 -9.735 -65.697 1.00 88.31 467 GLU A C 1
ATOM 3527 O O . GLU A 1 467 ? 14.799 -9.644 -64.716 1.00 88.31 467 GLU A O 1
ATOM 3532 N N . GLU A 1 468 ? 12.782 -9.355 -65.659 1.00 88.25 468 GLU A N 1
ATOM 3533 C CA . GLU A 1 468 ? 12.151 -8.717 -64.496 1.00 88.25 468 GLU A CA 1
ATOM 3534 C C . GLU A 1 468 ? 12.176 -9.598 -63.246 1.00 88.25 468 GLU A C 1
ATOM 3536 O O . GLU A 1 468 ? 12.723 -9.183 -62.226 1.00 88.25 468 GLU A O 1
ATOM 3541 N N . ASP A 1 469 ? 11.716 -10.847 -63.350 1.00 90.56 469 ASP A N 1
ATOM 3542 C CA . ASP A 1 469 ? 11.724 -11.804 -62.234 1.00 90.56 469 ASP A CA 1
ATOM 3543 C C . ASP A 1 469 ? 13.146 -12.065 -61.700 1.00 90.56 469 ASP A C 1
ATOM 3545 O O . ASP A 1 469 ? 13.368 -12.217 -60.495 1.00 90.56 469 ASP A O 1
ATOM 3549 N N . TYR A 1 470 ? 14.148 -12.053 -62.585 1.00 89.81 470 TYR A N 1
ATOM 3550 C CA . TYR A 1 470 ? 15.549 -12.160 -62.186 1.00 89.81 470 TYR A CA 1
ATOM 3551 C C . TYR A 1 470 ? 16.010 -10.930 -61.387 1.00 89.81 470 TYR A C 1
ATOM 3553 O O . TYR A 1 470 ? 16.626 -11.077 -60.327 1.00 89.81 470 TYR A O 1
ATOM 3561 N N . ASN A 1 471 ? 15.700 -9.724 -61.867 1.00 89.88 471 ASN A N 1
ATOM 3562 C CA . ASN A 1 471 ? 16.072 -8.464 -61.221 1.00 89.88 471 ASN A CA 1
ATOM 3563 C C . ASN A 1 471 ? 15.362 -8.264 -59.871 1.00 89.88 471 ASN A C 1
ATOM 3565 O O . ASN A 1 471 ? 15.984 -7.785 -58.914 1.00 89.88 471 ASN A O 1
ATOM 3569 N N . ASP A 1 472 ? 14.111 -8.702 -59.748 1.00 92.19 472 ASP A N 1
ATOM 3570 C CA . ASP A 1 472 ? 13.375 -8.727 -58.481 1.00 92.19 472 ASP A CA 1
ATOM 3571 C C . ASP A 1 472 ? 14.035 -9.670 -57.473 1.00 92.19 472 ASP A C 1
ATOM 3573 O O . ASP A 1 472 ? 14.369 -9.268 -56.357 1.00 92.19 472 ASP A O 1
ATOM 3577 N N . LYS A 1 473 ? 14.335 -10.911 -57.874 1.00 94.12 473 LYS A N 1
ATOM 3578 C CA . LYS A 1 473 ? 15.025 -11.876 -57.003 1.00 94.12 473 LYS A CA 1
ATOM 3579 C C . LYS A 1 473 ? 16.421 -11.404 -56.603 1.00 94.12 473 LYS A C 1
ATOM 3581 O O . LYS A 1 473 ? 16.834 -11.607 -55.459 1.00 94.12 473 LYS A O 1
ATOM 3586 N N . LEU A 1 474 ? 17.170 -10.795 -57.521 1.00 93.31 474 LEU A N 1
ATOM 3587 C CA . LEU A 1 474 ? 18.518 -10.298 -57.244 1.00 93.31 474 LEU A CA 1
ATOM 3588 C C . LEU A 1 474 ? 18.490 -9.109 -56.278 1.00 93.31 474 LEU A C 1
ATOM 3590 O O . LEU A 1 474 ? 19.267 -9.080 -55.323 1.00 93.31 474 LEU A O 1
ATOM 3594 N N . SER A 1 475 ? 17.582 -8.155 -56.488 1.00 95.12 475 SER A N 1
ATOM 3595 C CA . SER A 1 475 ? 17.413 -7.014 -55.582 1.00 95.12 475 SER A CA 1
ATOM 3596 C C . SER A 1 475 ? 16.951 -7.454 -54.186 1.00 95.12 475 SER A C 1
ATOM 3598 O O . SER A 1 475 ? 17.507 -6.975 -53.197 1.00 95.12 475 SER A O 1
ATOM 3600 N N . ALA A 1 476 ? 16.066 -8.455 -54.088 1.00 96.31 476 ALA A N 1
ATOM 3601 C CA . ALA A 1 476 ? 15.688 -9.098 -52.825 1.00 96.31 476 ALA A CA 1
ATOM 3602 C C . ALA A 1 476 ? 16.883 -9.723 -52.098 1.00 96.31 476 ALA A C 1
ATOM 3604 O O . ALA A 1 476 ? 17.074 -9.504 -50.899 1.00 96.31 476 ALA A O 1
ATOM 3605 N N . LYS A 1 477 ? 17.719 -10.486 -52.812 1.00 97.06 477 LYS A N 1
ATOM 3606 C CA . LYS A 1 477 ? 18.921 -11.101 -52.230 1.00 97.06 477 LYS A CA 1
ATOM 3607 C C . LYS A 1 477 ? 19.914 -10.049 -51.737 1.00 97.06 477 LYS A C 1
ATOM 3609 O O . LYS A 1 477 ? 20.465 -10.210 -50.656 1.00 97.06 477 LYS A O 1
ATOM 3614 N N . ARG A 1 478 ? 20.116 -8.964 -52.491 1.00 97.44 478 ARG A N 1
ATOM 3615 C CA . ARG A 1 478 ? 21.028 -7.867 -52.123 1.00 97.44 478 ARG A CA 1
ATOM 3616 C C . ARG A 1 478 ? 20.550 -7.090 -50.901 1.00 97.44 478 ARG A C 1
ATOM 3618 O O . ARG A 1 478 ? 21.344 -6.867 -49.993 1.00 97.44 478 ARG A O 1
ATOM 3625 N N . ALA A 1 479 ? 19.263 -6.746 -50.841 1.00 98.06 479 ALA A N 1
ATOM 3626 C CA . ALA A 1 479 ? 18.674 -6.101 -49.668 1.00 98.06 479 ALA A CA 1
ATOM 3627 C C . ALA A 1 479 ? 18.839 -6.970 -48.411 1.00 98.06 479 ALA A C 1
ATOM 3629 O O . ALA A 1 479 ? 19.275 -6.489 -47.366 1.00 98.06 479 ALA A O 1
ATOM 3630 N N . ASN A 1 480 ? 18.575 -8.276 -48.531 1.00 98.00 480 ASN A N 1
ATOM 3631 C CA . ASN A 1 480 ? 18.771 -9.222 -47.435 1.00 98.00 480 ASN A CA 1
ATOM 3632 C C . ASN A 1 480 ? 20.246 -9.396 -47.047 1.00 98.00 480 ASN A C 1
ATOM 3634 O O . ASN A 1 480 ? 20.537 -9.493 -45.859 1.00 98.00 480 ASN A O 1
ATOM 3638 N N . ALA A 1 481 ? 21.175 -9.399 -48.006 1.00 98.25 481 ALA A N 1
ATOM 3639 C CA . ALA A 1 481 ? 22.608 -9.477 -47.723 1.00 98.25 481 ALA A CA 1
ATOM 3640 C C . ALA A 1 481 ? 23.092 -8.260 -46.923 1.00 98.25 481 ALA A C 1
ATOM 3642 O O . ALA A 1 481 ? 23.814 -8.421 -45.942 1.00 98.25 481 ALA A O 1
ATOM 3643 N N . VAL A 1 482 ? 22.646 -7.054 -47.292 1.00 98.44 482 VAL A N 1
ATOM 3644 C CA . VAL A 1 482 ? 22.953 -5.827 -46.541 1.00 98.44 482 VAL A CA 1
ATOM 3645 C C . VAL A 1 482 ? 22.324 -5.869 -45.152 1.00 98.44 482 VAL A C 1
ATOM 3647 O O . VAL A 1 482 ? 23.025 -5.647 -44.171 1.00 98.44 482 VAL A O 1
ATOM 3650 N N . ARG A 1 483 ? 21.039 -6.230 -45.040 1.00 98.31 483 ARG A N 1
ATOM 3651 C CA . ARG A 1 483 ? 20.377 -6.419 -43.740 1.00 98.31 483 ARG A CA 1
ATOM 3652 C C . ARG A 1 483 ? 21.155 -7.394 -42.853 1.00 98.31 483 ARG A C 1
ATOM 3654 O O . ARG A 1 483 ? 21.396 -7.093 -41.690 1.00 98.31 483 ARG A O 1
ATOM 3661 N N . GLN A 1 484 ? 21.567 -8.539 -43.393 1.00 98.44 484 GLN A N 1
ATOM 3662 C CA . GLN A 1 484 ? 22.322 -9.537 -42.639 1.00 98.44 484 GLN A CA 1
ATOM 3663 C C . GLN A 1 484 ? 23.703 -9.022 -42.226 1.00 98.44 484 GLN A C 1
ATOM 3665 O O . GLN A 1 484 ? 24.145 -9.304 -41.116 1.00 98.44 484 GLN A O 1
ATOM 3670 N N . TYR A 1 485 ? 24.371 -8.248 -43.085 1.00 98.38 485 TYR A N 1
ATOM 3671 C CA . TYR A 1 485 ? 25.634 -7.603 -42.740 1.00 98.38 485 TYR A CA 1
ATOM 3672 C C . TYR A 1 485 ? 25.473 -6.670 -41.533 1.00 98.38 485 TYR A C 1
ATOM 3674 O O . TYR A 1 485 ? 26.250 -6.770 -40.589 1.00 98.38 485 TYR A O 1
ATOM 3682 N N . LEU A 1 486 ? 24.442 -5.817 -41.530 1.00 98.38 486 LEU A N 1
ATOM 3683 C CA . LEU A 1 486 ? 24.162 -4.902 -40.416 1.00 98.38 486 LEU A CA 1
ATOM 3684 C C . LEU A 1 486 ? 23.828 -5.653 -39.119 1.00 98.38 486 LEU A C 1
ATOM 3686 O O . LEU A 1 486 ? 24.325 -5.291 -38.056 1.00 98.38 486 LEU A O 1
ATOM 3690 N N . ILE A 1 487 ? 23.057 -6.741 -39.209 1.00 98.06 487 ILE A N 1
ATOM 3691 C CA . ILE A 1 487 ? 22.763 -7.613 -38.060 1.00 98.06 487 ILE A CA 1
ATOM 3692 C C . ILE A 1 487 ? 24.048 -8.211 -37.481 1.00 98.06 487 ILE A C 1
ATOM 3694 O O . ILE A 1 487 ? 24.259 -8.177 -36.273 1.00 98.06 487 ILE A O 1
ATOM 3698 N N . ASN A 1 488 ? 24.947 -8.701 -38.338 1.00 97.50 488 ASN A N 1
ATOM 3699 C CA . ASN A 1 488 ? 26.234 -9.253 -37.907 1.00 97.50 488 ASN A CA 1
ATOM 3700 C C . ASN A 1 488 ? 27.164 -8.192 -37.285 1.00 97.50 488 ASN A C 1
ATOM 3702 O O . ASN A 1 488 ? 28.148 -8.552 -36.645 1.00 97.50 488 ASN A O 1
ATOM 3706 N N . ARG A 1 489 ? 26.870 -6.900 -37.477 1.00 96.06 489 ARG A N 1
ATOM 3707 C CA . ARG A 1 489 ? 27.549 -5.763 -36.837 1.00 96.06 489 ARG A CA 1
ATOM 3708 C C . ARG A 1 489 ? 26.833 -5.251 -35.583 1.00 96.06 489 ARG A C 1
ATOM 3710 O O . ARG A 1 489 ? 27.208 -4.208 -35.064 1.00 96.06 489 ARG A O 1
ATOM 3717 N N . GLY A 1 490 ? 25.836 -5.982 -35.086 1.00 95.06 490 GLY A N 1
ATOM 3718 C CA . GLY A 1 490 ? 25.179 -5.701 -33.810 1.00 95.06 490 GLY A CA 1
ATOM 3719 C C . GLY A 1 490 ? 23.873 -4.915 -33.915 1.00 95.06 490 GLY A C 1
ATOM 3720 O O . GLY A 1 490 ? 23.270 -4.621 -32.888 1.00 95.06 490 GLY A O 1
ATOM 3721 N N . VAL A 1 491 ? 23.380 -4.599 -35.119 1.00 96.88 491 VAL A N 1
ATOM 3722 C CA . VAL A 1 491 ? 22.053 -3.980 -35.253 1.00 96.88 491 VAL A CA 1
ATOM 3723 C C . VAL A 1 491 ? 20.969 -5.024 -34.972 1.00 96.88 491 VAL A C 1
ATOM 3725 O O . VAL A 1 491 ? 20.911 -6.065 -35.629 1.00 96.88 491 VAL A O 1
ATOM 3728 N N . ALA A 1 492 ? 20.072 -4.739 -34.027 1.00 97.06 492 ALA A N 1
ATOM 3729 C CA . ALA A 1 492 ? 18.994 -5.655 -33.663 1.00 97.06 492 ALA A CA 1
ATOM 3730 C C . ALA A 1 492 ? 18.140 -6.054 -34.894 1.00 97.06 492 ALA A C 1
ATOM 3732 O O . ALA A 1 492 ? 17.636 -5.173 -35.599 1.00 97.06 492 ALA A O 1
ATOM 3733 N N . PRO A 1 493 ? 17.898 -7.359 -35.152 1.00 97.56 493 PRO A N 1
ATOM 3734 C CA . PRO A 1 493 ? 17.156 -7.819 -36.331 1.00 97.56 493 PRO A CA 1
ATOM 3735 C C . PRO A 1 493 ? 15.748 -7.238 -36.479 1.00 97.56 493 PRO A C 1
ATOM 3737 O O . PRO A 1 493 ? 15.259 -7.131 -37.605 1.00 97.56 493 PRO A O 1
ATOM 3740 N N . ALA A 1 494 ? 15.109 -6.890 -35.357 1.00 97.12 494 ALA A N 1
ATOM 3741 C CA . ALA A 1 494 ? 13.777 -6.292 -35.304 1.00 97.12 494 ALA A CA 1
ATOM 3742 C C . ALA A 1 494 ? 13.741 -4.855 -35.850 1.00 97.12 494 ALA A C 1
ATOM 3744 O O . ALA A 1 494 ? 12.709 -4.422 -36.350 1.00 97.12 494 ALA A O 1
ATOM 3745 N N . ARG A 1 495 ? 14.877 -4.144 -35.827 1.00 97.25 495 ARG A N 1
ATOM 3746 C CA . ARG A 1 495 ? 14.993 -2.765 -36.323 1.00 97.25 495 ARG A CA 1
ATOM 3747 C C . ARG A 1 495 ? 15.155 -2.681 -37.839 1.00 97.25 495 ARG A C 1
ATOM 3749 O O . ARG A 1 495 ? 15.168 -1.586 -38.394 1.00 97.25 495 ARG A O 1
ATOM 3756 N N . LEU A 1 496 ? 15.296 -3.819 -38.525 1.00 98.31 496 LEU A N 1
ATOM 3757 C CA . LEU A 1 496 ? 15.615 -3.879 -39.950 1.00 98.31 496 LEU A CA 1
ATOM 3758 C C . LEU A 1 496 ? 14.637 -4.761 -40.722 1.00 98.31 496 LEU A C 1
ATOM 3760 O O . LEU A 1 496 ? 14.537 -5.968 -40.483 1.00 98.31 496 LEU A O 1
ATOM 3764 N N . VAL A 1 497 ? 14.027 -4.197 -41.762 1.00 98.00 497 VAL A N 1
ATOM 3765 C CA . VAL A 1 497 ? 13.240 -4.943 -42.752 1.00 98.00 497 VAL A CA 1
ATOM 3766 C C . VAL A 1 497 ? 13.878 -4.816 -44.129 1.00 98.00 497 VAL A C 1
ATOM 3768 O O . VAL A 1 497 ? 14.243 -3.730 -44.554 1.00 98.00 497 VAL A O 1
ATOM 3771 N N . ALA A 1 498 ? 14.040 -5.927 -44.846 1.00 98.00 498 ALA A N 1
ATOM 3772 C CA . ALA A 1 498 ? 14.520 -5.892 -46.224 1.00 98.00 498 ALA A CA 1
ATOM 3773 C C . ALA A 1 498 ? 13.329 -5.852 -47.188 1.00 98.00 498 ALA A C 1
ATOM 3775 O O . ALA A 1 498 ? 12.432 -6.697 -47.118 1.00 98.00 498 ALA A O 1
ATOM 3776 N N . LYS A 1 499 ? 13.339 -4.893 -48.113 1.00 97.56 499 LYS A N 1
ATOM 3777 C CA . LYS A 1 499 ? 12.385 -4.798 -49.222 1.00 97.56 499 LYS A CA 1
ATOM 3778 C C . LYS A 1 499 ? 13.128 -4.669 -50.538 1.00 97.56 499 LYS A C 1
ATOM 3780 O O . LYS A 1 499 ? 14.278 -4.242 -50.596 1.00 97.56 499 LYS A O 1
ATOM 3785 N N . TRP A 1 500 ? 12.472 -5.067 -51.614 1.00 95.62 500 TRP A N 1
ATOM 3786 C CA . TRP A 1 500 ? 13.034 -4.991 -52.950 1.00 95.62 500 TRP A CA 1
ATOM 3787 C C . TRP A 1 500 ? 12.011 -4.434 -53.911 1.00 95.62 500 TRP A C 1
ATOM 3789 O O . TRP A 1 500 ? 10.807 -4.625 -53.741 1.00 95.62 500 TRP A O 1
ATOM 3799 N N . TYR A 1 501 ? 12.525 -3.738 -54.913 1.00 95.62 501 TYR A N 1
ATOM 3800 C CA . TYR A 1 501 ? 11.704 -3.043 -55.887 1.00 95.62 501 TYR A CA 1
ATOM 3801 C C . TYR A 1 501 ? 12.125 -3.348 -57.322 1.00 95.62 501 TYR A C 1
ATOM 3803 O O . TYR A 1 501 ? 11.525 -2.784 -58.235 1.00 95.62 501 TYR A O 1
ATOM 3811 N N . GLY A 1 502 ? 13.142 -4.193 -57.546 1.00 92.62 502 GLY A N 1
ATOM 3812 C CA . GLY A 1 502 ? 13.667 -4.435 -58.889 1.00 92.62 502 GLY A CA 1
ATOM 3813 C C . GLY A 1 502 ? 13.941 -3.109 -59.595 1.00 92.62 502 GLY A C 1
ATOM 3814 O O . GLY A 1 502 ? 14.580 -2.224 -59.024 1.00 92.62 502 GLY A O 1
ATOM 3815 N N . PHE A 1 503 ? 13.398 -2.935 -60.798 1.00 90.81 503 PHE A N 1
ATOM 3816 C CA . PHE A 1 503 ? 13.462 -1.669 -61.539 1.00 90.81 503 PHE A CA 1
ATOM 3817 C C . PHE A 1 503 ? 12.205 -0.788 -61.402 1.00 90.81 503 PHE A C 1
ATOM 3819 O O . PHE A 1 503 ? 12.102 0.231 -62.085 1.00 90.81 503 PHE A O 1
ATOM 3826 N N . SER A 1 504 ? 11.246 -1.138 -60.536 1.00 91.50 504 SER A N 1
ATOM 3827 C CA . SER A 1 504 ? 9.960 -0.425 -60.400 1.00 91.50 504 SER A CA 1
ATOM 3828 C C . SER A 1 504 ? 10.082 0.992 -59.818 1.00 91.50 504 SER A C 1
ATOM 3830 O O . SER A 1 504 ? 9.177 1.809 -59.994 1.00 91.50 504 SER A O 1
ATOM 3832 N N . ARG A 1 505 ? 11.202 1.308 -59.150 1.00 93.25 505 ARG A N 1
ATOM 3833 C CA . ARG A 1 505 ? 11.499 2.627 -58.559 1.00 93.25 505 ARG A CA 1
ATOM 3834 C C . ARG A 1 505 ? 12.838 3.202 -59.063 1.00 93.25 505 ARG A C 1
ATOM 3836 O O . ARG A 1 505 ? 13.811 3.273 -58.300 1.00 93.25 505 ARG A O 1
ATOM 3843 N N . PRO A 1 506 ? 12.931 3.602 -60.347 1.00 91.75 506 PRO A N 1
ATOM 3844 C CA . PRO A 1 506 ? 14.163 4.150 -60.905 1.00 91.75 506 PRO A CA 1
ATOM 3845 C C . PRO A 1 506 ? 14.400 5.585 -60.412 1.00 91.75 506 PRO A C 1
ATOM 3847 O O . PRO A 1 506 ? 13.499 6.420 -60.445 1.00 91.75 506 PRO A O 1
ATOM 3850 N N . VAL A 1 507 ? 15.640 5.900 -60.030 1.00 91.75 507 VAL A N 1
ATOM 3851 C CA . VAL A 1 507 ? 16.069 7.287 -59.751 1.00 91.75 507 VAL A CA 1
ATOM 3852 C C . VAL A 1 507 ? 16.379 8.055 -61.028 1.00 91.75 507 VAL A C 1
ATOM 3854 O O . VAL A 1 507 ? 16.346 9.287 -61.049 1.00 91.75 507 VAL A O 1
ATOM 3857 N N . LYS A 1 508 ? 16.685 7.341 -62.117 1.00 90.50 508 LYS A N 1
ATOM 3858 C CA . LYS A 1 508 ? 16.982 7.941 -63.413 1.00 90.50 508 LYS A CA 1
ATOM 3859 C C . LYS A 1 508 ? 16.371 7.132 -64.546 1.00 90.50 508 LYS A C 1
ATOM 3861 O O . LYS A 1 508 ? 16.628 5.941 -64.693 1.00 90.50 508 LYS A O 1
ATOM 3866 N N . THR A 1 509 ? 15.623 7.805 -65.415 1.00 90.06 509 THR A N 1
ATOM 3867 C CA . THR A 1 509 ? 15.182 7.218 -66.684 1.00 90.06 509 THR A CA 1
ATOM 3868 C C . THR A 1 509 ? 16.350 7.184 -67.669 1.00 90.06 509 THR A C 1
ATOM 3870 O O . THR A 1 509 ? 16.879 8.231 -68.056 1.00 90.06 509 THR A O 1
ATOM 3873 N N . CYS A 1 510 ? 16.748 5.987 -68.094 1.00 87.25 510 CYS A N 1
ATOM 3874 C CA . CYS A 1 510 ? 17.854 5.783 -69.023 1.00 87.25 510 CYS A CA 1
ATOM 3875 C C . CYS A 1 510 ? 17.328 5.496 -70.433 1.00 87.25 510 CYS A C 1
ATOM 3877 O O . CYS A 1 510 ? 16.657 4.498 -70.675 1.00 87.25 510 CYS A O 1
ATOM 3879 N N . SER A 1 511 ? 17.627 6.381 -71.391 1.00 87.12 511 SER A N 1
ATOM 3880 C CA . SER A 1 511 ? 17.114 6.232 -72.758 1.00 87.12 511 SER A CA 1
ATOM 3881 C C . SER A 1 511 ? 17.706 5.010 -73.470 1.00 87.12 511 SER A C 1
ATOM 3883 O O . SER A 1 511 ? 18.925 4.803 -73.509 1.00 87.12 511 SER A O 1
ATOM 3885 N N . SER A 1 512 ? 16.841 4.250 -74.143 1.00 83.25 512 SER A N 1
ATOM 3886 C CA . SER A 1 512 ? 17.237 3.148 -75.023 1.00 83.25 512 SER A CA 1
ATOM 3887 C C . SER A 1 512 ? 18.066 3.620 -76.226 1.00 83.25 512 SER A C 1
ATOM 3889 O O . SER A 1 512 ? 18.849 2.838 -76.760 1.00 83.25 512 SER A O 1
ATOM 3891 N N . SER A 1 513 ? 18.002 4.901 -76.607 1.00 88.31 513 SER A N 1
ATOM 3892 C CA . SER A 1 513 ? 18.820 5.475 -77.688 1.00 88.31 513 SER A CA 1
ATOM 3893 C C . SER A 1 513 ? 20.286 5.733 -77.309 1.00 88.31 513 SER A C 1
ATOM 3895 O O . SER A 1 513 ? 21.108 5.988 -78.189 1.00 88.31 513 SER A O 1
ATOM 3897 N N . LEU A 1 514 ? 20.647 5.649 -76.020 1.00 87.88 514 LEU A N 1
ATOM 3898 C CA . LEU A 1 514 ? 22.030 5.826 -75.567 1.00 87.88 514 LEU A CA 1
ATOM 3899 C C . LEU A 1 514 ? 22.938 4.695 -76.066 1.00 87.88 514 LEU A C 1
ATOM 3901 O O . LEU A 1 514 ? 22.537 3.533 -76.118 1.00 87.88 514 LEU A O 1
ATOM 3905 N N . ALA A 1 515 ? 24.204 5.012 -76.354 1.00 90.50 515 ALA A N 1
ATOM 3906 C CA . ALA A 1 515 ? 25.222 3.997 -76.623 1.00 90.50 515 ALA A CA 1
ATOM 3907 C C . ALA A 1 515 ? 25.340 3.019 -75.438 1.00 90.50 515 ALA A C 1
ATOM 3909 O O . ALA A 1 515 ? 25.242 3.434 -74.284 1.00 90.50 515 ALA A O 1
ATOM 3910 N N . ARG A 1 516 ? 25.615 1.730 -75.702 1.00 87.12 516 ARG A N 1
ATOM 3911 C CA . ARG A 1 516 ? 25.607 0.651 -74.686 1.00 87.12 516 ARG A CA 1
ATOM 3912 C C . ARG A 1 516 ? 26.367 1.008 -73.403 1.00 87.12 516 ARG A C 1
ATOM 3914 O O . ARG A 1 516 ? 25.856 0.788 -72.313 1.00 87.12 516 ARG A O 1
ATOM 3921 N N . ARG A 1 517 ? 27.564 1.593 -73.531 1.00 88.00 517 ARG A N 1
ATOM 3922 C CA . ARG A 1 517 ? 28.391 2.005 -72.383 1.00 88.00 517 ARG A CA 1
ATOM 3923 C C . ARG A 1 517 ? 27.752 3.145 -71.584 1.00 88.00 517 ARG A C 1
ATOM 3925 O O . ARG A 1 517 ? 27.754 3.093 -70.363 1.00 88.00 517 ARG A O 1
ATOM 3932 N N . ALA A 1 518 ? 27.181 4.139 -72.262 1.00 89.19 518 ALA A N 1
ATOM 3933 C CA . ALA A 1 518 ? 26.501 5.263 -71.618 1.00 89.19 518 ALA A CA 1
ATOM 3934 C C . ALA A 1 518 ? 25.199 4.824 -70.931 1.00 89.19 518 ALA A C 1
ATOM 3936 O O . ALA A 1 518 ? 24.914 5.264 -69.821 1.00 89.19 518 ALA A O 1
ATOM 3937 N N . ARG A 1 519 ? 24.444 3.905 -71.549 1.00 87.75 519 ARG A N 1
ATOM 3938 C CA . ARG A 1 519 ? 23.253 3.307 -70.935 1.00 87.75 519 ARG A CA 1
ATOM 3939 C C . ARG A 1 519 ? 23.610 2.510 -69.685 1.00 87.75 519 ARG A C 1
ATOM 3941 O O . ARG A 1 519 ? 22.969 2.698 -68.666 1.00 87.75 519 ARG A O 1
ATOM 3948 N N . HIS A 1 520 ? 24.668 1.701 -69.743 1.00 86.25 520 HIS A N 1
ATOM 3949 C CA . HIS A 1 520 ? 25.156 0.959 -68.582 1.00 86.25 520 HIS A CA 1
ATOM 3950 C C . HIS A 1 520 ? 25.515 1.895 -67.422 1.00 86.25 520 HIS A C 1
ATOM 3952 O O . HIS A 1 520 ? 25.072 1.667 -66.308 1.00 86.25 520 HIS A O 1
ATOM 3958 N N . VAL A 1 521 ? 26.273 2.969 -67.673 1.00 88.31 521 VAL A N 1
ATOM 3959 C CA . VAL A 1 521 ? 26.620 3.961 -66.634 1.00 88.31 521 VAL A CA 1
ATOM 3960 C C . VAL A 1 521 ? 25.375 4.647 -66.060 1.00 88.31 521 VAL A C 1
ATOM 3962 O O . VAL A 1 521 ? 25.330 4.918 -64.867 1.00 88.31 521 VAL A O 1
ATOM 3965 N N . CYS A 1 522 ? 24.357 4.905 -66.881 1.00 88.81 522 CYS A N 1
ATOM 3966 C CA . CYS A 1 522 ? 23.085 5.438 -66.398 1.00 88.81 522 CYS A CA 1
ATOM 3967 C C . CYS A 1 522 ? 22.342 4.429 -65.504 1.00 88.81 522 CYS A C 1
ATOM 3969 O O . CYS A 1 522 ? 21.929 4.783 -64.405 1.00 88.81 522 CYS A O 1
ATOM 3971 N N . GLU A 1 523 ? 22.218 3.170 -65.936 1.00 89.12 523 GLU A N 1
ATOM 3972 C CA . GLU A 1 523 ? 21.544 2.109 -65.169 1.00 89.12 523 GLU A CA 1
ATOM 3973 C C . GLU A 1 523 ? 22.280 1.763 -63.868 1.00 89.12 523 GLU A C 1
ATOM 3975 O O . GLU A 1 523 ? 21.653 1.369 -62.886 1.00 89.12 523 GLU A O 1
ATOM 3980 N N . GLU A 1 524 ? 23.596 1.987 -63.800 1.00 86.81 524 GLU A N 1
ATOM 3981 C CA . GLU A 1 524 ? 24.353 1.876 -62.548 1.00 86.81 524 GLU A CA 1
ATOM 3982 C C . GLU A 1 524 ? 23.843 2.807 -61.442 1.00 86.81 524 GLU A C 1
ATOM 3984 O O . GLU A 1 524 ? 24.032 2.487 -60.268 1.00 86.81 524 GLU A O 1
ATOM 3989 N N . LEU A 1 525 ? 23.184 3.920 -61.781 1.00 88.94 525 LEU A N 1
ATOM 3990 C CA . LEU A 1 525 ? 22.535 4.787 -60.795 1.00 88.94 525 LEU A CA 1
ATOM 3991 C C . LEU A 1 525 ? 21.265 4.144 -60.224 1.00 88.94 525 LEU A C 1
ATOM 3993 O O . LEU A 1 525 ? 20.953 4.351 -59.058 1.00 88.94 525 LEU A O 1
ATOM 3997 N N . ASN A 1 526 ? 20.547 3.343 -61.019 1.00 91.06 526 ASN A N 1
ATOM 3998 C CA . ASN A 1 526 ? 19.349 2.631 -60.571 1.00 91.06 526 ASN A CA 1
ATOM 3999 C C . ASN A 1 526 ? 19.698 1.395 -59.729 1.00 91.06 526 ASN A C 1
ATOM 4001 O O . ASN A 1 526 ? 18.983 1.097 -58.774 1.00 91.06 526 ASN A O 1
ATOM 4005 N N . ARG A 1 527 ? 20.816 0.717 -60.032 1.00 92.06 527 ARG A N 1
ATOM 4006 C CA . ARG A 1 527 ? 21.353 -0.406 -59.242 1.00 92.06 527 ARG A CA 1
ATOM 4007 C C . ARG A 1 527 ? 21.933 0.080 -57.910 1.00 92.06 527 ARG A C 1
ATOM 4009 O O . ARG A 1 527 ? 23.128 0.366 -57.834 1.00 92.06 527 ARG A O 1
ATOM 4016 N N . ARG A 1 528 ? 21.116 0.163 -56.863 1.00 94.12 528 ARG A N 1
ATOM 4017 C CA . ARG A 1 528 ? 21.506 0.765 -55.576 1.00 94.12 528 ARG A CA 1
ATOM 4018 C C . ARG A 1 528 ? 20.821 0.107 -54.379 1.00 94.12 528 ARG A C 1
ATOM 4020 O O . ARG A 1 528 ? 19.902 -0.696 -54.539 1.00 94.12 528 ARG A O 1
ATOM 4027 N N . VAL A 1 529 ? 21.289 0.487 -53.196 1.00 97.25 529 VAL A N 1
ATOM 4028 C CA . VAL A 1 529 ? 20.676 0.174 -51.903 1.00 97.25 529 VAL A CA 1
ATOM 4029 C C . VAL A 1 529 ? 20.305 1.491 -51.229 1.00 97.25 529 VAL A C 1
ATOM 4031 O O . VAL A 1 529 ? 21.086 2.437 -51.298 1.00 97.25 529 VAL A O 1
ATOM 4034 N N . GLU A 1 530 ? 19.132 1.556 -50.608 1.00 97.12 530 GLU A N 1
ATOM 4035 C CA . GLU A 1 530 ? 18.656 2.722 -49.847 1.00 97.12 530 GLU A CA 1
ATOM 4036 C C . GLU A 1 530 ? 18.186 2.284 -48.453 1.00 97.12 530 GLU A C 1
ATOM 4038 O O . GLU A 1 530 ? 17.820 1.124 -48.260 1.00 97.12 530 GLU A O 1
ATOM 4043 N N . PHE A 1 531 ? 18.193 3.206 -47.489 1.00 97.94 531 PHE A N 1
ATOM 4044 C CA . PHE A 1 531 ? 17.785 2.956 -46.105 1.00 97.94 531 PHE A CA 1
ATOM 4045 C C . PHE A 1 531 ? 16.696 3.950 -45.706 1.00 97.94 531 PHE A C 1
ATOM 4047 O O . PHE A 1 531 ? 16.986 5.117 -45.457 1.00 97.94 531 PHE A O 1
ATOM 4054 N N . ILE A 1 532 ? 15.443 3.504 -45.654 1.00 97.62 532 ILE A N 1
ATOM 4055 C CA . ILE A 1 532 ? 14.290 4.369 -45.376 1.00 97.62 532 ILE A CA 1
ATOM 4056 C C . ILE A 1 532 ? 13.830 4.179 -43.936 1.00 97.62 532 ILE A C 1
ATOM 4058 O O . ILE A 1 532 ? 13.640 3.054 -43.487 1.00 97.62 532 ILE A O 1
ATOM 4062 N N . ILE A 1 533 ? 13.625 5.272 -43.209 1.00 96.69 533 ILE A N 1
ATOM 4063 C CA . ILE A 1 533 ? 13.133 5.231 -41.832 1.00 96.69 533 ILE A CA 1
ATOM 4064 C C . ILE A 1 533 ? 11.613 5.060 -41.892 1.00 96.69 533 ILE A C 1
ATOM 4066 O O . ILE A 1 533 ? 10.910 5.929 -42.401 1.00 96.69 533 ILE A O 1
ATOM 4070 N N . LEU A 1 534 ? 11.109 3.926 -41.400 1.00 95.62 534 LEU A N 1
ATOM 4071 C CA . LEU A 1 534 ? 9.675 3.625 -41.371 1.00 95.62 534 LEU A CA 1
ATOM 4072 C C . LEU A 1 534 ? 9.023 4.032 -40.050 1.00 95.62 534 LEU A C 1
ATOM 4074 O O . LEU A 1 534 ? 7.867 4.442 -40.042 1.00 95.62 534 LEU A O 1
ATOM 4078 N N . GLN A 1 535 ? 9.751 3.893 -38.941 1.00 93.94 535 GLN A N 1
ATOM 4079 C CA . GLN A 1 535 ? 9.246 4.206 -37.610 1.00 93.94 535 GLN A CA 1
ATOM 4080 C C . GLN A 1 535 ? 10.352 4.820 -36.753 1.00 93.94 535 GLN A C 1
ATOM 4082 O O . GLN A 1 535 ? 11.473 4.307 -36.705 1.00 93.94 535 GLN A O 1
ATOM 4087 N N . ARG A 1 536 ? 10.011 5.905 -36.058 1.00 90.88 536 ARG A N 1
ATOM 4088 C CA . ARG A 1 536 ? 10.862 6.616 -35.103 1.00 90.88 536 ARG A CA 1
ATOM 4089 C C . ARG A 1 536 ? 10.055 6.870 -33.827 1.00 90.88 536 ARG A C 1
ATOM 4091 O O . ARG A 1 536 ? 8.869 7.171 -33.925 1.00 90.88 536 ARG A O 1
ATOM 4098 N N . ARG A 1 537 ? 10.682 6.736 -32.658 1.00 86.62 537 ARG A N 1
ATOM 4099 C CA . ARG A 1 537 ? 10.146 7.253 -31.393 1.00 86.62 537 ARG A CA 1
ATOM 4100 C C . ARG A 1 537 ? 10.382 8.767 -31.393 1.00 86.62 537 ARG A C 1
ATOM 4102 O O . ARG A 1 537 ? 11.526 9.190 -31.547 1.00 86.62 537 ARG A O 1
ATOM 4109 N N . GLU A 1 538 ? 9.321 9.570 -31.342 1.00 71.62 538 GLU A N 1
ATOM 4110 C CA . GLU A 1 538 ? 9.484 11.018 -31.149 1.00 71.62 538 GLU A CA 1
ATOM 4111 C C . GLU A 1 538 ? 10.187 11.262 -29.803 1.00 71.62 538 GLU A C 1
ATOM 4113 O O . GLU A 1 538 ? 9.964 10.470 -28.880 1.00 71.62 538 GLU A O 1
ATOM 4118 N N . PRO A 1 539 ? 11.061 12.283 -29.690 1.00 51.09 539 PRO A N 1
ATOM 4119 C CA . PRO A 1 539 ? 11.568 12.694 -28.385 1.00 51.09 539 PRO A CA 1
ATOM 4120 C C . PRO A 1 539 ? 10.369 12.935 -27.468 1.00 51.09 539 PRO A C 1
ATOM 4122 O O . PRO A 1 539 ? 9.370 13.502 -27.924 1.00 51.09 539 PRO A O 1
ATOM 4125 N N . LEU A 1 540 ? 10.437 12.456 -26.225 1.00 35.00 540 LEU A N 1
ATOM 4126 C CA . LEU A 1 540 ? 9.441 12.837 -25.228 1.00 35.00 540 LEU A CA 1
ATOM 4127 C C . LEU A 1 540 ? 9.432 14.380 -25.156 1.00 35.00 540 LEU A C 1
ATOM 4129 O O . LEU A 1 540 ? 10.510 14.973 -25.242 1.00 35.00 540 LEU A O 1
ATOM 4133 N N . PRO A 1 541 ? 8.244 15.011 -25.166 1.00 31.86 541 PRO A N 1
ATOM 4134 C CA . PRO A 1 541 ? 8.114 16.464 -25.223 1.00 31.86 541 PRO A CA 1
ATOM 4135 C C . PRO A 1 541 ? 8.750 17.180 -24.036 1.00 31.86 541 PRO A C 1
ATOM 4137 O O . PRO A 1 541 ? 8.775 16.580 -22.938 1.00 31.86 541 PRO A O 1
#

Solvent-accessible surface area (backbone atoms only — not comparable to full-atom values): 29409 Å² total; per-residue (Å²): 112,75,68,60,56,52,48,53,53,47,50,54,54,44,59,75,69,61,67,75,93,67,96,65,73,77,57,58,38,28,38,36,38,36,43,36,39,38,38,36,37,36,33,71,48,51,54,79,49,98,67,101,52,55,39,68,64,60,68,93,87,42,71,35,77,35,56,33,43,33,43,40,43,33,42,34,48,90,54,36,29,47,33,41,39,40,36,40,25,67,48,42,29,56,86,71,72,42,75,28,40,35,37,35,44,35,43,31,44,36,41,50,51,100,57,94,50,81,78,40,44,43,29,44,32,44,36,38,36,40,42,31,40,43,35,93,87,81,43,74,46,78,41,59,34,42,31,49,30,43,35,37,38,35,75,72,53,100,43,31,29,36,39,41,36,43,33,44,33,40,30,65,23,59,93,87,42,75,14,60,28,40,34,45,38,42,31,48,33,43,46,49,74,32,70,42,40,68,53,67,66,80,51,41,49,89,67,24,74,28,53,79,44,51,45,56,83,70,54,56,74,68,81,42,25,51,58,74,63,36,67,43,70,61,83,45,39,44,92,71,23,78,33,44,50,72,54,77,85,47,101,75,40,62,75,69,20,26,43,52,86,73,60,49,72,68,85,38,28,47,46,64,62,41,64,51,69,58,83,46,42,45,94,63,23,76,35,54,48,67,68,86,66,101,82,77,46,60,86,69,17,29,42,50,86,75,52,42,69,70,80,38,24,43,47,71,62,38,64,42,70,60,84,44,42,46,94,65,23,78,41,57,44,51,61,85,54,84,79,81,52,47,77,73,26,25,43,52,83,75,58,42,72,71,79,40,26,46,50,70,59,39,64,49,56,52,63,47,43,41,96,65,21,78,34,34,53,38,58,81,35,59,82,62,71,28,67,82,17,31,48,42,59,49,79,56,78,72,81,40,26,44,57,54,97,75,70,48,53,60,45,88,52,97,57,30,54,43,64,79,67,78,75,46,53,45,87,100,50,48,50,72,36,76,88,28,48,59,56,47,47,35,53,24,49,56,50,56,32,34,71,48,54,51,26,32,36,30,34,10,29,20,37,84,79,76,56,67,72,58,32,34,54,48,11,39,44,34,11,42,41,52,52,51,51,29,37,78,65,69,36,61,69,82,33,51,44,64,40,54,46,13,49,81,74,61,82,58,91,62,60,86,87,45,56,71,70,60,31,50,61,45,32,53,66,23,42,38,69,49,38,36,52,76,39,66,60,74,78,82,129

pLDDT: mean 82.08, std 15.6, range [31.86, 98.44]

Nearest PDB structures (foldseek):
  4aui-assembly1_C  TM=4.274E-01  e=1.940E-04  Neisseria gonorrhoeae
  2iwv-assembly2_B  TM=3.238E-01  e=6.853E-04  Escherichia coli K-12
  3m8b-assembly1_A  TM=3.344E-01  e=9.574E-01  Escherichia coli
  3fhh-assembly1_A  TM=2.765E-01  e=1.011E+00  Shigella dysenteriae
  3rgm-assembly1_A  TM=2.095E-01  e=1.192E+00  Escherichia coli K-12

Mean predicted aligned error: 17.25 Å